Protein AF-A0A6G0N052-F1 (afdb_monomer_lite)

pLDDT: mean 71.96, std 22.45, range [24.02, 95.69]

Structure (mmCIF, N/CA/C/O backbone):
data_AF-A0A6G0N052-F1
#
_entry.id   AF-A0A6G0N052-F1
#
loop_
_atom_site.group_PDB
_atom_site.id
_atom_site.type_symbol
_atom_site.label_atom_id
_atom_site.label_alt_id
_atom_site.label_comp_id
_atom_site.label_asym_id
_atom_site.label_entity_id
_atom_site.label_seq_id
_atom_site.pdbx_PDB_ins_code
_atom_site.Cartn_x
_atom_site.Cartn_y
_atom_site.Cartn_z
_atom_site.occupancy
_atom_site.B_iso_or_equiv
_atom_site.auth_seq_id
_atom_site.auth_comp_id
_atom_site.auth_asym_id
_atom_site.auth_atom_id
_atom_site.pdbx_PDB_model_num
ATOM 1 N N . MET A 1 1 ? 23.431 39.697 47.763 1.00 36.91 1 MET A N 1
ATOM 2 C CA . MET A 1 1 ? 24.230 39.734 46.523 1.00 36.91 1 MET A CA 1
ATOM 3 C C . MET A 1 1 ? 23.247 39.985 45.402 1.00 36.91 1 MET A C 1
ATOM 5 O O . MET A 1 1 ? 22.437 39.118 45.107 1.00 36.91 1 MET A O 1
ATOM 9 N N . GLU A 1 2 ? 23.222 41.237 44.963 1.00 32.09 2 GLU A N 1
ATOM 10 C CA . GLU A 1 2 ? 22.330 41.822 43.960 1.00 32.09 2 GLU A CA 1
ATOM 11 C C . GLU A 1 2 ? 22.788 41.523 42.527 1.00 32.09 2 GLU A C 1
ATOM 13 O O . GLU A 1 2 ? 23.971 41.255 42.310 1.00 32.09 2 GLU A O 1
ATOM 18 N N . THR A 1 3 ? 21.828 41.605 41.592 1.00 31.56 3 THR A N 1
ATOM 19 C CA . THR A 1 3 ? 21.813 42.189 40.215 1.00 31.56 3 THR A CA 1
ATOM 20 C C . THR A 1 3 ? 20.647 41.491 39.464 1.00 31.56 3 THR A C 1
ATOM 22 O O . THR A 1 3 ? 20.660 40.267 39.385 1.00 31.56 3 THR A O 1
ATOM 25 N N . HIS A 1 4 ? 19.473 42.076 39.137 1.00 29.30 4 HIS A N 1
ATOM 26 C CA . HIS A 1 4 ? 19.101 43.237 38.280 1.00 29.30 4 HIS A CA 1
ATOM 27 C C . HIS A 1 4 ? 19.717 43.126 36.866 1.00 29.30 4 HIS A C 1
ATOM 29 O O . HIS A 1 4 ? 20.922 42.929 36.775 1.00 29.30 4 HIS A O 1
ATOM 35 N N . ASP A 1 5 ? 18.969 42.995 35.754 1.00 31.55 5 ASP A N 1
ATOM 36 C CA . ASP A 1 5 ? 18.059 43.947 35.061 1.00 31.55 5 ASP A CA 1
ATOM 37 C C . ASP A 1 5 ? 17.278 43.212 33.925 1.00 31.55 5 ASP A C 1
ATOM 39 O O . ASP A 1 5 ? 17.698 42.130 33.523 1.00 31.55 5 ASP A O 1
ATOM 43 N N . GLU A 1 6 ? 16.191 43.652 33.272 1.00 30.27 6 GLU A N 1
ATOM 44 C CA . GLU A 1 6 ? 15.285 44.813 33.326 1.00 30.27 6 GLU A CA 1
ATOM 45 C C . GLU A 1 6 ? 14.023 44.461 32.495 1.00 30.27 6 GLU A C 1
ATOM 47 O O . GLU A 1 6 ? 14.112 43.885 31.406 1.00 30.27 6 GLU A O 1
ATOM 52 N N . GLU A 1 7 ? 12.842 44.845 32.985 1.00 29.44 7 GLU A N 1
ATOM 53 C CA . GLU A 1 7 ? 11.597 44.949 32.215 1.00 29.44 7 GLU A CA 1
ATOM 54 C C . GLU A 1 7 ? 11.596 46.226 31.362 1.00 29.44 7 GLU A C 1
ATOM 56 O O . GLU A 1 7 ? 11.921 47.297 31.869 1.00 29.44 7 GLU A O 1
ATOM 61 N N . ARG A 1 8 ? 11.060 46.167 30.132 1.00 27.41 8 ARG A N 1
ATOM 62 C CA . ARG A 1 8 ? 10.315 47.298 29.547 1.00 27.41 8 ARG A CA 1
ATOM 63 C C . ARG A 1 8 ? 9.127 46.840 28.696 1.00 27.41 8 ARG A C 1
ATOM 6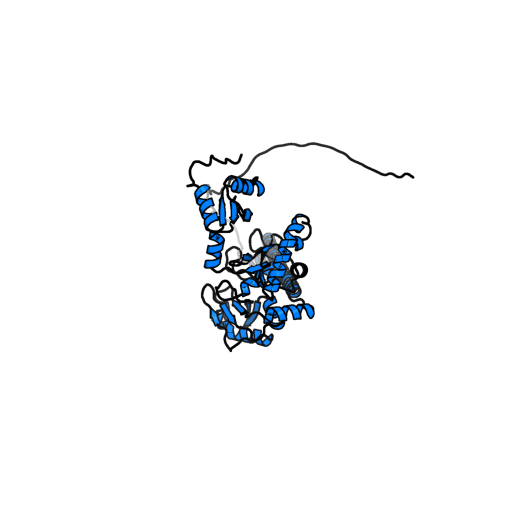5 O O . ARG A 1 8 ? 9.251 46.086 27.739 1.00 27.41 8 ARG A O 1
ATOM 72 N N . SER A 1 9 ? 7.976 47.389 29.051 1.00 34.75 9 SER A N 1
ATOM 73 C CA . SER A 1 9 ? 6.724 47.591 28.298 1.00 34.75 9 SER A CA 1
ATOM 74 C C . SER A 1 9 ? 6.282 49.046 28.606 1.00 34.75 9 SER A C 1
ATOM 76 O O . SER A 1 9 ? 6.887 49.625 29.516 1.00 34.75 9 SER A O 1
ATOM 78 N N . PRO A 1 10 ? 5.205 49.666 28.054 1.00 45.75 10 PRO A N 1
ATOM 79 C CA . PRO A 1 10 ? 4.378 49.490 26.832 1.00 45.75 10 PRO A CA 1
ATOM 80 C C . PRO A 1 10 ? 4.089 50.892 26.148 1.00 45.75 10 PRO A C 1
ATOM 82 O O . PRO A 1 10 ? 5.004 51.709 26.139 1.00 45.75 10 PRO A O 1
ATOM 85 N N . PRO A 1 11 ? 2.856 51.320 25.738 1.00 57.59 11 PRO A N 1
ATOM 86 C CA . PRO A 1 11 ? 1.976 50.958 24.596 1.00 57.59 11 PRO A CA 1
ATOM 87 C C . PRO A 1 11 ? 1.536 52.161 23.698 1.00 57.59 11 PRO A C 1
ATOM 89 O O . PRO A 1 11 ? 1.775 53.322 24.012 1.00 57.59 11 PRO A O 1
ATOM 92 N N . SER A 1 12 ? 0.784 51.895 22.618 1.00 28.41 12 SER A N 1
ATOM 93 C CA . SER A 1 12 ? -0.393 52.663 22.105 1.00 28.41 12 SER A CA 1
ATOM 94 C C . SER A 1 12 ? -0.784 52.079 20.732 1.00 28.41 12 SER A C 1
ATOM 96 O O . SER A 1 12 ? 0.088 51.640 19.999 1.00 28.41 12 SER A O 1
ATOM 98 N N . GLY A 1 13 ? -2.028 51.933 20.275 1.00 24.27 13 GLY A N 1
ATOM 99 C CA . GLY A 1 13 ? -3.330 52.484 20.636 1.00 24.27 13 GLY A CA 1
ATOM 100 C C . GLY A 1 13 ? -4.053 52.824 19.319 1.00 24.27 13 GLY A C 1
ATOM 101 O O . GLY A 1 13 ? -3.480 53.523 18.492 1.00 24.27 13 GLY A O 1
ATOM 102 N N . GLY A 1 14 ? -5.290 52.349 19.119 1.00 25.83 14 GLY A N 1
ATOM 103 C CA . GLY A 1 14 ? -6.199 52.875 18.085 1.00 25.83 14 GLY A CA 1
ATOM 104 C C . GLY A 1 14 ? -6.783 51.840 17.118 1.00 25.83 14 GLY A C 1
ATOM 105 O O . GLY A 1 14 ? -6.075 51.288 16.285 1.00 25.83 14 GLY A O 1
ATOM 106 N N . GLY A 1 15 ? -8.096 51.608 17.217 1.00 25.94 15 GLY A N 1
ATOM 107 C CA . GLY A 1 15 ? -8.878 50.777 16.295 1.00 25.94 15 GLY A CA 1
ATOM 108 C C . GLY A 1 15 ? -9.804 51.566 15.360 1.00 25.94 15 GLY A C 1
ATOM 109 O O . GLY A 1 15 ? -9.859 52.791 15.435 1.00 25.94 15 GLY A O 1
ATOM 110 N N . ARG A 1 16 ? -10.539 50.823 14.514 1.00 27.30 16 ARG A N 1
ATOM 111 C CA . ARG A 1 16 ? -11.888 51.042 13.910 1.00 27.30 16 ARG A CA 1
ATOM 112 C C . ARG A 1 16 ? -12.045 49.995 12.781 1.00 27.30 16 ARG A C 1
ATOM 114 O O . ARG A 1 16 ? -11.116 49.852 12.001 1.00 27.30 16 ARG A O 1
ATOM 121 N N . ALA A 1 17 ? -13.001 49.059 12.779 1.00 29.52 17 ALA A N 1
ATOM 122 C CA . ALA A 1 17 ? -14.474 49.116 12.685 1.00 29.52 17 ALA A CA 1
ATOM 123 C C . ALA A 1 17 ? -15.014 49.380 11.257 1.00 29.52 17 ALA A C 1
ATOM 125 O O . ALA A 1 17 ? -14.721 50.429 10.691 1.00 29.52 17 ALA A O 1
ATOM 126 N N . GLY A 1 18 ? -15.856 48.448 10.769 1.00 26.34 18 GLY A N 1
ATOM 127 C CA . GLY A 1 18 ? -16.669 48.491 9.533 1.00 26.34 18 GLY A CA 1
ATOM 128 C C . GLY A 1 18 ? -15.933 47.978 8.282 1.00 26.34 18 GLY A C 1
ATOM 129 O O . GLY A 1 18 ? -14.755 48.253 8.132 1.00 26.34 18 GLY A O 1
ATOM 130 N N . ASP A 1 19 ? -16.509 47.245 7.332 1.00 27.92 19 ASP A N 1
ATOM 131 C CA . ASP A 1 19 ? -17.910 46.932 7.078 1.00 27.92 19 ASP A CA 1
ATOM 132 C C . ASP A 1 19 ? -18.012 45.858 5.967 1.00 27.92 19 ASP A C 1
ATOM 134 O O . ASP A 1 19 ? -17.108 45.720 5.145 1.00 27.92 19 ASP A O 1
ATOM 138 N N . GLU A 1 20 ? -19.113 45.112 5.998 1.00 27.77 20 GLU A N 1
ATOM 139 C CA . GLU A 1 20 ? -19.861 44.494 4.889 1.00 27.77 20 GLU A CA 1
ATOM 140 C C . GLU A 1 20 ? -19.166 43.861 3.653 1.00 27.77 20 GLU A C 1
ATOM 142 O O . GLU A 1 20 ? -18.667 44.513 2.741 1.00 27.77 20 GLU A O 1
ATOM 147 N N . GLY A 1 21 ? -19.315 42.531 3.568 1.00 28.69 21 GLY A N 1
ATOM 148 C CA . GLY A 1 21 ? -20.078 41.840 2.515 1.00 28.69 21 GLY A CA 1
ATOM 149 C C . GLY A 1 21 ? -19.734 42.077 1.039 1.00 28.69 21 GLY A C 1
ATOM 150 O O . GLY A 1 21 ? -20.009 43.137 0.490 1.00 28.69 21 GLY A O 1
ATOM 151 N N . ARG A 1 22 ? -19.319 41.010 0.339 1.00 28.20 22 ARG A N 1
ATOM 152 C CA . ARG A 1 22 ? -19.641 40.801 -1.088 1.00 28.20 22 ARG A CA 1
ATOM 153 C C . ARG A 1 22 ? -19.463 39.340 -1.497 1.00 28.20 22 ARG A C 1
ATOM 155 O O . ARG A 1 22 ? -18.378 38.903 -1.866 1.00 28.20 22 ARG A O 1
ATOM 162 N N . ASP A 1 23 ? -20.580 38.626 -1.454 1.00 27.64 23 ASP A N 1
ATOM 163 C CA . ASP A 1 23 ? -20.895 37.566 -2.407 1.00 27.64 23 ASP A CA 1
ATOM 164 C C . ASP A 1 23 ? -21.693 38.170 -3.578 1.00 27.64 23 ASP A C 1
ATOM 166 O O . ASP A 1 23 ? -22.421 39.149 -3.403 1.00 27.64 23 ASP A O 1
ATOM 170 N N . GLN A 1 24 ? -21.618 37.476 -4.717 1.00 27.75 24 GLN A N 1
ATOM 171 C CA . GLN A 1 24 ? -22.474 37.508 -5.918 1.00 27.75 24 GLN A CA 1
ATOM 172 C C . GLN A 1 24 ? -21.919 38.161 -7.206 1.00 27.75 24 GLN A C 1
ATOM 174 O O . GLN A 1 24 ? -21.450 39.293 -7.251 1.00 27.75 24 GLN A O 1
ATOM 179 N N . ALA A 1 25 ? -22.006 37.331 -8.255 1.00 26.19 25 ALA A N 1
ATOM 180 C CA . ALA A 1 25 ? -21.620 37.437 -9.670 1.00 26.19 25 ALA A CA 1
ATOM 181 C C . ALA A 1 25 ? -22.555 38.399 -10.472 1.00 26.19 25 ALA A C 1
ATOM 183 O O . ALA A 1 25 ? -23.215 39.203 -9.821 1.00 26.19 25 ALA A O 1
ATOM 184 N N . PRO A 1 26 ? -22.778 38.329 -11.817 1.00 39.94 26 PRO A N 1
ATOM 185 C CA . PRO A 1 26 ? -22.121 37.642 -12.947 1.00 39.94 26 PRO A CA 1
ATOM 186 C C . PRO A 1 26 ? -21.975 38.490 -14.258 1.00 39.94 26 PRO A C 1
ATOM 188 O O . PRO A 1 26 ? -22.377 39.640 -14.366 1.00 39.94 26 PRO A O 1
ATOM 191 N N . MET A 1 27 ? -21.392 37.832 -15.267 1.00 24.50 27 MET A N 1
ATOM 192 C CA . MET A 1 27 ? -21.440 37.949 -16.746 1.00 24.50 27 MET A CA 1
ATOM 193 C C . MET A 1 27 ? -22.455 38.864 -17.508 1.00 24.50 27 MET A C 1
ATOM 195 O O . MET A 1 27 ? -23.631 38.933 -17.162 1.00 24.50 27 MET A O 1
ATOM 199 N N . ARG A 1 28 ? -22.014 39.261 -18.734 1.00 25.70 28 ARG A N 1
ATOM 200 C CA . ARG A 1 28 ? -22.717 39.805 -19.950 1.00 25.70 28 ARG A CA 1
ATOM 201 C C . ARG A 1 28 ? -22.884 41.346 -19.978 1.00 25.70 28 ARG A C 1
ATOM 203 O O . ARG A 1 28 ? -23.078 41.939 -18.938 1.00 25.70 28 ARG A O 1
ATOM 210 N N . ARG A 1 29 ? -22.828 42.087 -21.104 1.00 26.06 29 ARG A N 1
ATOM 211 C CA . ARG A 1 29 ? -23.178 41.822 -22.521 1.00 26.06 29 ARG A CA 1
ATOM 212 C C . ARG A 1 29 ? -22.695 42.978 -23.449 1.00 26.06 29 ARG A C 1
ATOM 214 O O . ARG A 1 29 ? -22.621 44.109 -22.998 1.00 26.06 29 ARG A O 1
ATOM 221 N N . ALA A 1 30 ? -22.585 42.663 -24.746 1.00 26.53 30 ALA A N 1
ATOM 222 C CA . ALA A 1 30 ? -23.008 43.426 -25.943 1.00 26.53 30 ALA A CA 1
ATOM 223 C C . ALA A 1 30 ? -22.260 44.675 -26.477 1.00 26.53 30 ALA A C 1
ATOM 225 O O . ALA A 1 30 ? -21.953 45.638 -25.790 1.00 26.53 30 ALA A O 1
ATOM 226 N N . VAL A 1 31 ? -22.108 44.597 -27.804 1.00 28.31 31 VAL A N 1
ATOM 227 C CA . VAL A 1 31 ? -21.661 45.544 -28.833 1.00 28.31 31 VAL A CA 1
ATOM 228 C C . VAL A 1 31 ? -22.795 46.503 -29.219 1.00 28.31 31 VAL A C 1
ATOM 230 O O . VAL A 1 31 ? -23.945 46.067 -29.296 1.00 28.31 31 VAL A O 1
ATOM 233 N N . GLN A 1 32 ? -22.467 47.744 -29.596 1.00 24.02 32 GLN A N 1
ATOM 234 C CA . GLN A 1 32 ? -23.291 48.538 -30.515 1.00 24.02 32 GLN A CA 1
ATOM 235 C C . GLN A 1 32 ? -22.430 49.485 -31.369 1.00 24.02 32 GLN A C 1
ATOM 237 O O . GLN A 1 32 ? -21.511 50.129 -30.870 1.00 24.02 32 GLN A O 1
ATOM 242 N N . TRP A 1 33 ? -22.733 49.499 -32.667 1.00 24.48 33 TRP A N 1
ATOM 243 C CA . TRP A 1 33 ? -22.161 50.328 -33.731 1.00 24.48 33 TRP A CA 1
ATOM 244 C C . TRP A 1 33 ? -22.950 51.633 -33.891 1.00 24.48 33 TRP A C 1
ATOM 246 O O . TRP A 1 33 ? -24.157 51.620 -33.665 1.00 24.48 33 TRP A O 1
ATOM 256 N N . HIS A 1 34 ? -22.309 52.693 -34.397 1.00 26.73 34 HIS A N 1
ATOM 257 C CA . HIS A 1 34 ? -22.967 53.701 -35.236 1.00 26.73 34 HIS A CA 1
ATOM 258 C C . HIS A 1 34 ? -21.993 54.307 -36.264 1.00 26.73 34 HIS A C 1
ATOM 260 O O . HIS A 1 34 ? -20.870 54.682 -35.931 1.00 26.73 34 HIS A O 1
ATOM 266 N N . ASP A 1 35 ? -22.476 54.358 -37.507 1.00 27.53 35 ASP A N 1
ATOM 267 C CA . ASP A 1 35 ? -21.908 54.962 -38.717 1.00 27.53 35 ASP A CA 1
ATOM 268 C C . ASP A 1 35 ? -21.859 56.500 -38.682 1.00 27.53 35 ASP A C 1
ATOM 270 O O . ASP A 1 35 ? -22.630 57.118 -37.955 1.00 27.53 35 ASP A O 1
ATOM 274 N N . HIS A 1 36 ? -21.024 57.103 -39.545 1.00 27.97 36 HIS A N 1
ATOM 275 C CA . HIS A 1 36 ? -21.435 58.096 -40.562 1.00 27.97 36 HIS A CA 1
ATOM 276 C C . HIS A 1 36 ? -20.237 58.556 -41.434 1.00 27.97 36 HIS A C 1
ATOM 278 O O . HIS A 1 36 ? -19.231 59.042 -40.925 1.00 27.97 36 HIS A O 1
ATOM 284 N N . ALA A 1 37 ? -20.380 58.447 -42.763 1.00 31.17 37 ALA A N 1
ATOM 285 C CA . ALA A 1 37 ? -19.631 59.195 -43.794 1.00 31.17 37 ALA A CA 1
ATOM 286 C C . ALA A 1 37 ? -20.467 60.418 -44.252 1.00 31.17 37 ALA A C 1
ATOM 288 O O . ALA A 1 37 ? -21.667 60.426 -43.947 1.00 31.17 37 ALA A O 1
ATOM 289 N N . PRO A 1 38 ? -19.928 61.430 -44.986 1.00 37.59 38 PRO A N 1
ATOM 290 C CA . PRO A 1 38 ? -19.929 61.354 -46.469 1.00 37.59 38 PRO A CA 1
ATOM 291 C C . PRO A 1 38 ? -18.918 62.247 -47.265 1.00 37.59 38 PRO A C 1
ATOM 293 O O . PRO A 1 38 ? -18.387 63.227 -46.754 1.00 37.59 38 PRO A O 1
ATOM 296 N N . GLY A 1 39 ? -18.796 61.963 -48.580 1.00 26.77 39 GLY A N 1
ATOM 297 C CA . GLY A 1 39 ? -18.465 62.905 -49.686 1.00 26.77 39 GLY A CA 1
ATOM 298 C C . GLY A 1 39 ? -16.970 63.091 -50.026 1.00 26.77 39 GLY A C 1
ATOM 299 O O . GLY A 1 39 ? -16.146 63.136 -49.132 1.00 26.77 39 GLY A O 1
ATOM 300 N N . GLY A 1 40 ? -16.481 63.223 -51.268 1.00 26.38 40 GLY A N 1
ATOM 301 C CA . GLY A 1 40 ? -17.071 63.317 -52.606 1.00 26.38 40 GLY A CA 1
ATOM 302 C C . GLY A 1 40 ? -16.210 64.221 -53.525 1.00 26.38 40 GLY A C 1
ATOM 303 O O . GLY A 1 40 ? -16.059 65.395 -53.224 1.00 26.38 40 GLY A O 1
ATOM 304 N N . GLN A 1 41 ? -15.753 63.673 -54.665 1.00 28.53 41 GLN A N 1
ATOM 305 C CA . GLN A 1 41 ? -15.551 64.313 -55.991 1.00 28.53 41 GLN A CA 1
ATOM 306 C C . GLN A 1 41 ? -14.243 65.046 -56.422 1.00 28.53 41 GLN A C 1
ATOM 308 O O . GLN A 1 41 ? -13.795 66.017 -55.828 1.00 28.53 41 GLN A O 1
ATOM 313 N N . ASN A 1 42 ? -13.803 64.606 -57.619 1.00 28.52 42 ASN A N 1
ATOM 314 C CA . ASN A 1 42 ? -13.303 65.317 -58.816 1.00 28.52 42 ASN A CA 1
ATOM 315 C C . ASN A 1 42 ? -11.845 65.808 -58.940 1.00 28.52 42 ASN A C 1
ATOM 317 O O . ASN A 1 42 ? -11.407 66.743 -58.281 1.00 28.52 42 ASN A O 1
ATOM 321 N N . TRP A 1 43 ? -11.160 65.244 -59.947 1.00 25.44 43 TRP A N 1
ATOM 322 C CA . TRP A 1 43 ? -9.946 65.750 -60.598 1.00 25.44 43 TRP A CA 1
ATOM 323 C C . TRP A 1 43 ? -10.124 65.692 -62.123 1.00 25.44 43 TRP A C 1
ATOM 325 O O . TRP A 1 43 ? -10.385 64.620 -62.664 1.00 25.44 43 TRP A O 1
ATOM 335 N N . ALA A 1 44 ? -9.954 66.831 -62.798 1.00 28.50 44 ALA A N 1
ATOM 336 C CA . ALA A 1 44 ? -9.596 66.970 -64.217 1.00 28.50 44 ALA A CA 1
ATOM 337 C C . ALA A 1 44 ? -9.045 68.411 -64.449 1.00 28.50 44 ALA A C 1
ATOM 339 O O . ALA A 1 44 ? -9.193 69.246 -63.558 1.00 28.50 44 ALA A O 1
ATOM 340 N N . PRO A 1 45 ? -8.424 68.739 -65.599 1.00 57.78 45 PRO A N 1
ATOM 341 C CA . PRO A 1 45 ? -6.971 68.758 -65.824 1.00 57.78 45 PRO A CA 1
ATOM 342 C C . PRO A 1 45 ? -6.452 70.153 -66.259 1.00 57.78 45 PRO A C 1
ATOM 344 O O . PRO A 1 45 ? -7.258 71.056 -66.445 1.00 57.78 45 PRO A O 1
ATOM 347 N N . ASN A 1 46 ? -5.123 70.316 -66.395 1.00 28.89 46 ASN A N 1
ATOM 348 C CA . ASN A 1 46 ? -4.336 71.318 -67.173 1.00 28.89 46 ASN A CA 1
ATOM 349 C C . ASN A 1 46 ? -2.967 71.463 -66.471 1.00 28.89 46 ASN A C 1
ATOM 351 O O . ASN A 1 46 ? -2.940 71.514 -65.248 1.00 28.89 46 ASN A O 1
ATOM 355 N N . GLY A 1 47 ? -1.788 71.532 -67.082 1.00 26.92 47 GLY A N 1
ATOM 356 C CA . GLY A 1 47 ? -1.293 71.630 -68.455 1.00 26.92 47 GLY A CA 1
ATOM 357 C C . GLY A 1 47 ? 0.227 71.897 -68.340 1.00 26.92 47 GLY A C 1
ATOM 358 O O . GLY A 1 47 ? 0.643 72.456 -67.326 1.00 26.92 47 GLY A O 1
ATOM 359 N N . ASP A 1 48 ? 1.000 71.480 -69.352 1.00 30.75 48 ASP A N 1
ATOM 360 C CA . ASP A 1 48 ? 2.423 71.805 -69.630 1.00 30.75 48 ASP A CA 1
ATOM 361 C C . ASP A 1 48 ? 3.476 71.243 -68.638 1.00 30.75 48 ASP A C 1
ATOM 363 O O . ASP A 1 48 ? 3.376 71.429 -67.434 1.00 30.75 48 ASP A O 1
ATOM 367 N N . ASP A 1 49 ? 4.587 70.582 -68.973 1.00 35.41 49 ASP A N 1
ATOM 368 C CA . ASP A 1 49 ? 5.255 70.054 -70.174 1.00 35.41 49 ASP A CA 1
ATOM 369 C C . ASP A 1 49 ? 6.447 69.186 -69.621 1.00 35.41 49 ASP A C 1
ATOM 371 O O . ASP A 1 49 ? 6.472 68.878 -68.425 1.00 35.41 49 ASP A O 1
ATOM 375 N N . PRO A 1 50 ? 7.451 68.749 -70.397 1.00 41.69 50 PRO A N 1
ATOM 376 C CA . PRO A 1 50 ? 7.692 67.379 -70.840 1.00 41.69 50 PRO A CA 1
ATOM 377 C C . PRO A 1 50 ? 8.689 66.574 -69.975 1.00 41.69 50 PRO A C 1
ATOM 379 O O . PRO A 1 50 ? 9.471 67.112 -69.197 1.00 41.69 50 PRO A O 1
ATOM 382 N N . GLY A 1 51 ? 8.742 65.251 -70.193 1.00 32.97 51 GLY A N 1
ATOM 383 C CA . GLY A 1 51 ? 9.917 64.445 -69.817 1.00 32.97 51 GLY A CA 1
ATOM 384 C C . GLY A 1 51 ? 9.672 63.199 -68.966 1.00 32.97 51 GLY A C 1
ATOM 385 O O . GLY A 1 51 ? 10.412 62.934 -68.021 1.00 32.97 51 GLY A O 1
ATOM 386 N N . ARG A 1 52 ? 8.677 62.379 -69.320 1.00 42.06 52 ARG A N 1
ATOM 387 C CA . ARG A 1 52 ? 8.700 60.946 -68.985 1.00 42.06 52 ARG A CA 1
ATOM 388 C C . ARG A 1 52 ? 9.823 60.285 -69.782 1.00 42.06 52 ARG A C 1
ATOM 390 O O . ARG A 1 52 ? 9.758 60.262 -71.005 1.00 42.06 52 ARG A O 1
ATOM 397 N N . GLY A 1 53 ? 10.790 59.693 -69.090 1.00 43.38 53 GLY A N 1
ATOM 398 C CA . GLY A 1 53 ? 11.722 58.748 -69.703 1.00 43.38 53 GLY A CA 1
ATOM 399 C C . GLY A 1 53 ? 13.155 58.894 -69.222 1.00 43.38 53 GLY A C 1
ATOM 400 O O . GLY A 1 53 ? 14.022 59.300 -69.983 1.00 43.38 53 GLY A O 1
ATOM 401 N N . SER A 1 54 ? 13.436 58.511 -67.981 1.00 39.78 54 SER A N 1
ATOM 402 C CA . SER A 1 54 ? 14.780 58.047 -67.647 1.00 39.78 54 SER A CA 1
ATOM 403 C C . SER A 1 54 ? 14.704 56.994 -66.545 1.00 39.78 54 SER A C 1
ATOM 405 O O . SER A 1 54 ? 13.998 57.163 -65.548 1.00 39.78 54 SER A O 1
ATOM 407 N N . MET A 1 55 ? 15.440 55.893 -66.729 1.00 43.34 55 MET A N 1
ATOM 408 C CA . MET A 1 55 ? 15.648 54.852 -65.710 1.00 43.34 55 MET A CA 1
ATOM 409 C C . MET A 1 55 ? 16.167 55.419 -64.378 1.00 43.34 55 MET A C 1
ATOM 411 O O . MET A 1 55 ? 15.991 54.797 -63.339 1.00 43.34 55 MET A O 1
ATOM 415 N N . ALA A 1 56 ? 16.675 56.652 -64.380 1.00 48.88 56 ALA A N 1
ATOM 416 C CA . ALA A 1 56 ? 17.166 57.356 -63.206 1.00 48.88 56 ALA A CA 1
ATOM 417 C C . ALA A 1 56 ? 16.094 57.694 -62.149 1.00 48.88 56 ALA A C 1
ATOM 419 O O . ALA A 1 56 ? 16.461 57.999 -61.018 1.00 48.88 56 ALA A O 1
ATOM 420 N N . TRP A 1 57 ? 14.787 57.676 -62.458 1.00 42.59 57 TRP A N 1
ATOM 421 C CA . TRP A 1 57 ? 13.746 57.872 -61.427 1.00 42.59 57 TRP A CA 1
ATOM 422 C C . TRP A 1 57 ? 13.326 56.559 -60.749 1.00 42.59 57 TRP A C 1
ATOM 424 O O . TRP A 1 57 ? 13.051 56.558 -59.551 1.00 42.59 57 TRP A O 1
ATOM 434 N N . LEU A 1 58 ? 13.337 55.442 -61.490 1.00 44.94 58 LEU A N 1
ATOM 435 C CA . LEU A 1 58 ? 13.076 54.101 -60.950 1.00 44.94 58 LEU A CA 1
ATOM 436 C C . LEU A 1 58 ? 14.281 53.577 -60.151 1.00 44.94 58 LEU A C 1
ATOM 438 O O . LEU A 1 58 ? 14.087 53.164 -59.011 1.00 44.94 58 LEU A O 1
ATOM 442 N N . GLU A 1 59 ? 15.515 53.734 -60.648 1.00 47.44 59 GLU A N 1
ATOM 443 C CA . GLU A 1 59 ? 16.737 53.405 -59.884 1.00 47.44 59 GLU A CA 1
ATOM 444 C C . GLU A 1 59 ? 16.858 54.252 -58.608 1.00 47.44 59 GLU A C 1
ATOM 446 O O . GLU A 1 59 ? 17.233 53.751 -57.554 1.00 47.44 59 GLU A O 1
ATOM 451 N N . ARG A 1 60 ? 16.439 55.525 -58.641 1.00 47.81 60 ARG A N 1
ATOM 452 C CA . ARG A 1 60 ? 16.461 56.409 -57.461 1.00 47.81 60 ARG A CA 1
ATOM 453 C C . ARG A 1 60 ? 15.350 56.099 -56.444 1.00 47.81 60 ARG A C 1
ATOM 455 O O . ARG A 1 60 ? 15.462 56.523 -55.289 1.00 47.81 60 ARG A O 1
ATOM 462 N N . MET A 1 61 ? 14.292 55.385 -56.845 1.00 41.47 61 MET A N 1
ATOM 463 C CA . MET A 1 61 ? 13.276 54.829 -55.939 1.00 41.47 61 MET A CA 1
ATOM 464 C C . MET A 1 61 ? 13.706 53.469 -55.371 1.00 41.47 61 MET A C 1
ATOM 466 O O . MET A 1 61 ? 13.444 53.223 -54.198 1.00 41.47 61 MET A O 1
ATOM 470 N N . GLU A 1 62 ? 14.420 52.627 -56.127 1.00 46.62 62 GLU A N 1
ATOM 471 C CA . GLU A 1 62 ? 15.010 51.378 -55.610 1.00 46.62 62 GLU A CA 1
ATOM 472 C C . GLU A 1 62 ? 16.200 51.639 -54.669 1.00 46.62 62 GLU A C 1
ATOM 474 O O . GLU A 1 62 ? 16.266 51.038 -53.597 1.00 46.62 62 GLU A O 1
ATOM 479 N N . GLU A 1 63 ? 17.063 52.622 -54.955 1.00 46.50 63 GLU A N 1
ATOM 480 C CA . GLU A 1 63 ? 18.133 53.047 -54.035 1.00 46.50 63 GLU A CA 1
ATOM 481 C C . GLU A 1 63 ? 17.590 53.702 -52.751 1.00 46.50 63 GLU A C 1
ATOM 483 O O . GLU A 1 63 ? 18.199 53.578 -51.687 1.00 46.50 63 GLU A O 1
ATOM 488 N N . ARG A 1 64 ? 16.413 54.351 -52.795 1.00 43.16 64 ARG A N 1
ATOM 489 C CA . ARG A 1 64 ? 15.727 54.844 -51.579 1.00 43.16 64 ARG A CA 1
ATOM 490 C C . ARG A 1 64 ? 14.871 53.786 -50.881 1.00 43.16 64 ARG A C 1
ATOM 492 O O . ARG A 1 64 ? 14.688 53.869 -49.667 1.00 43.16 64 ARG A O 1
ATOM 499 N N . GLY A 1 65 ? 14.371 52.791 -51.607 1.00 41.22 65 GLY A N 1
ATOM 500 C CA . GLY A 1 65 ? 13.646 51.645 -51.055 1.00 41.22 65 GLY A CA 1
ATOM 501 C C . GLY A 1 65 ? 14.563 50.635 -50.360 1.00 41.22 65 GLY A C 1
ATOM 502 O O . GLY A 1 65 ? 14.133 49.964 -49.427 1.00 41.22 65 GLY A O 1
ATOM 503 N N . GLY A 1 66 ? 15.841 50.577 -50.750 1.00 43.75 66 GLY A N 1
ATOM 504 C CA . GLY A 1 66 ? 16.836 49.651 -50.200 1.00 43.75 66 GLY A CA 1
ATOM 505 C C . GLY A 1 66 ? 17.480 50.060 -48.869 1.00 43.75 66 GLY A C 1
ATOM 506 O O . GLY A 1 66 ? 18.161 49.241 -48.255 1.00 43.75 66 GLY A O 1
ATOM 507 N N . GLN A 1 67 ? 17.281 51.294 -48.385 1.00 48.47 67 GLN A N 1
ATOM 508 C CA . GLN A 1 67 ? 17.988 51.794 -47.190 1.00 48.47 67 GLN A CA 1
ATOM 509 C C . GLN A 1 67 ? 17.126 52.481 -46.127 1.00 48.47 67 GLN A C 1
ATOM 511 O O . GLN A 1 67 ? 17.654 53.031 -45.159 1.00 48.47 67 GLN A O 1
ATOM 516 N N . THR A 1 68 ? 15.804 52.364 -46.210 1.00 45.44 68 THR A N 1
ATOM 517 C CA . THR A 1 68 ? 14.917 52.810 -45.127 1.00 45.44 68 THR A CA 1
ATOM 518 C C . THR A 1 68 ? 13.951 51.707 -44.743 1.00 45.44 68 THR A C 1
ATOM 520 O O . THR A 1 68 ? 12.762 51.760 -45.027 1.00 45.44 68 THR A O 1
ATOM 523 N N . GLN A 1 69 ? 14.480 50.701 -44.043 1.00 45.47 69 GLN A N 1
ATOM 524 C CA . GLN A 1 69 ? 13.666 49.840 -43.190 1.00 45.47 69 GLN A CA 1
ATOM 525 C C . GLN A 1 69 ? 12.877 50.765 -42.259 1.00 45.47 69 GLN A C 1
ATOM 527 O O . GLN A 1 69 ? 13.489 51.506 -41.475 1.00 45.47 69 GLN A O 1
ATOM 532 N N . SER A 1 70 ? 11.552 50.820 -42.420 1.00 53.44 70 SER A N 1
ATOM 533 C CA . SER A 1 70 ? 10.760 51.820 -41.719 1.00 53.44 70 SER A CA 1
ATOM 534 C C . SER A 1 70 ? 10.942 51.624 -40.214 1.00 53.44 70 SER A C 1
ATOM 536 O O . SER A 1 70 ? 11.171 50.516 -39.716 1.00 53.44 70 SER A O 1
ATOM 538 N N . ARG A 1 71 ? 10.886 52.722 -39.457 1.00 46.31 71 ARG A N 1
ATOM 539 C CA . ARG A 1 71 ? 10.975 52.675 -37.991 1.00 46.31 71 ARG A CA 1
ATOM 540 C C . ARG A 1 71 ? 9.953 51.688 -37.398 1.00 46.31 71 ARG A C 1
ATOM 542 O O . ARG A 1 71 ? 10.245 51.088 -36.369 1.00 46.31 71 ARG A O 1
ATOM 549 N N . TRP A 1 72 ? 8.824 51.494 -38.082 1.00 36.69 72 TRP A N 1
ATOM 550 C CA . TRP A 1 72 ? 7.776 50.531 -37.751 1.00 36.69 72 TRP A CA 1
ATOM 551 C C . TRP A 1 72 ? 8.200 49.080 -38.021 1.00 36.69 72 TRP A C 1
ATOM 553 O O . TRP A 1 72 ? 8.070 48.259 -37.122 1.00 36.69 72 TRP A O 1
ATOM 563 N N . ASP A 1 73 ? 8.853 48.777 -39.147 1.00 43.41 73 ASP A N 1
ATOM 564 C CA . ASP A 1 73 ? 9.349 47.420 -39.452 1.00 43.41 73 ASP A CA 1
ATOM 565 C C . ASP A 1 73 ? 10.458 46.968 -38.492 1.00 43.41 73 ASP A C 1
ATOM 567 O O . ASP A 1 73 ? 10.511 45.809 -38.078 1.00 43.41 73 ASP A O 1
ATOM 571 N N . ARG A 1 74 ? 11.345 47.888 -38.082 1.00 52.31 74 ARG A N 1
ATOM 572 C CA . ARG A 1 74 ? 12.352 47.600 -37.042 1.00 52.31 74 ARG A CA 1
ATOM 573 C C . ARG A 1 74 ? 11.715 47.413 -35.670 1.00 52.31 74 ARG A C 1
ATOM 575 O O . ARG A 1 74 ? 12.207 46.611 -34.878 1.00 52.31 74 ARG A O 1
ATOM 582 N N . GLN A 1 75 ? 10.646 48.150 -35.376 1.00 44.41 75 GLN A N 1
ATOM 583 C CA . GLN A 1 75 ? 9.912 48.027 -34.122 1.00 44.41 75 GLN A CA 1
ATOM 584 C C . GLN A 1 75 ? 9.133 46.706 -34.068 1.00 44.41 75 GLN A C 1
ATOM 586 O O . GLN A 1 75 ? 9.213 46.025 -33.049 1.00 44.41 75 GLN A O 1
ATOM 591 N N . ASP A 1 76 ? 8.517 46.274 -35.165 1.00 43.62 76 ASP A N 1
ATOM 592 C CA . ASP A 1 76 ? 7.809 44.994 -35.261 1.00 43.62 76 ASP A CA 1
ATOM 593 C C . ASP A 1 76 ? 8.764 43.793 -35.277 1.00 43.62 76 ASP A C 1
ATOM 595 O O . ASP A 1 76 ? 8.526 42.818 -34.563 1.00 43.62 76 ASP A O 1
ATOM 599 N N . GLN A 1 77 ? 9.912 43.874 -35.963 1.00 50.62 77 GLN A N 1
ATOM 600 C CA . GLN A 1 77 ? 10.963 42.850 -35.861 1.00 50.62 77 GLN A CA 1
ATOM 601 C C . GLN A 1 77 ? 11.579 42.785 -34.456 1.00 50.62 77 GLN A C 1
ATOM 603 O O . GLN A 1 77 ? 11.881 41.695 -33.962 1.00 50.62 77 GLN A O 1
ATOM 608 N N . ALA A 1 78 ? 11.741 43.923 -33.772 1.00 52.00 78 ALA A N 1
ATOM 609 C CA . ALA A 1 78 ? 12.234 43.963 -32.396 1.00 52.00 78 ALA A CA 1
ATOM 610 C C . ALA A 1 78 ? 11.196 43.447 -31.388 1.00 52.00 78 ALA A C 1
ATOM 612 O O . ALA A 1 78 ? 11.573 42.763 -30.437 1.00 52.00 78 ALA A O 1
ATOM 613 N N . ILE A 1 79 ? 9.904 43.729 -31.585 1.00 49.66 79 ILE A N 1
ATOM 614 C CA . ILE A 1 79 ? 8.804 43.194 -30.769 1.00 49.66 79 ILE A CA 1
ATOM 615 C C . ILE A 1 79 ? 8.657 41.689 -31.012 1.00 49.66 79 ILE A C 1
ATOM 617 O O . ILE A 1 79 ? 8.589 40.933 -30.046 1.00 49.66 79 ILE A O 1
ATOM 621 N N . GLY A 1 80 ? 8.708 41.235 -32.267 1.00 42.50 80 GLY A N 1
ATOM 622 C CA . GLY A 1 80 ? 8.716 39.818 -32.636 1.00 42.50 80 GLY A CA 1
ATOM 623 C C . GLY A 1 80 ? 9.915 39.074 -32.049 1.00 42.50 80 GLY A C 1
ATOM 624 O O . GLY A 1 80 ? 9.746 38.035 -31.422 1.00 42.50 80 GLY A O 1
ATOM 625 N N . SER A 1 81 ? 11.116 39.655 -32.123 1.00 52.03 81 SER A N 1
ATOM 626 C CA . SER A 1 81 ? 12.334 39.083 -31.529 1.00 52.03 81 SER A CA 1
ATOM 627 C C . SER A 1 81 ? 12.314 39.076 -29.999 1.00 52.03 81 SER A C 1
ATOM 629 O O . SER A 1 81 ? 12.854 38.158 -29.384 1.00 52.03 81 SER A O 1
ATOM 631 N N . LYS A 1 82 ? 11.707 40.086 -29.360 1.00 51.84 82 LYS A N 1
ATOM 632 C CA . LYS A 1 82 ? 11.493 40.116 -27.903 1.00 51.84 82 LYS A CA 1
ATOM 633 C C . LYS A 1 82 ? 10.448 39.092 -27.474 1.00 51.84 82 LYS A C 1
ATOM 635 O O . LYS A 1 82 ? 10.642 38.446 -26.454 1.00 51.84 82 LYS A O 1
ATOM 640 N N . ARG A 1 83 ? 9.381 38.910 -28.255 1.00 46.78 83 ARG A N 1
ATOM 641 C CA . ARG A 1 83 ? 8.333 37.914 -28.007 1.00 46.78 83 ARG A CA 1
ATOM 642 C C . ARG A 1 83 ? 8.857 36.495 -28.211 1.00 46.78 83 ARG A C 1
ATOM 644 O O . ARG A 1 83 ? 8.606 35.657 -27.361 1.00 46.78 83 ARG A O 1
ATOM 651 N N . MET A 1 84 ? 9.658 36.254 -29.248 1.00 45.44 84 MET A N 1
ATOM 652 C CA . MET A 1 84 ? 10.358 34.983 -29.458 1.00 45.44 84 MET A CA 1
ATOM 653 C C . MET A 1 84 ? 11.366 34.701 -28.344 1.00 45.44 84 MET A C 1
ATOM 655 O O . MET A 1 84 ? 11.388 33.589 -27.841 1.00 45.44 84 MET A O 1
ATOM 659 N N . ARG A 1 85 ? 12.129 35.705 -27.880 1.00 55.19 85 ARG A N 1
ATOM 660 C CA . ARG A 1 85 ? 13.001 35.553 -26.700 1.00 55.19 85 ARG A CA 1
ATOM 661 C C . ARG A 1 85 ? 12.229 35.307 -25.407 1.00 55.19 85 ARG A C 1
ATOM 663 O O . ARG A 1 85 ? 12.698 34.558 -24.565 1.00 55.19 85 ARG A O 1
ATOM 670 N N . ALA A 1 86 ? 11.068 35.933 -25.231 1.00 49.25 86 ALA A N 1
ATOM 671 C CA . ALA A 1 86 ? 10.215 35.704 -24.069 1.00 49.25 86 ALA A CA 1
ATOM 672 C C . ALA A 1 86 ? 9.588 34.302 -24.101 1.00 49.25 86 ALA A C 1
ATOM 674 O O . ALA A 1 86 ? 9.533 33.653 -23.065 1.00 49.25 86 ALA A O 1
ATOM 675 N N . LEU A 1 87 ? 9.180 33.819 -25.278 1.00 46.94 87 LEU A N 1
ATOM 676 C CA . LEU A 1 87 ? 8.672 32.460 -25.473 1.00 46.94 87 LEU A CA 1
ATOM 677 C C . LEU A 1 87 ? 9.781 31.419 -25.291 1.00 46.94 87 LEU A C 1
ATOM 679 O O . LEU A 1 87 ? 9.587 30.490 -24.522 1.00 46.94 87 LEU A O 1
ATOM 683 N N . SER A 1 88 ? 10.967 31.623 -25.873 1.00 53.22 88 SER A N 1
ATOM 684 C CA . SER A 1 88 ? 12.116 30.729 -25.678 1.00 53.22 88 SER A CA 1
ATOM 685 C C . SER A 1 88 ? 12.648 30.766 -24.243 1.00 53.22 88 SER A C 1
ATOM 687 O O . SER A 1 88 ? 13.153 29.768 -23.749 1.00 53.22 88 SER A O 1
ATOM 689 N N . SER A 1 89 ? 12.545 31.908 -23.552 1.00 60.31 89 SER A N 1
ATOM 690 C CA . SER A 1 89 ? 12.861 32.010 -22.122 1.00 60.31 89 SER A CA 1
ATOM 691 C C . SER A 1 89 ? 11.822 31.276 -21.283 1.00 60.31 89 SER A C 1
ATOM 693 O O . SER A 1 89 ? 12.206 30.557 -20.377 1.00 60.31 89 SER A O 1
ATOM 695 N N . GLN A 1 90 ? 10.527 31.398 -21.593 1.00 57.66 90 GLN A N 1
ATOM 696 C CA . GLN A 1 90 ? 9.470 30.646 -20.908 1.00 57.66 90 GLN A CA 1
ATOM 697 C C . GLN A 1 90 ? 9.574 29.139 -21.154 1.00 57.66 90 GLN A C 1
ATOM 699 O O . GLN A 1 90 ? 9.273 28.356 -20.258 1.00 57.66 90 GLN A O 1
ATOM 704 N N . GLU A 1 91 ? 9.982 28.735 -22.351 1.00 58.19 91 GLU A N 1
ATOM 705 C CA . GLU A 1 91 ? 10.220 27.342 -22.719 1.00 58.19 91 GLU A CA 1
ATOM 706 C C . GLU A 1 91 ? 11.473 26.806 -22.021 1.00 58.19 91 GLU A C 1
ATOM 708 O O . GLU A 1 91 ? 11.387 25.799 -21.329 1.00 58.19 91 GLU A O 1
ATOM 713 N N . GLY A 1 92 ? 12.578 27.558 -22.029 1.00 60.88 92 GLY A N 1
ATOM 714 C CA . GLY A 1 92 ? 13.783 27.219 -21.268 1.00 60.88 92 GLY A CA 1
ATOM 715 C C . GLY A 1 92 ? 13.571 27.209 -19.747 1.00 60.88 92 GLY A C 1
ATOM 716 O O . GLY A 1 92 ? 14.148 26.377 -19.050 1.00 60.88 92 GLY A O 1
ATOM 717 N N . ASP A 1 93 ? 12.719 28.084 -19.210 1.00 61.34 93 ASP A N 1
ATOM 718 C CA . ASP A 1 93 ? 12.337 28.079 -17.795 1.00 61.34 93 ASP A CA 1
ATOM 719 C C . ASP A 1 93 ? 11.440 26.877 -17.469 1.00 61.34 93 ASP A C 1
ATOM 721 O O . ASP A 1 93 ? 11.608 26.251 -16.423 1.00 61.34 93 ASP A O 1
ATOM 725 N N . ARG A 1 94 ? 10.527 26.493 -18.371 1.00 59.41 94 ARG A N 1
ATOM 726 C CA . ARG A 1 94 ? 9.712 25.275 -18.239 1.00 59.41 94 ARG A CA 1
ATOM 727 C C . ARG A 1 94 ? 10.554 24.009 -18.296 1.00 59.41 94 ARG A C 1
ATOM 729 O O . ARG A 1 94 ? 10.385 23.152 -17.435 1.00 59.41 94 ARG A O 1
ATOM 736 N N . GLU A 1 95 ? 11.473 23.911 -19.248 1.00 64.62 95 GLU A N 1
ATOM 737 C CA . GLU A 1 95 ? 12.413 22.795 -19.369 1.00 64.62 95 GLU A CA 1
ATOM 738 C C . GLU A 1 95 ? 13.300 22.689 -18.128 1.00 64.62 95 GLU A C 1
ATOM 740 O O . GLU A 1 95 ? 13.444 21.609 -17.563 1.00 64.62 95 GLU A O 1
ATOM 745 N N . ARG A 1 96 ? 13.826 23.814 -17.622 1.00 63.53 96 ARG A N 1
ATOM 746 C CA . ARG A 1 96 ? 14.599 23.841 -16.369 1.00 63.53 96 ARG A CA 1
ATOM 747 C C . ARG A 1 96 ? 13.775 23.412 -15.162 1.00 63.53 96 ARG A C 1
ATOM 749 O O . ARG A 1 96 ? 14.288 22.690 -14.311 1.00 63.53 96 ARG A O 1
ATOM 756 N N . MET A 1 97 ? 12.521 23.847 -15.070 1.00 58.44 97 MET A N 1
ATOM 757 C CA . MET A 1 97 ? 11.619 23.439 -13.992 1.00 58.44 97 MET A CA 1
ATOM 758 C C . MET A 1 97 ? 11.247 21.955 -14.092 1.00 58.44 97 MET A C 1
ATOM 760 O O . MET A 1 97 ? 11.197 21.289 -13.061 1.00 58.44 97 MET A O 1
ATOM 764 N N . SER A 1 98 ? 11.058 21.426 -15.305 1.00 67.25 98 SER A N 1
ATOM 765 C CA . SER A 1 98 ? 10.823 19.997 -15.554 1.00 67.25 98 SER A CA 1
ATOM 766 C C . SER A 1 98 ? 12.040 19.160 -15.168 1.00 67.25 98 SER A C 1
ATOM 768 O O . SER A 1 98 ? 11.925 18.248 -14.358 1.00 67.25 98 SER A O 1
ATOM 770 N N . ALA A 1 99 ? 13.231 19.539 -15.639 1.00 70.69 99 ALA A N 1
ATOM 771 C CA . ALA A 1 99 ? 14.482 18.862 -15.304 1.00 70.69 99 ALA A CA 1
ATOM 772 C C . ALA A 1 99 ? 14.782 18.911 -13.797 1.00 70.69 99 ALA A C 1
ATOM 774 O O . ALA A 1 99 ? 15.308 17.960 -13.220 1.00 70.69 99 ALA A O 1
ATOM 775 N N . LYS A 1 100 ? 14.427 20.017 -13.130 1.00 73.50 100 LYS A N 1
ATOM 776 C CA . LYS A 1 100 ? 14.526 20.130 -11.673 1.00 73.50 100 LYS A CA 1
ATOM 777 C C . LYS A 1 100 ? 13.556 19.176 -10.970 1.00 73.50 100 LYS A C 1
ATOM 779 O O . LYS A 1 100 ? 13.971 18.496 -10.038 1.00 73.50 100 LYS A O 1
ATOM 784 N N . ALA A 1 101 ? 12.301 19.111 -11.412 1.00 71.25 101 ALA A N 1
ATOM 785 C CA . ALA A 1 101 ? 11.301 18.214 -10.837 1.00 71.25 101 ALA A CA 1
ATOM 786 C C . ALA A 1 101 ? 11.692 16.736 -11.010 1.00 71.25 101 ALA A C 1
ATOM 788 O O . ALA A 1 101 ? 11.646 15.985 -10.039 1.00 71.25 101 ALA A O 1
ATOM 789 N N . GLU A 1 102 ? 12.160 16.350 -12.199 1.00 75.56 102 GLU A N 1
ATOM 790 C CA . GLU A 1 102 ? 12.672 15.002 -12.483 1.00 75.56 102 GLU A CA 1
ATOM 791 C C . GLU A 1 102 ? 13.874 14.649 -11.610 1.00 75.56 102 GLU A C 1
ATOM 793 O O . GLU A 1 102 ? 13.949 13.553 -11.058 1.00 75.56 102 GLU A O 1
ATOM 798 N N . ARG A 1 103 ? 14.813 15.585 -11.439 1.00 78.81 103 ARG A N 1
ATOM 799 C CA . ARG A 1 103 ? 15.959 15.382 -10.552 1.00 78.81 103 ARG A CA 1
ATOM 800 C C . ARG A 1 103 ? 15.522 15.160 -9.105 1.00 78.81 103 ARG A C 1
ATOM 802 O O . ARG A 1 103 ? 16.039 14.256 -8.458 1.00 78.81 103 ARG A O 1
ATOM 809 N N . GLU A 1 104 ? 14.591 15.965 -8.604 1.00 80.44 104 GLU A N 1
ATOM 810 C CA . GLU A 1 104 ? 14.072 15.825 -7.241 1.00 80.44 104 GLU A CA 1
ATOM 811 C C . GLU A 1 104 ? 13.318 14.498 -7.045 1.00 80.44 104 GLU A C 1
ATOM 813 O O . GLU A 1 104 ? 13.456 13.871 -5.996 1.00 80.44 104 GLU A O 1
ATOM 818 N N . ASP A 1 105 ? 12.560 14.041 -8.048 1.00 78.75 105 ASP A N 1
ATOM 819 C CA . ASP A 1 105 ? 11.895 12.731 -8.011 1.00 78.75 105 ASP A CA 1
ATOM 820 C C . ASP A 1 105 ? 12.917 11.587 -7.999 1.00 78.75 105 ASP A C 1
ATOM 822 O O . ASP A 1 105 ? 12.778 10.658 -7.205 1.00 78.75 105 ASP A O 1
ATOM 826 N N . ASN A 1 106 ? 13.978 11.686 -8.805 1.00 84.00 106 ASN A N 1
ATOM 827 C CA . ASN A 1 106 ? 15.067 10.709 -8.811 1.00 84.00 106 ASN A CA 1
ATOM 828 C C . ASN A 1 106 ? 15.794 10.665 -7.457 1.00 84.00 106 ASN A C 1
ATOM 830 O O . ASN A 1 106 ? 16.077 9.584 -6.949 1.00 84.00 106 ASN A O 1
ATOM 834 N N . GLU A 1 107 ? 16.085 11.818 -6.848 1.00 86.62 107 GLU A N 1
ATOM 835 C CA . GLU A 1 107 ? 16.717 11.896 -5.523 1.00 86.62 107 GLU A CA 1
ATOM 836 C C . GLU A 1 107 ? 15.825 11.262 -4.436 1.00 86.62 107 GLU A C 1
ATOM 838 O O . GLU A 1 107 ? 16.309 10.469 -3.624 1.00 86.62 107 GLU A O 1
ATOM 843 N N . ALA A 1 108 ? 14.516 11.530 -4.458 1.00 85.12 108 ALA A N 1
ATOM 844 C CA . ALA A 1 108 ? 13.556 10.917 -3.537 1.00 85.12 108 ALA A CA 1
ATOM 845 C C . ALA A 1 108 ? 13.370 9.406 -3.783 1.00 85.12 108 ALA A C 1
ATOM 847 O O . ALA A 1 108 ? 13.176 8.639 -2.837 1.00 85.12 108 ALA A O 1
ATOM 848 N N . GLU A 1 109 ? 13.449 8.953 -5.036 1.00 88.56 109 GLU A N 1
ATOM 849 C CA . GLU A 1 109 ? 13.429 7.531 -5.384 1.00 88.56 109 GLU A CA 1
ATOM 850 C C . GLU A 1 109 ? 14.674 6.821 -4.835 1.00 88.56 109 GLU A C 1
ATOM 852 O O . GLU A 1 109 ? 14.553 5.759 -4.229 1.00 88.56 109 GLU A O 1
ATOM 857 N N . GLN A 1 110 ? 15.858 7.433 -4.929 1.00 88.81 110 GLN A N 1
ATOM 858 C CA . GLN A 1 110 ? 17.064 6.886 -4.298 1.00 88.81 110 GLN A CA 1
ATOM 859 C C . GLN A 1 110 ? 16.949 6.839 -2.767 1.00 88.81 110 GLN A C 1
ATOM 861 O O . GLN A 1 110 ? 17.360 5.858 -2.154 1.00 88.81 110 GLN A O 1
ATOM 866 N N . GLU A 1 111 ? 16.343 7.849 -2.133 1.00 88.75 111 GLU A N 1
ATOM 867 C CA . GLU A 1 111 ? 16.091 7.862 -0.681 1.00 88.75 111 GLU A CA 1
ATOM 868 C C . GLU A 1 111 ? 15.154 6.718 -0.236 1.00 88.75 111 GLU A C 1
ATOM 870 O O . GLU A 1 111 ? 15.328 6.130 0.844 1.00 88.75 111 GLU A O 1
ATOM 875 N N . LEU A 1 112 ? 14.171 6.392 -1.080 1.00 88.06 112 LEU A N 1
ATOM 876 C CA . LEU A 1 112 ? 13.242 5.279 -0.895 1.00 88.06 112 LEU A CA 1
ATOM 877 C C . LEU A 1 112 ? 13.931 3.914 -1.049 1.00 88.06 112 LEU A C 1
ATOM 879 O O . LEU A 1 112 ? 13.573 2.979 -0.330 1.00 88.06 112 LEU A O 1
ATOM 883 N N . LEU A 1 113 ? 14.906 3.816 -1.956 1.00 88.38 113 LEU A N 1
ATOM 884 C CA . LEU A 1 113 ? 15.649 2.597 -2.298 1.00 88.38 113 LEU A CA 1
ATOM 885 C C . LEU A 1 113 ? 16.946 2.408 -1.487 1.00 88.38 113 LEU A C 1
ATOM 887 O O . LEU A 1 113 ? 17.740 1.522 -1.800 1.00 88.38 113 LEU A O 1
ATOM 891 N N . VAL A 1 114 ? 17.168 3.220 -0.448 1.00 86.00 114 VAL A N 1
ATOM 892 C CA . VAL A 1 114 ? 18.315 3.075 0.463 1.00 86.00 114 VAL A CA 1
ATOM 893 C C . VAL A 1 114 ? 18.383 1.656 1.024 1.00 86.00 114 VAL A C 1
ATOM 895 O O . VAL A 1 114 ? 17.386 1.128 1.521 1.00 86.00 114 VAL A O 1
ATOM 898 N N . ASP A 1 115 ? 19.583 1.076 0.989 1.00 86.38 115 ASP A N 1
ATOM 899 C CA . ASP A 1 115 ? 19.828 -0.260 1.521 1.00 86.38 115 ASP A CA 1
ATOM 900 C C . ASP A 1 115 ? 19.631 -0.307 3.043 1.00 86.38 115 ASP A C 1
ATOM 902 O O . ASP A 1 115 ? 19.989 0.618 3.781 1.00 86.38 115 ASP A O 1
ATOM 906 N N . LEU A 1 116 ? 19.032 -1.398 3.511 1.00 89.12 116 LEU A N 1
ATOM 907 C CA . LEU A 1 116 ? 18.722 -1.613 4.918 1.00 89.12 116 LEU A CA 1
ATOM 908 C C . LEU A 1 116 ? 19.844 -2.400 5.599 1.00 89.12 116 LEU A C 1
ATOM 910 O O . LEU A 1 116 ? 20.664 -3.059 4.960 1.00 89.12 116 LEU A O 1
ATOM 914 N N . SER A 1 117 ? 19.884 -2.356 6.931 1.00 91.12 117 SER A N 1
ATOM 915 C CA . SER A 1 117 ? 20.827 -3.189 7.677 1.00 91.12 117 SER A CA 1
ATOM 916 C C . SER A 1 117 ? 20.542 -4.677 7.438 1.00 91.12 117 SER A C 1
ATOM 918 O O . SER A 1 117 ? 19.402 -5.077 7.201 1.00 91.12 117 SER A O 1
ATOM 920 N N . ASN A 1 118 ? 21.566 -5.527 7.558 1.00 91.50 118 ASN A N 1
ATOM 921 C CA . ASN A 1 118 ? 21.387 -6.979 7.426 1.00 91.50 118 ASN A CA 1
ATOM 922 C C . ASN A 1 118 ? 20.360 -7.545 8.418 1.00 91.50 118 ASN A C 1
ATOM 924 O O . ASN A 1 118 ? 19.658 -8.495 8.091 1.00 91.50 118 ASN A O 1
ATOM 928 N N . GLU A 1 119 ? 20.253 -6.953 9.609 1.00 90.62 119 GLU A N 1
ATOM 929 C CA . GLU A 1 119 ? 19.242 -7.328 10.598 1.00 90.62 119 GLU A CA 1
ATOM 930 C C . GLU A 1 119 ? 17.826 -6.963 10.132 1.00 90.62 119 GLU A C 1
ATOM 932 O O . GLU A 1 119 ? 16.929 -7.799 10.209 1.00 90.62 119 GLU A O 1
ATOM 937 N N . ALA A 1 120 ? 17.629 -5.750 9.603 1.00 90.69 120 ALA A N 1
ATOM 938 C CA . ALA A 1 120 ? 16.339 -5.335 9.057 1.00 90.69 120 ALA A CA 1
ATOM 939 C C . ALA A 1 120 ? 15.937 -6.223 7.874 1.00 90.69 120 ALA A C 1
ATOM 941 O O . ALA A 1 120 ? 14.802 -6.686 7.810 1.00 90.69 120 ALA A O 1
ATOM 942 N N . TRP A 1 121 ? 16.880 -6.545 6.987 1.00 94.50 121 TRP A N 1
ATOM 943 C CA . TRP A 1 121 ? 16.619 -7.467 5.889 1.00 94.50 121 TRP A CA 1
ATOM 944 C C . TRP A 1 121 ? 16.265 -8.876 6.355 1.00 94.50 121 TRP A C 1
ATOM 946 O O . TRP A 1 121 ? 15.315 -9.448 5.833 1.00 94.50 121 TRP A O 1
ATOM 956 N N . ALA A 1 122 ? 16.960 -9.415 7.358 1.00 92.69 122 ALA A N 1
ATOM 957 C CA . ALA A 1 122 ? 16.622 -10.723 7.912 1.00 92.69 122 ALA A CA 1
ATOM 958 C C . ALA A 1 122 ? 15.197 -10.745 8.495 1.00 92.69 122 ALA A C 1
ATOM 960 O O . ALA A 1 122 ? 14.475 -11.724 8.312 1.00 92.69 122 ALA A O 1
ATOM 961 N N . GLN A 1 123 ? 14.765 -9.660 9.151 1.00 91.25 123 GLN A N 1
ATOM 962 C CA . GLN A 1 123 ? 13.394 -9.521 9.655 1.00 91.25 123 GLN A CA 1
ATOM 963 C C . GLN A 1 123 ? 12.368 -9.448 8.517 1.00 91.25 123 GLN A C 1
ATOM 965 O O . GLN A 1 123 ? 11.349 -10.142 8.575 1.00 91.25 123 GLN A O 1
ATOM 970 N N . ILE A 1 124 ? 12.655 -8.661 7.475 1.00 92.69 124 ILE A N 1
ATOM 971 C CA . ILE A 1 124 ? 11.803 -8.547 6.286 1.00 92.69 124 ILE A CA 1
ATOM 972 C C . ILE A 1 124 ? 11.664 -9.911 5.617 1.00 92.69 124 ILE A C 1
ATOM 974 O O . ILE A 1 124 ? 10.546 -10.376 5.459 1.00 92.69 124 ILE A O 1
ATOM 978 N N . GLU A 1 125 ? 12.762 -10.590 5.284 1.00 93.56 125 GLU A N 1
ATOM 979 C CA . GLU A 1 125 ? 12.741 -11.896 4.608 1.00 93.56 125 GLU A CA 1
ATOM 980 C C . GLU A 1 125 ? 12.048 -12.971 5.458 1.00 93.56 125 GLU A C 1
ATOM 982 O O . GLU A 1 125 ? 11.264 -13.774 4.945 1.00 93.56 125 GLU A O 1
ATOM 987 N N . GLN A 1 126 ? 12.259 -12.962 6.778 1.00 92.31 126 GLN A N 1
ATOM 988 C CA . GLN A 1 126 ? 11.566 -13.872 7.688 1.00 92.31 126 GLN A CA 1
ATOM 989 C C . GLN A 1 126 ? 10.052 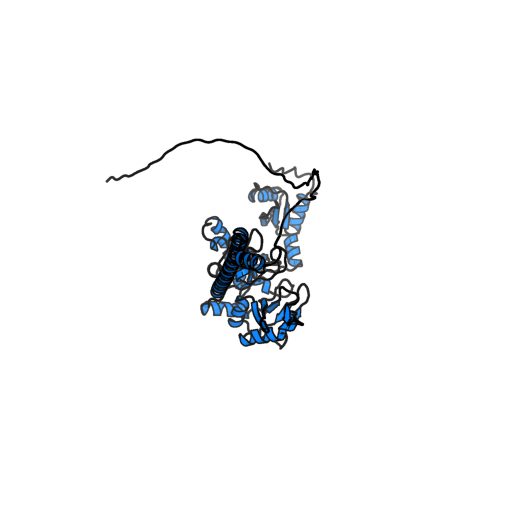-13.636 7.695 1.00 92.31 126 GLN A C 1
ATOM 991 O O . GLN A 1 126 ? 9.289 -14.600 7.671 1.00 92.31 126 GLN A O 1
ATOM 996 N N . GLY A 1 127 ? 9.601 -12.382 7.767 1.00 89.00 127 GLY A N 1
ATOM 997 C CA . GLY A 1 127 ? 8.175 -12.059 7.733 1.00 89.00 127 GLY A CA 1
ATOM 998 C C . GLY A 1 127 ? 7.565 -12.336 6.363 1.00 89.00 127 GLY A C 1
ATOM 999 O O . GLY A 1 127 ? 6.492 -12.926 6.261 1.00 89.00 127 GLY A O 1
ATOM 1000 N N . PHE A 1 128 ? 8.293 -11.958 5.320 1.00 88.38 128 PHE A N 1
ATOM 1001 C CA . PHE A 1 128 ? 7.864 -12.025 3.938 1.00 88.38 128 PHE A CA 1
ATOM 1002 C C . PHE A 1 128 ? 7.703 -13.472 3.465 1.00 88.38 128 PHE A C 1
ATOM 1004 O O . PHE A 1 128 ? 6.653 -13.818 2.935 1.00 88.38 128 PHE A O 1
ATOM 1011 N N . SER A 1 129 ? 8.654 -14.354 3.788 1.00 85.12 129 SER A N 1
ATOM 1012 C CA . SER A 1 129 ? 8.587 -15.793 3.477 1.00 85.12 129 SER A CA 1
ATOM 1013 C C . SER A 1 129 ? 7.397 -16.535 4.103 1.00 85.12 129 SER A C 1
ATOM 1015 O O . SER A 1 129 ? 7.061 -17.634 3.666 1.00 85.12 129 SER A O 1
ATOM 1017 N N . GLN A 1 130 ? 6.733 -15.954 5.108 1.00 82.81 130 GLN A N 1
ATOM 1018 C CA . GLN A 1 130 ? 5.520 -16.518 5.713 1.00 82.81 130 GLN A CA 1
ATOM 1019 C C . GLN A 1 130 ? 4.248 -16.156 4.940 1.00 82.81 130 GLN A C 1
ATOM 1021 O O . GLN A 1 130 ? 3.157 -16.610 5.295 1.00 82.81 130 GLN A O 1
ATOM 1026 N N . THR A 1 131 ? 4.358 -15.316 3.912 1.00 79.25 131 THR A N 1
ATOM 1027 C CA . THR A 1 131 ? 3.223 -14.897 3.098 1.00 79.25 131 THR A CA 1
ATOM 1028 C C . THR A 1 131 ? 3.129 -15.736 1.826 1.00 79.25 131 THR A C 1
ATOM 1030 O O . THR A 1 131 ? 4.100 -16.314 1.352 1.00 79.25 131 THR A O 1
ATOM 1033 N N . ASN A 1 132 ? 1.932 -15.837 1.256 1.00 78.62 132 ASN A N 1
ATOM 1034 C CA . ASN A 1 132 ? 1.710 -16.398 -0.078 1.00 78.62 132 ASN A CA 1
ATOM 1035 C C . ASN A 1 132 ? 1.524 -15.261 -1.091 1.00 78.62 132 ASN A C 1
ATOM 1037 O O . ASN A 1 132 ? 0.550 -15.240 -1.847 1.00 78.62 132 ASN A O 1
ATOM 1041 N N . MET A 1 133 ? 2.392 -14.247 -1.017 1.00 84.69 133 MET A N 1
ATOM 1042 C CA . MET A 1 133 ? 2.196 -13.009 -1.754 1.00 84.69 133 MET A CA 1
ATOM 1043 C C . MET A 1 133 ? 2.250 -13.248 -3.260 1.00 84.69 133 MET A C 1
ATOM 1045 O O . MET A 1 133 ? 3.221 -13.782 -3.782 1.00 84.69 133 MET A O 1
ATOM 1049 N N . GLN A 1 134 ? 1.221 -12.775 -3.956 1.00 88.00 134 GLN A N 1
ATOM 1050 C CA . GLN A 1 134 ? 1.235 -12.641 -5.408 1.00 88.00 134 GLN A CA 1
ATOM 1051 C C . GLN A 1 134 ? 1.622 -11.212 -5.776 1.00 88.00 134 GLN A C 1
ATOM 1053 O O . GLN A 1 134 ? 1.367 -10.275 -5.014 1.00 88.00 134 GLN A O 1
ATOM 1058 N N . VAL A 1 135 ? 2.179 -11.032 -6.964 1.00 90.69 135 VAL A N 1
ATOM 1059 C CA . VAL A 1 135 ? 2.511 -9.725 -7.528 1.00 90.69 135 VAL A CA 1
ATOM 1060 C C . VAL A 1 135 ? 1.512 -9.391 -8.628 1.00 90.69 135 VAL A C 1
ATOM 1062 O O . VAL A 1 135 ? 1.167 -10.245 -9.440 1.00 90.69 135 VAL A O 1
ATOM 1065 N N . CYS A 1 136 ? 1.036 -8.150 -8.641 1.00 90.50 136 CYS A N 1
ATOM 1066 C CA . CYS A 1 136 ? 0.170 -7.602 -9.675 1.00 90.50 136 CYS A CA 1
ATOM 1067 C C . CYS A 1 136 ? 0.920 -6.573 -10.515 1.00 90.50 136 CYS A C 1
ATOM 1069 O O . CYS A 1 136 ? 1.512 -5.638 -9.970 1.00 90.50 136 CYS A O 1
ATOM 1071 N N . PHE A 1 137 ? 0.766 -6.695 -11.830 1.00 92.75 137 PHE A N 1
ATOM 1072 C CA . PHE A 1 137 ? 1.180 -5.704 -12.809 1.00 92.75 137 PHE A CA 1
ATOM 1073 C C . PHE A 1 137 ? -0.029 -4.981 -13.390 1.00 92.75 137 PHE A C 1
ATOM 1075 O O . PHE A 1 137 ? -1.087 -5.587 -13.571 1.00 92.75 137 PHE A O 1
ATOM 1082 N N . SER A 1 138 ? 0.112 -3.687 -13.669 1.00 90.75 138 SER A N 1
ATOM 1083 C CA . SER A 1 138 ? -0.952 -2.886 -14.287 1.00 90.75 138 SER A CA 1
ATOM 1084 C C . SER A 1 138 ? -0.416 -1.694 -15.071 1.00 90.75 138 SER A C 1
ATOM 1086 O O . SER A 1 138 ? 0.743 -1.313 -14.930 1.00 90.75 138 SER A O 1
ATOM 1088 N N . MET A 1 139 ? -1.293 -1.079 -15.862 1.00 89.56 139 MET A N 1
ATOM 1089 C CA . MET A 1 139 ? -1.060 0.168 -16.592 1.00 89.56 139 MET A CA 1
ATOM 1090 C C . MET A 1 139 ? -2.186 1.161 -16.293 1.00 89.56 139 MET A C 1
ATOM 1092 O O . MET A 1 139 ? -3.282 0.761 -15.895 1.00 89.56 139 MET A O 1
ATOM 1096 N N . ASN A 1 140 ? -1.903 2.456 -16.453 1.00 85.19 140 ASN A N 1
ATOM 1097 C CA . ASN A 1 140 ? -2.937 3.489 -16.348 1.00 85.19 140 ASN A CA 1
ATOM 1098 C C . ASN A 1 140 ? -3.749 3.569 -17.642 1.00 85.19 140 ASN A C 1
ATOM 1100 O O . ASN A 1 140 ? -4.975 3.657 -17.601 1.00 85.19 140 ASN A O 1
ATOM 1104 N N . GLU A 1 141 ? -3.062 3.524 -18.781 1.00 83.75 141 GLU A N 1
ATOM 1105 C CA . GLU A 1 141 ? -3.673 3.490 -20.100 1.00 83.75 141 GLU A CA 1
ATOM 1106 C C . GLU A 1 141 ? -4.182 2.083 -20.438 1.00 83.75 141 GLU A C 1
ATOM 1108 O O . GLU A 1 141 ? -3.608 1.072 -20.033 1.00 83.75 141 GLU A O 1
ATOM 1113 N N . THR A 1 142 ? -5.245 2.008 -21.240 1.00 84.94 142 THR A N 1
ATOM 1114 C CA . THR A 1 142 ? -5.738 0.734 -21.789 1.00 84.94 142 THR A CA 1
ATOM 1115 C C . THR A 1 142 ? -4.812 0.164 -22.860 1.00 84.94 142 THR A C 1
ATOM 1117 O O . THR A 1 142 ? -4.809 -1.041 -23.094 1.00 84.94 142 THR A O 1
ATOM 1120 N N . SER A 1 143 ? -4.051 1.028 -23.532 1.00 88.44 143 SER A N 1
ATOM 1121 C CA . SER A 1 143 ? -3.050 0.658 -24.527 1.00 88.44 143 SER A CA 1
ATOM 1122 C C . SER A 1 143 ? -2.028 1.777 -24.694 1.00 88.44 143 SER A C 1
ATOM 1124 O O . SER A 1 143 ? -2.403 2.949 -24.622 1.00 88.44 143 SER A O 1
ATOM 1126 N N . VAL A 1 144 ? -0.783 1.427 -25.002 1.00 88.56 144 VAL A N 1
ATOM 1127 C CA . VAL A 1 144 ? 0.304 2.376 -25.271 1.00 88.56 144 VAL A CA 1
ATOM 1128 C C . VAL A 1 144 ? 0.801 2.189 -26.706 1.00 88.56 144 VAL A C 1
ATOM 1130 O O . VAL A 1 144 ? 1.049 1.050 -27.103 1.00 88.56 144 VAL A O 1
ATOM 1133 N N . PRO A 1 145 ? 0.934 3.264 -27.506 1.00 88.50 145 PRO A N 1
ATOM 1134 C CA . PRO A 1 145 ? 1.532 3.172 -28.832 1.00 88.50 145 PRO A CA 1
ATOM 1135 C C . PRO A 1 145 ? 3.015 2.819 -28.698 1.00 88.50 145 PRO A C 1
ATOM 1137 O O . PRO A 1 145 ? 3.770 3.549 -28.061 1.00 88.50 145 PRO A O 1
ATOM 1140 N N . VAL A 1 146 ? 3.421 1.703 -29.299 1.00 85.62 146 VAL A N 1
ATOM 1141 C CA . VAL A 1 146 ? 4.822 1.245 -29.314 1.00 85.62 146 VAL A CA 1
ATOM 1142 C C . VAL A 1 146 ? 5.481 1.463 -30.672 1.00 85.62 146 VAL A C 1
ATOM 1144 O O . VAL A 1 146 ? 6.696 1.489 -30.778 1.00 85.62 146 VAL A O 1
ATOM 1147 N N . SER A 1 147 ? 4.685 1.663 -31.723 1.00 83.56 147 SER A N 1
ATOM 1148 C CA . SER A 1 147 ? 5.156 2.113 -33.031 1.00 83.56 147 SER A CA 1
ATOM 1149 C C . SER A 1 147 ? 4.067 2.923 -33.736 1.00 83.56 147 SER A C 1
ATOM 1151 O O . SER A 1 147 ? 2.942 3.045 -33.251 1.00 83.56 147 SER A O 1
ATOM 1153 N N . SER A 1 148 ? 4.370 3.449 -34.924 1.00 80.69 148 SER A N 1
ATOM 1154 C CA . SER A 1 148 ? 3.423 4.228 -35.736 1.00 80.69 148 SER A CA 1
ATOM 1155 C C . SER A 1 148 ? 2.154 3.468 -36.149 1.00 80.69 148 SER A C 1
ATOM 1157 O O . SER A 1 148 ? 1.188 4.095 -36.581 1.00 80.69 148 SER A O 1
ATOM 1159 N N . SER A 1 149 ? 2.140 2.137 -36.032 1.00 82.94 149 SER A N 1
ATOM 1160 C CA . SER A 1 149 ? 1.021 1.285 -36.460 1.00 82.94 149 SER A CA 1
ATOM 1161 C C . SER A 1 149 ? 0.575 0.259 -35.417 1.00 82.94 149 SER A C 1
ATOM 1163 O O . SER A 1 149 ? -0.364 -0.492 -35.676 1.00 82.94 149 SER A O 1
ATOM 1165 N N . CYS A 1 150 ? 1.215 0.221 -34.246 1.00 87.25 150 CYS A N 1
ATOM 1166 C CA . CYS A 1 150 ? 0.957 -0.793 -33.232 1.00 87.25 150 CYS A CA 1
ATOM 1167 C C . CYS A 1 150 ? 0.854 -0.167 -31.841 1.00 87.25 150 CYS A C 1
ATOM 1169 O O . CYS A 1 150 ? 1.713 0.618 -31.432 1.00 87.25 150 CYS A O 1
ATOM 1171 N N . SER A 1 151 ? -0.187 -0.565 -31.116 1.00 90.50 151 SER A N 1
ATOM 1172 C CA . SER A 1 151 ? -0.385 -0.235 -29.710 1.00 90.50 151 SER A CA 1
ATOM 1173 C C . SER A 1 151 ? -0.497 -1.521 -28.918 1.00 90.50 151 SER A C 1
ATOM 1175 O O . SER A 1 151 ? -1.232 -2.423 -29.313 1.00 90.50 151 SER A O 1
ATOM 1177 N N . TRP A 1 152 ? 0.209 -1.583 -27.799 1.00 92.50 152 TRP A N 1
ATOM 1178 C CA . TRP A 1 152 ? 0.220 -2.735 -26.910 1.00 92.50 152 TRP A CA 1
ATOM 1179 C C . TRP A 1 152 ? -0.698 -2.504 -25.717 1.00 92.50 152 TRP A C 1
ATOM 1181 O O . TRP A 1 152 ? -0.735 -1.413 -25.144 1.00 92.50 152 TRP A O 1
ATOM 1191 N N . GLN A 1 153 ? -1.445 -3.535 -25.348 1.00 92.12 153 GLN A N 1
ATOM 1192 C CA . GLN A 1 153 ? -2.147 -3.653 -24.076 1.00 92.12 153 GLN A CA 1
ATOM 1193 C C . GLN A 1 153 ? -1.238 -4.320 -23.043 1.00 92.12 153 GLN A C 1
ATOM 1195 O O . GLN A 1 153 ? -0.211 -4.896 -23.384 1.00 92.12 153 GLN A O 1
ATOM 1200 N N . LEU A 1 154 ? -1.644 -4.309 -21.771 1.00 92.31 154 LEU A N 1
ATOM 1201 C CA . LEU A 1 154 ? -0.863 -4.902 -20.679 1.00 92.31 154 LEU A CA 1
ATOM 1202 C C . LEU A 1 154 ? -0.429 -6.352 -20.959 1.00 92.31 154 LEU A C 1
ATOM 1204 O O . LEU A 1 154 ? 0.700 -6.713 -20.649 1.00 92.31 154 LEU A O 1
ATOM 1208 N N . VAL A 1 155 ? -1.314 -7.172 -21.536 1.00 92.00 155 VAL A N 1
ATOM 1209 C CA . VAL A 1 155 ? -1.019 -8.581 -21.844 1.00 92.00 155 VAL A CA 1
ATOM 1210 C C . VAL A 1 155 ? 0.106 -8.733 -22.869 1.00 92.00 155 VAL A C 1
ATOM 1212 O O . VAL A 1 155 ? 0.885 -9.680 -22.769 1.00 92.00 155 VAL A O 1
ATOM 1215 N N . ASP A 1 156 ? 0.242 -7.782 -23.793 1.00 92.38 156 ASP A N 1
ATOM 1216 C CA . ASP A 1 156 ? 1.271 -7.813 -24.832 1.00 92.38 156 ASP A CA 1
ATOM 1217 C C . ASP A 1 156 ? 2.672 -7.580 -24.244 1.00 92.38 156 ASP A C 1
ATOM 1219 O O . ASP A 1 156 ? 3.639 -8.092 -24.787 1.00 92.38 156 ASP A O 1
ATOM 1223 N N . PHE A 1 157 ? 2.774 -6.908 -23.087 1.00 93.06 157 PHE A N 1
ATOM 1224 C CA . PHE A 1 157 ? 4.033 -6.698 -22.355 1.00 93.06 157 PHE A CA 1
ATOM 1225 C C . PHE A 1 157 ? 4.478 -7.904 -21.505 1.00 93.06 157 PHE A C 1
ATOM 1227 O O . PHE A 1 157 ? 5.479 -7.816 -20.794 1.00 93.06 157 PHE A O 1
ATOM 1234 N N . THR A 1 158 ? 3.730 -9.015 -21.486 1.00 93.69 158 THR A N 1
ATOM 1235 C CA . THR A 1 158 ? 4.037 -10.170 -20.615 1.00 93.69 158 THR A CA 1
ATOM 1236 C C . THR A 1 158 ? 5.479 -10.683 -20.781 1.00 93.69 158 THR A C 1
ATOM 1238 O O . THR A 1 158 ? 6.151 -10.849 -19.757 1.00 93.69 158 THR A O 1
ATOM 1241 N N . PRO A 1 159 ? 6.004 -10.891 -22.009 1.00 92.94 159 PRO A N 1
ATOM 1242 C CA . PRO A 1 159 ? 7.381 -11.350 -22.199 1.00 92.94 159 PRO A CA 1
ATOM 1243 C C . PRO A 1 159 ? 8.424 -10.371 -21.642 1.00 92.94 159 PRO A C 1
ATOM 1245 O O . PRO A 1 159 ? 9.394 -10.784 -21.001 1.00 9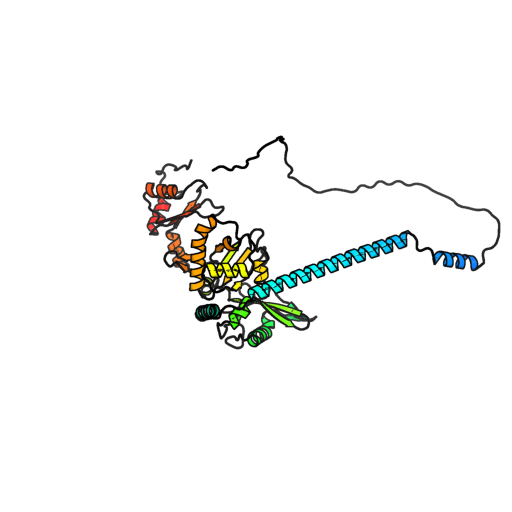2.94 159 PRO A O 1
ATOM 1248 N N . GLU A 1 160 ? 8.220 -9.070 -21.842 1.00 94.31 160 GLU A N 1
ATOM 1249 C CA . GLU A 1 160 ? 9.119 -8.008 -21.395 1.00 94.31 160 GLU A CA 1
ATOM 1250 C C . GLU A 1 160 ? 9.088 -7.859 -19.874 1.00 94.31 160 GLU A C 1
ATOM 1252 O O . GLU A 1 160 ? 10.136 -7.653 -19.261 1.00 94.31 160 GLU A O 1
ATOM 1257 N N . ILE A 1 161 ? 7.915 -8.015 -19.251 1.00 95.31 161 ILE A N 1
ATOM 1258 C CA . ILE A 1 161 ? 7.759 -8.034 -17.792 1.00 95.31 161 ILE A CA 1
ATOM 1259 C C . ILE A 1 161 ? 8.557 -9.200 -17.199 1.00 95.31 161 ILE A C 1
ATOM 1261 O O . ILE A 1 161 ? 9.371 -8.984 -16.300 1.00 95.31 161 ILE A O 1
ATOM 1265 N N . ILE A 1 162 ? 8.362 -10.421 -17.713 1.00 94.69 162 ILE A N 1
ATOM 1266 C CA . ILE A 1 162 ? 9.067 -11.619 -17.229 1.00 94.69 162 ILE A CA 1
ATOM 1267 C C . ILE A 1 162 ? 10.578 -11.453 -17.410 1.00 94.69 162 ILE A C 1
ATOM 1269 O O . ILE A 1 162 ? 11.341 -11.659 -16.466 1.00 94.69 162 ILE A O 1
ATOM 1273 N N . THR A 1 163 ? 11.007 -11.007 -18.593 1.00 94.56 163 THR A N 1
ATOM 1274 C CA . THR A 1 163 ? 12.423 -10.770 -18.906 1.00 94.56 163 THR A CA 1
ATOM 1275 C C . THR A 1 163 ? 13.031 -9.719 -17.979 1.00 94.56 163 THR A C 1
ATOM 1277 O O . THR A 1 163 ? 14.116 -9.924 -17.436 1.00 94.56 163 THR A O 1
ATOM 1280 N N . HIS A 1 164 ? 12.338 -8.599 -17.754 1.00 95.38 164 HIS A N 1
ATOM 1281 C CA . HIS A 1 164 ? 12.803 -7.549 -16.851 1.00 95.38 164 HIS A CA 1
ATOM 1282 C C . HIS A 1 164 ? 12.940 -8.067 -15.417 1.00 95.38 164 HIS A C 1
ATOM 1284 O O . HIS A 1 164 ? 13.968 -7.834 -14.782 1.00 95.38 164 HIS A O 1
ATOM 1290 N N . CYS A 1 165 ? 11.930 -8.768 -14.902 1.00 95.25 165 CYS A N 1
ATOM 1291 C CA . CYS A 1 165 ? 11.963 -9.323 -13.553 1.00 95.25 165 CYS A CA 1
ATOM 1292 C C . CYS A 1 165 ? 13.098 -10.343 -13.391 1.00 95.25 165 CYS A C 1
ATOM 1294 O O . CYS A 1 165 ? 13.884 -10.204 -12.454 1.00 95.25 165 CYS A O 1
ATOM 1296 N N . SER A 1 166 ? 13.264 -11.276 -14.333 1.00 94.94 166 SER A N 1
ATOM 1297 C CA . SER A 1 166 ? 14.319 -12.296 -14.264 1.00 94.94 166 SER A CA 1
ATOM 1298 C C . SER A 1 166 ? 15.722 -11.679 -14.344 1.00 94.94 166 SER A C 1
ATOM 1300 O O . SER A 1 166 ? 16.592 -11.998 -13.533 1.00 94.94 166 SER A O 1
ATOM 1302 N N . ASN A 1 167 ? 15.927 -10.675 -15.209 1.00 95.69 167 ASN A N 1
ATOM 1303 C CA . ASN A 1 167 ? 17.179 -9.904 -15.262 1.00 95.69 167 ASN A CA 1
ATOM 1304 C C . ASN A 1 167 ? 17.495 -9.164 -13.950 1.00 95.69 167 ASN A C 1
ATOM 1306 O O . ASN A 1 167 ? 18.655 -8.854 -13.682 1.00 95.69 167 ASN A O 1
ATOM 1310 N N . ASN A 1 168 ? 16.477 -8.884 -13.133 1.00 94.69 168 ASN A N 1
ATOM 1311 C CA . ASN A 1 168 ? 16.616 -8.292 -11.804 1.00 94.69 168 ASN A CA 1
ATOM 1312 C C . ASN A 1 168 ? 16.529 -9.338 -10.678 1.00 94.69 168 ASN A C 1
ATOM 1314 O O . ASN A 1 168 ? 16.377 -8.960 -9.523 1.00 94.69 168 ASN A O 1
ATOM 1318 N N . GLY A 1 169 ? 16.639 -10.636 -10.985 1.00 95.12 169 GLY A N 1
ATOM 1319 C CA . GLY A 1 169 ? 16.680 -11.722 -10.000 1.00 95.12 169 GLY A CA 1
ATOM 1320 C C . GLY A 1 169 ? 15.323 -12.134 -9.423 1.00 95.12 169 GLY A C 1
ATOM 1321 O O . GLY A 1 169 ? 15.286 -12.805 -8.393 1.00 95.12 169 GLY A O 1
ATOM 1322 N N . VAL A 1 170 ? 14.218 -11.731 -10.054 1.00 95.00 170 VAL A N 1
ATOM 1323 C CA . VAL A 1 170 ? 12.853 -12.100 -9.665 1.00 95.00 170 VAL A CA 1
ATOM 1324 C C . VAL A 1 170 ? 12.249 -13.024 -10.715 1.00 95.00 170 VAL A C 1
ATOM 1326 O O . VAL A 1 170 ? 11.883 -12.584 -11.802 1.00 95.00 170 VAL A O 1
ATOM 1329 N N . ASP A 1 171 ? 12.074 -14.289 -10.351 1.00 94.50 171 ASP A N 1
ATOM 1330 C CA . ASP A 1 171 ? 11.410 -15.288 -11.187 1.00 94.50 171 ASP A CA 1
ATOM 1331 C C . ASP A 1 171 ? 10.000 -15.599 -10.661 1.00 94.50 171 ASP A C 1
ATOM 1333 O O . ASP A 1 171 ? 9.724 -15.478 -9.460 1.00 94.50 171 ASP A O 1
ATOM 1337 N N . PHE A 1 172 ? 9.113 -16.038 -11.554 1.00 93.38 172 PHE A N 1
ATOM 1338 C CA . PHE A 1 172 ? 7.740 -16.435 -11.233 1.00 93.38 172 PHE A CA 1
ATOM 1339 C C . PHE A 1 172 ? 7.537 -17.947 -11.410 1.00 93.38 172 PHE A C 1
ATOM 1341 O O . PHE A 1 172 ? 8.243 -18.600 -12.174 1.00 93.38 172 PHE A O 1
ATOM 1348 N N . GLU A 1 173 ? 6.602 -18.521 -10.655 1.00 90.44 173 GLU A N 1
ATOM 1349 C CA . GLU A 1 173 ? 6.176 -19.908 -10.808 1.00 90.44 173 GLU A CA 1
ATOM 1350 C C . GLU A 1 173 ? 5.443 -20.075 -12.144 1.00 90.44 173 GLU A C 1
ATOM 1352 O O . GLU A 1 173 ? 4.425 -19.425 -12.387 1.00 90.44 173 GLU A O 1
ATOM 1357 N N . GLY A 1 174 ? 5.935 -20.991 -12.979 1.00 80.12 174 GLY A N 1
ATOM 1358 C CA . GLY A 1 174 ? 5.444 -21.159 -14.346 1.00 80.12 174 GLY A CA 1
ATOM 1359 C C . GLY A 1 174 ? 6.015 -20.115 -15.311 1.00 80.12 174 GLY A C 1
ATOM 1360 O O . GLY A 1 174 ? 6.674 -19.162 -14.911 1.00 80.12 174 GLY A O 1
ATOM 1361 N N . GLU A 1 175 ? 5.778 -20.314 -16.606 1.00 70.19 175 GLU A N 1
ATOM 1362 C CA . GLU A 1 175 ? 6.280 -19.422 -17.666 1.00 70.19 175 GLU A CA 1
ATOM 1363 C C . GLU A 1 175 ? 5.277 -18.315 -18.045 1.00 70.19 175 GLU A C 1
ATOM 1365 O O . GLU A 1 175 ? 5.488 -17.594 -19.017 1.00 70.19 175 GLU A O 1
ATOM 1370 N N . GLU A 1 176 ? 4.179 -18.157 -17.296 1.00 79.44 176 GLU A N 1
ATOM 1371 C CA . GLU A 1 176 ? 3.084 -17.251 -17.659 1.00 79.44 176 GLU A CA 1
ATOM 1372 C C . GLU A 1 176 ? 2.596 -16.403 -16.479 1.00 79.44 176 GLU A C 1
ATOM 1374 O O . GLU A 1 176 ? 2.516 -16.854 -15.335 1.00 79.44 176 GLU A O 1
ATOM 1379 N N . LEU A 1 177 ? 2.201 -15.164 -16.785 1.00 89.62 177 LEU A N 1
ATOM 1380 C CA . LEU A 1 177 ? 1.452 -14.308 -15.871 1.00 89.62 177 LEU A CA 1
ATOM 1381 C C . LEU A 1 177 ? -0.047 -14.459 -16.140 1.00 89.62 177 LEU A C 1
ATOM 1383 O O . LEU A 1 177 ? -0.507 -14.383 -17.278 1.00 89.62 177 LEU A O 1
ATOM 1387 N N . LEU A 1 178 ? -0.833 -14.623 -15.081 1.00 87.12 178 LEU A N 1
ATOM 1388 C CA . LEU A 1 178 ? -2.272 -14.834 -15.186 1.00 87.12 178 LEU A CA 1
ATOM 1389 C C . LEU A 1 178 ? -3.002 -13.504 -15.378 1.00 87.12 178 LEU A C 1
ATOM 1391 O O . LEU A 1 178 ? -2.959 -12.632 -14.508 1.00 87.12 178 LEU A O 1
ATOM 1395 N N . LEU A 1 179 ? -3.716 -13.366 -16.492 1.00 85.56 179 LEU A N 1
ATOM 1396 C CA . LEU A 1 179 ? -4.559 -12.205 -16.760 1.00 85.56 179 LEU A CA 1
ATOM 1397 C C . LEU A 1 179 ? -5.858 -12.268 -15.940 1.00 85.56 179 LEU A C 1
ATOM 1399 O O . LEU A 1 179 ? -6.645 -13.205 -16.063 1.00 85.56 179 LEU A O 1
ATOM 1403 N N . GLU A 1 180 ? -6.124 -11.228 -15.151 1.00 81.44 180 GLU A N 1
ATOM 1404 C CA . GLU A 1 180 ? -7.393 -11.026 -14.453 1.00 81.44 180 GLU A CA 1
ATOM 1405 C C . GLU A 1 180 ? -8.097 -9.759 -14.958 1.00 81.44 180 GLU A C 1
ATOM 1407 O O . GLU A 1 180 ? -7.519 -8.673 -14.983 1.00 81.44 180 GLU A O 1
ATOM 1412 N N . THR A 1 181 ? -9.367 -9.907 -15.351 1.00 70.31 181 THR A N 1
ATOM 1413 C CA . THR A 1 181 ? -10.173 -8.894 -16.063 1.00 70.31 181 THR A CA 1
ATOM 1414 C C . THR A 1 181 ? -11.497 -8.574 -15.359 1.00 70.31 181 THR A C 1
ATOM 1416 O O . THR A 1 181 ? -12.518 -8.371 -16.011 1.00 70.31 181 THR A O 1
ATOM 1419 N N . LYS A 1 182 ? -11.528 -8.539 -14.019 1.00 62.56 182 LYS A N 1
ATOM 1420 C CA . LYS A 1 182 ? -12.765 -8.208 -13.280 1.00 62.56 182 LYS A CA 1
ATOM 1421 C C . LYS A 1 182 ? -13.141 -6.726 -13.375 1.00 62.56 182 LYS A C 1
ATOM 1423 O O . LYS A 1 182 ? -14.135 -6.390 -14.003 1.00 62.56 182 LYS A O 1
ATOM 1428 N N . ASP A 1 183 ? -12.343 -5.854 -12.756 1.00 58.81 183 ASP A N 1
ATOM 1429 C CA . ASP A 1 183 ? -12.634 -4.410 -12.659 1.00 58.81 183 ASP A CA 1
ATOM 1430 C C . ASP A 1 183 ? -11.602 -3.531 -13.386 1.00 58.81 183 ASP A C 1
ATOM 1432 O O . ASP A 1 183 ? -11.879 -2.373 -13.710 1.00 58.81 183 ASP A O 1
ATOM 1436 N N . GLN A 1 184 ? -10.398 -4.070 -13.598 1.00 65.62 184 GLN A N 1
ATOM 1437 C CA . GLN A 1 184 ? -9.283 -3.525 -14.380 1.00 65.62 184 GLN A CA 1
ATOM 1438 C C . GLN A 1 184 ? -8.458 -4.712 -14.903 1.00 65.62 184 GLN A C 1
ATOM 1440 O O . GLN A 1 184 ? -8.566 -5.813 -14.358 1.00 65.62 184 GLN A O 1
ATOM 1445 N N . GLN A 1 185 ? -7.651 -4.495 -15.944 1.00 76.00 185 GLN A N 1
ATOM 1446 C CA . GLN A 1 185 ? -6.700 -5.499 -16.422 1.00 76.00 185 GLN A CA 1
ATOM 1447 C C . GLN A 1 185 ? -5.489 -5.552 -15.486 1.00 76.00 185 GLN A C 1
ATOM 1449 O O . GLN A 1 185 ? -4.811 -4.543 -15.284 1.00 76.00 185 GLN A O 1
ATOM 1454 N N . TYR A 1 186 ? -5.231 -6.733 -14.929 1.00 86.75 186 TYR A N 1
ATOM 1455 C CA . TYR A 1 186 ? -4.036 -7.031 -14.148 1.00 86.75 186 TYR A CA 1
ATOM 1456 C C . TYR A 1 186 ? -3.380 -8.305 -14.660 1.00 86.75 186 TYR A C 1
ATOM 1458 O O . TYR A 1 186 ? -4.078 -9.276 -14.940 1.00 86.75 186 TYR A O 1
ATOM 1466 N N . LEU A 1 187 ? -2.052 -8.331 -14.694 1.00 91.19 187 LEU A N 1
ATOM 1467 C CA . LEU A 1 187 ? -1.298 -9.579 -14.793 1.00 91.19 187 LEU A CA 1
ATOM 1468 C C . LEU A 1 187 ? -0.842 -9.985 -13.394 1.00 91.19 187 LEU A C 1
ATOM 1470 O O . LEU A 1 187 ? -0.374 -9.142 -12.626 1.00 91.19 187 LEU A O 1
ATOM 1474 N N . LYS A 1 188 ? -1.004 -11.259 -13.047 1.00 90.44 188 LYS A N 1
ATOM 1475 C CA . LYS A 1 188 ? -0.632 -11.813 -11.745 1.00 90.44 188 LYS A CA 1
ATOM 1476 C C . LYS A 1 188 ? 0.477 -12.839 -11.883 1.00 90.44 188 LYS A C 1
ATOM 1478 O O . LYS A 1 188 ? 0.354 -13.769 -12.671 1.00 90.44 188 LYS A O 1
ATOM 1483 N N . GLY A 1 189 ? 1.510 -12.696 -11.063 1.00 90.88 189 GLY A N 1
ATOM 1484 C CA . GLY A 1 189 ? 2.590 -13.670 -10.938 1.00 90.88 189 GLY A CA 1
ATOM 1485 C C . GLY A 1 189 ? 2.741 -14.150 -9.498 1.00 90.88 189 GLY A C 1
ATOM 1486 O O . GLY A 1 189 ? 2.608 -13.359 -8.560 1.00 90.88 189 GLY A O 1
ATOM 1487 N N . ASN A 1 190 ? 3.040 -15.436 -9.324 1.00 91.19 190 ASN A N 1
ATOM 1488 C CA . ASN A 1 190 ? 3.493 -15.986 -8.047 1.00 91.19 190 ASN A CA 1
ATOM 1489 C C . ASN A 1 190 ? 5.024 -15.982 -8.052 1.00 91.19 190 ASN A C 1
ATOM 1491 O O . ASN A 1 190 ? 5.601 -16.706 -8.852 1.00 91.19 190 ASN A O 1
ATOM 1495 N N . PRO A 1 191 ? 5.706 -15.159 -7.251 1.00 92.31 191 PRO A N 1
ATOM 1496 C CA . PRO A 1 191 ? 7.162 -15.160 -7.225 1.00 92.31 191 PRO A CA 1
ATOM 1497 C C . PRO A 1 191 ? 7.700 -16.470 -6.630 1.00 92.31 191 PRO A C 1
ATOM 1499 O O . PRO A 1 191 ? 7.198 -16.934 -5.607 1.00 92.31 191 PRO A O 1
ATOM 1502 N N . VAL A 1 192 ? 8.759 -17.030 -7.226 1.00 92.38 192 VAL A N 1
ATOM 1503 C CA . VAL A 1 192 ? 9.412 -18.267 -6.741 1.00 92.38 192 VAL A CA 1
ATOM 1504 C C . VAL A 1 192 ? 10.044 -18.058 -5.363 1.00 92.38 192 VAL A C 1
ATOM 1506 O O . VAL A 1 192 ? 10.068 -18.964 -4.529 1.00 92.38 192 VAL A O 1
ATOM 1509 N N . LYS A 1 193 ? 10.576 -16.856 -5.118 1.00 91.62 193 LYS A N 1
ATOM 1510 C CA . LYS A 1 193 ? 11.200 -16.462 -3.852 1.00 91.62 193 LYS A CA 1
ATOM 1511 C C . LYS A 1 193 ? 10.598 -15.164 -3.344 1.00 91.62 193 LYS A C 1
ATOM 1513 O O . LYS A 1 193 ? 10.356 -14.232 -4.104 1.00 91.62 193 LYS A O 1
ATOM 1518 N N . GLN A 1 194 ? 10.394 -15.109 -2.035 1.00 90.94 194 GLN A N 1
ATOM 1519 C CA . GLN A 1 194 ? 9.958 -13.917 -1.318 1.00 90.94 194 GLN A CA 1
ATOM 1520 C C . GLN A 1 194 ? 11.117 -13.415 -0.462 1.00 90.94 194 GLN A C 1
ATOM 1522 O O . GLN A 1 194 ? 11.222 -13.734 0.721 1.00 90.94 194 GLN A O 1
ATOM 1527 N N . ASP A 1 195 ? 12.029 -12.696 -1.109 1.00 92.19 195 ASP A N 1
ATOM 1528 C CA . ASP A 1 195 ? 13.313 -12.279 -0.554 1.00 92.19 195 ASP A CA 1
ATOM 1529 C C . ASP A 1 195 ? 13.563 -10.770 -0.726 1.00 92.19 195 ASP A C 1
ATOM 1531 O O . ASP A 1 195 ? 12.709 -10.012 -1.207 1.00 92.19 195 ASP A O 1
ATOM 1535 N N . ARG A 1 196 ? 14.751 -10.323 -0.307 1.00 93.31 196 ARG A N 1
ATOM 1536 C CA . ARG A 1 196 ? 15.216 -8.941 -0.462 1.00 93.31 196 ARG A CA 1
ATOM 1537 C C . ARG A 1 196 ? 15.131 -8.432 -1.898 1.00 93.31 196 ARG A C 1
ATOM 1539 O O . ARG A 1 196 ? 14.782 -7.269 -2.093 1.00 93.31 196 ARG A O 1
ATOM 1546 N N . VAL A 1 197 ? 15.443 -9.272 -2.884 1.00 93.88 197 VAL A N 1
ATOM 1547 C CA . VAL A 1 197 ? 15.492 -8.871 -4.296 1.00 93.88 197 VAL A CA 1
ATOM 1548 C C . VAL A 1 197 ? 14.090 -8.509 -4.771 1.00 93.88 197 VAL A C 1
ATOM 1550 O O . VAL A 1 197 ? 13.866 -7.404 -5.273 1.00 93.88 197 VAL A O 1
ATOM 1553 N N . LEU A 1 198 ? 13.110 -9.375 -4.500 1.00 94.62 198 LEU A N 1
ATOM 1554 C CA . LEU A 1 198 ? 11.713 -9.070 -4.794 1.00 94.62 198 LEU A CA 1
ATOM 1555 C C . LEU A 1 198 ? 11.226 -7.822 -4.043 1.00 94.62 198 LEU A C 1
ATOM 1557 O O . LEU A 1 198 ? 10.553 -6.973 -4.633 1.00 94.62 198 LEU A O 1
ATOM 1561 N N . TRP A 1 199 ? 11.575 -7.678 -2.761 1.00 94.19 199 TRP A N 1
ATOM 1562 C CA . TRP A 1 199 ? 11.185 -6.505 -1.975 1.00 94.19 199 TRP A CA 1
ATOM 1563 C C . TRP A 1 199 ? 11.707 -5.202 -2.591 1.00 94.19 199 TRP A C 1
ATOM 1565 O O . TRP A 1 199 ? 10.951 -4.240 -2.709 1.00 94.19 199 TRP A O 1
ATOM 1575 N N . GLN A 1 200 ? 12.964 -5.173 -3.041 1.00 92.75 200 GLN A N 1
ATOM 1576 C CA . GLN A 1 200 ? 13.572 -4.008 -3.694 1.00 92.75 200 GLN A CA 1
ATOM 1577 C C . GLN A 1 200 ? 12.896 -3.662 -5.027 1.00 92.75 200 GLN A C 1
ATOM 1579 O O . GLN A 1 200 ? 12.612 -2.489 -5.277 1.00 92.75 200 GLN A O 1
ATOM 1584 N N . VAL A 1 201 ? 12.567 -4.663 -5.852 1.00 93.69 201 VAL A N 1
ATOM 1585 C CA . VAL A 1 201 ? 11.821 -4.444 -7.104 1.00 93.69 201 VAL A CA 1
ATOM 1586 C C . VAL A 1 201 ? 10.439 -3.844 -6.812 1.00 93.69 201 VAL A C 1
ATOM 1588 O O . VAL A 1 201 ? 10.036 -2.863 -7.439 1.00 93.69 201 VAL A O 1
ATOM 1591 N N . LEU A 1 202 ? 9.730 -4.366 -5.807 1.00 94.00 202 LEU A N 1
ATOM 1592 C CA . LEU A 1 202 ? 8.421 -3.846 -5.401 1.00 94.00 202 LEU A CA 1
ATOM 1593 C C . LEU A 1 202 ? 8.496 -2.463 -4.754 1.00 94.00 202 LEU A C 1
ATOM 1595 O O . LEU A 1 202 ? 7.565 -1.670 -4.896 1.00 94.00 202 LEU A O 1
ATOM 1599 N N . LYS A 1 203 ? 9.596 -2.151 -4.063 1.00 93.44 203 LYS A N 1
ATOM 1600 C CA . LYS A 1 203 ? 9.813 -0.864 -3.391 1.00 93.44 203 LYS A CA 1
ATOM 1601 C C . LYS A 1 203 ? 9.758 0.304 -4.368 1.00 93.44 203 LYS A C 1
ATOM 1603 O O . LYS A 1 203 ? 9.254 1.367 -4.013 1.00 93.44 203 LYS A O 1
ATOM 1608 N N . ARG A 1 204 ? 10.226 0.086 -5.599 1.00 91.88 204 ARG A N 1
ATOM 1609 C CA . ARG A 1 204 ? 10.166 1.061 -6.691 1.00 91.88 204 ARG A CA 1
ATOM 1610 C C . ARG A 1 204 ? 8.733 1.342 -7.156 1.00 91.88 204 ARG A C 1
ATOM 1612 O O . ARG A 1 204 ? 8.421 2.457 -7.568 1.00 91.88 204 ARG A O 1
ATOM 1619 N N . GLY A 1 205 ? 7.851 0.344 -7.078 1.00 92.56 205 GLY A N 1
ATOM 1620 C CA . GLY A 1 205 ? 6.431 0.437 -7.436 1.00 92.56 205 GLY A CA 1
ATOM 1621 C C . GLY A 1 205 ? 6.128 0.445 -8.940 1.00 92.56 205 GLY A C 1
ATOM 1622 O O . GLY A 1 205 ? 4.961 0.437 -9.332 1.00 92.56 205 GLY A O 1
ATOM 1623 N N . TYR A 1 206 ? 7.148 0.441 -9.801 1.00 93.69 206 TYR A N 1
ATOM 1624 C CA . TYR A 1 206 ? 7.017 0.260 -11.247 1.00 93.69 206 TYR A CA 1
ATOM 1625 C C . TYR A 1 206 ? 8.279 -0.385 -11.833 1.00 93.69 206 TYR A C 1
ATOM 1627 O O . TYR A 1 206 ? 9.360 -0.284 -11.249 1.00 93.69 206 TYR A O 1
ATOM 1635 N N . ILE A 1 207 ? 8.140 -0.996 -13.008 1.00 94.75 207 ILE A N 1
ATOM 1636 C CA . ILE A 1 207 ? 9.248 -1.429 -13.858 1.00 94.75 207 ILE A CA 1
ATOM 1637 C C . ILE A 1 207 ? 9.245 -0.617 -15.163 1.00 94.75 207 ILE A C 1
ATOM 1639 O O . ILE A 1 207 ? 8.186 -0.434 -15.776 1.00 94.75 207 ILE A O 1
ATOM 1643 N N . PRO A 1 208 ? 10.397 -0.070 -15.583 1.00 93.12 208 PRO A N 1
ATOM 1644 C CA . PRO A 1 208 ? 10.531 0.567 -16.884 1.00 93.12 208 PRO A CA 1
ATOM 1645 C C . PRO A 1 208 ? 10.781 -0.490 -17.966 1.00 93.12 208 PRO A C 1
ATOM 1647 O O . PRO A 1 208 ? 11.736 -1.264 -17.878 1.00 93.12 208 PRO A O 1
ATOM 1650 N N . ILE A 1 209 ? 9.942 -0.493 -19.000 1.00 92.19 209 ILE A N 1
ATOM 1651 C CA . ILE A 1 209 ? 10.116 -1.306 -20.203 1.00 92.19 209 ILE A CA 1
ATOM 1652 C C . ILE A 1 209 ? 10.439 -0.367 -21.359 1.00 92.19 209 ILE A C 1
ATOM 1654 O O . ILE A 1 209 ? 9.625 0.479 -21.726 1.00 92.19 209 ILE A O 1
ATOM 1658 N N . SER A 1 210 ? 11.644 -0.501 -21.904 1.00 88.62 210 SER A N 1
ATOM 1659 C CA . SER A 1 210 ? 12.078 0.261 -23.072 1.00 88.62 210 SER A CA 1
ATOM 1660 C C . SER A 1 210 ? 11.682 -0.483 -24.342 1.00 88.62 210 SER A C 1
ATOM 1662 O O . SER A 1 210 ? 12.114 -1.617 -24.542 1.00 88.62 210 SER A O 1
ATOM 1664 N N . ILE A 1 211 ? 10.886 0.163 -25.190 1.00 83.25 211 ILE A N 1
ATOM 1665 C CA . ILE A 1 211 ? 10.542 -0.310 -26.532 1.00 83.25 211 ILE A CA 1
ATOM 1666 C C . ILE A 1 211 ? 10.884 0.812 -27.503 1.00 83.25 211 ILE A C 1
ATOM 1668 O O . ILE A 1 211 ? 10.305 1.897 -27.427 1.00 83.25 211 ILE A O 1
ATOM 1672 N N . ASP A 1 212 ? 11.842 0.548 -28.389 1.00 80.75 212 ASP A N 1
ATOM 1673 C CA . ASP A 1 212 ? 12.434 1.548 -29.278 1.00 80.75 212 ASP A CA 1
ATOM 1674 C C . ASP A 1 212 ? 12.844 2.815 -28.493 1.00 80.75 212 ASP A C 1
ATOM 1676 O O . ASP A 1 212 ? 13.590 2.727 -27.515 1.00 80.75 212 ASP A O 1
ATOM 1680 N N . ASP A 1 213 ? 12.323 3.983 -28.879 1.00 78.25 213 ASP A N 1
ATOM 1681 C CA . ASP A 1 213 ? 12.593 5.275 -28.233 1.00 78.25 213 ASP A CA 1
ATOM 1682 C C . ASP A 1 213 ? 11.594 5.618 -27.106 1.00 78.25 213 ASP A C 1
ATOM 1684 O O . ASP A 1 213 ? 11.597 6.735 -26.581 1.00 78.25 213 ASP A O 1
ATOM 1688 N N . THR A 1 214 ? 10.713 4.684 -26.725 1.00 79.00 214 THR A N 1
ATOM 1689 C CA . THR A 1 214 ? 9.663 4.906 -25.718 1.00 79.00 214 THR A CA 1
ATOM 1690 C C . THR A 1 214 ? 9.914 4.078 -24.461 1.00 79.00 214 THR A C 1
ATOM 1692 O O . THR A 1 214 ? 10.160 2.876 -24.517 1.00 79.00 214 THR A O 1
ATOM 1695 N N . VAL A 1 215 ? 9.796 4.712 -23.292 1.00 88.00 215 VAL A N 1
ATOM 1696 C CA . VAL A 1 215 ? 9.822 4.016 -21.998 1.00 88.00 215 VAL A CA 1
ATOM 1697 C C . VAL A 1 215 ? 8.406 3.919 -21.454 1.00 88.00 215 VAL A C 1
ATOM 1699 O O . VAL A 1 215 ? 7.786 4.926 -21.110 1.00 88.00 215 VAL A O 1
ATOM 1702 N N . VAL A 1 216 ? 7.911 2.693 -21.333 1.00 89.69 216 VAL A N 1
ATOM 1703 C CA . VAL A 1 216 ? 6.608 2.389 -20.745 1.00 89.69 216 VAL A CA 1
ATOM 1704 C C . VAL A 1 216 ? 6.800 2.014 -19.281 1.00 89.69 216 VAL A C 1
ATOM 1706 O O . VAL A 1 216 ? 7.636 1.178 -18.939 1.00 89.69 216 VAL A O 1
ATOM 1709 N N . ARG A 1 217 ? 6.031 2.641 -18.388 1.00 91.75 217 ARG A N 1
ATOM 1710 C CA . ARG A 1 217 ? 6.034 2.305 -16.959 1.00 91.75 217 ARG A CA 1
ATOM 1711 C C . ARG A 1 217 ? 4.929 1.295 -16.682 1.00 91.75 217 ARG A C 1
ATOM 1713 O O . ARG A 1 217 ? 3.752 1.644 -16.731 1.00 91.75 217 ARG A O 1
ATOM 1720 N N . ILE A 1 218 ? 5.314 0.070 -16.344 1.00 93.62 218 ILE A N 1
ATOM 1721 C CA . ILE A 1 218 ? 4.380 -0.942 -15.850 1.00 93.62 218 ILE A CA 1
ATOM 1722 C C . ILE A 1 218 ? 4.395 -0.894 -14.326 1.00 93.62 218 ILE A C 1
ATOM 1724 O O . ILE A 1 218 ? 5.438 -1.060 -13.700 1.00 93.62 218 ILE A O 1
ATOM 1728 N N . TRP A 1 219 ? 3.244 -0.653 -13.708 1.00 93.19 219 TRP A N 1
ATOM 1729 C CA . TRP A 1 219 ? 3.118 -0.623 -12.252 1.00 93.19 219 TRP A CA 1
ATOM 1730 C C . TRP A 1 219 ? 3.283 -2.027 -11.691 1.00 93.19 219 TRP A C 1
ATOM 1732 O O . TRP A 1 219 ? 2.651 -2.946 -12.204 1.00 93.19 219 TRP A O 1
ATOM 1742 N N . ILE A 1 220 ? 4.066 -2.179 -10.623 1.00 93.38 220 ILE A N 1
ATOM 1743 C CA . ILE A 1 220 ? 4.263 -3.449 -9.916 1.00 93.38 220 ILE A CA 1
ATOM 1744 C C . ILE A 1 220 ? 3.940 -3.257 -8.435 1.00 93.38 220 ILE A C 1
ATOM 1746 O O . ILE A 1 220 ? 4.365 -2.288 -7.810 1.00 93.38 220 ILE A O 1
ATOM 1750 N N . GLN A 1 221 ? 3.158 -4.163 -7.860 1.00 90.62 221 GLN A N 1
ATOM 1751 C CA . GLN A 1 221 ? 2.777 -4.099 -6.450 1.00 90.62 221 GLN A CA 1
ATOM 1752 C C . GLN A 1 221 ? 2.372 -5.479 -5.925 1.00 90.62 221 GLN A C 1
ATOM 1754 O O . GLN A 1 221 ? 1.993 -6.343 -6.719 1.00 90.62 221 GLN A O 1
ATOM 1759 N N . PRO A 1 222 ? 2.349 -5.687 -4.597 1.00 89.12 222 PRO A N 1
ATOM 1760 C CA . PRO A 1 222 ? 1.619 -6.804 -4.013 1.00 89.12 222 PRO A CA 1
ATOM 1761 C C . PRO A 1 222 ? 0.182 -6.844 -4.549 1.00 89.12 222 PRO A C 1
ATOM 1763 O O . PRO A 1 222 ? -0.482 -5.806 -4.703 1.00 89.12 222 PRO A O 1
ATOM 1766 N N . ALA A 1 223 ? -0.294 -8.040 -4.881 1.00 79.38 223 ALA A N 1
ATOM 1767 C CA . ALA A 1 223 ? -1.634 -8.227 -5.400 1.00 79.38 223 ALA A CA 1
ATOM 1768 C C . ALA A 1 223 ? -2.660 -7.727 -4.385 1.00 79.38 223 ALA A C 1
ATOM 1770 O O . ALA A 1 223 ? -2.635 -8.101 -3.213 1.00 79.38 223 ALA A O 1
ATOM 1771 N N . TYR A 1 224 ? -3.571 -6.866 -4.844 1.00 64.31 224 TYR A N 1
ATOM 1772 C CA . TYR A 1 224 ? -4.578 -6.285 -3.969 1.00 64.31 224 TYR A CA 1
ATOM 1773 C C . TYR A 1 224 ? -5.494 -7.370 -3.402 1.00 64.31 224 TYR A C 1
ATOM 1775 O O . TYR A 1 224 ? -6.075 -8.170 -4.138 1.00 64.31 224 TYR A O 1
ATOM 1783 N N . THR A 1 225 ? -5.690 -7.348 -2.087 1.00 52.38 225 THR A N 1
ATOM 1784 C CA . THR A 1 225 ? -6.510 -8.339 -1.385 1.00 52.38 225 THR A CA 1
ATOM 1785 C C . THR A 1 225 ? -7.784 -7.732 -0.820 1.00 52.38 225 THR A C 1
ATOM 1787 O O . THR A 1 225 ? -8.012 -7.660 0.382 1.00 52.38 225 THR A O 1
ATOM 1790 N N . GLY A 1 226 ? -8.670 -7.333 -1.730 1.00 50.41 226 GLY A N 1
ATOM 1791 C CA . GLY A 1 226 ? -10.087 -7.099 -1.427 1.00 50.41 226 GLY A CA 1
ATOM 1792 C C . GLY A 1 226 ? -10.971 -8.341 -1.612 1.00 50.41 226 GLY A C 1
ATOM 1793 O O . GLY A 1 226 ? -12.140 -8.321 -1.235 1.00 50.41 226 GLY A O 1
ATOM 1794 N N . ILE A 1 227 ? -10.431 -9.423 -2.187 1.00 49.97 227 ILE A N 1
ATOM 1795 C CA . ILE A 1 227 ? -11.167 -10.655 -2.499 1.00 49.97 227 ILE A CA 1
ATOM 1796 C C . ILE A 1 227 ? -11.076 -11.612 -1.301 1.00 49.97 227 ILE A C 1
ATOM 1798 O O . ILE A 1 227 ? -9.990 -11.867 -0.774 1.00 49.97 227 ILE A O 1
ATOM 1802 N N . GLN A 1 228 ? -12.227 -12.130 -0.858 1.00 44.91 228 GLN A N 1
ATOM 1803 C CA . GLN A 1 228 ? -12.317 -13.182 0.158 1.00 44.91 228 GLN A CA 1
ATOM 1804 C C . GLN A 1 228 ? -11.454 -14.375 -0.283 1.00 44.91 228 GLN A C 1
ATOM 1806 O O . GLN A 1 228 ? -11.828 -15.094 -1.201 1.00 44.91 228 GLN A O 1
ATOM 1811 N N . GLY A 1 229 ? -10.277 -14.549 0.319 1.00 46.84 229 GLY A N 1
ATOM 1812 C CA . GLY A 1 229 ? -9.377 -15.653 -0.030 1.00 46.84 229 GLY A CA 1
ATOM 1813 C C . GLY A 1 229 ? -7.893 -15.400 0.213 1.00 46.84 229 GLY A C 1
ATOM 1814 O O . GLY A 1 229 ? -7.135 -16.358 0.280 1.00 46.84 229 GLY A O 1
ATOM 1815 N N . SER A 1 230 ? -7.465 -14.146 0.395 1.00 57.81 230 SER A N 1
ATOM 1816 C CA . SER A 1 230 ? -6.053 -13.850 0.669 1.00 57.81 230 SER A CA 1
ATOM 1817 C C . SER A 1 230 ? -5.856 -12.992 1.917 1.00 57.81 230 SER A C 1
ATOM 1819 O O . SER A 1 230 ? -6.635 -12.067 2.162 1.00 57.81 230 SER A O 1
ATOM 1821 N N . ASN A 1 231 ? -4.834 -13.310 2.714 1.00 58.22 231 ASN A N 1
ATOM 1822 C CA . ASN A 1 231 ? -4.537 -12.666 3.997 1.00 58.22 231 ASN A CA 1
ATOM 1823 C C . ASN A 1 231 ? -3.721 -11.375 3.857 1.00 58.22 231 ASN A C 1
ATOM 1825 O O . ASN A 1 231 ? -3.460 -10.733 4.869 1.00 58.22 231 ASN A O 1
ATOM 1829 N N . LEU A 1 232 ? -3.354 -10.960 2.638 1.00 71.38 232 LEU A N 1
ATOM 1830 C CA . LEU A 1 232 ? -2.432 -9.832 2.466 1.00 71.38 232 LEU A CA 1
ATOM 1831 C C . LEU A 1 232 ? -3.015 -8.497 2.966 1.00 71.38 232 LEU A C 1
ATOM 1833 O O . LEU A 1 232 ? -2.262 -7.611 3.336 1.00 71.38 232 LEU A O 1
ATOM 1837 N N . SER A 1 233 ? -4.339 -8.361 3.115 1.00 75.44 233 SER A N 1
ATOM 1838 C CA . SER A 1 233 ? -4.933 -7.133 3.667 1.00 75.44 233 SER A CA 1
ATOM 1839 C C . SER A 1 233 ? -4.651 -6.986 5.160 1.00 75.44 233 SER A C 1
ATOM 1841 O O . SER A 1 233 ? -4.884 -5.924 5.725 1.00 75.44 233 SER A O 1
ATOM 1843 N N . LEU A 1 234 ? -4.221 -8.065 5.822 1.00 86.56 234 LEU A N 1
ATOM 1844 C CA . LEU A 1 234 ? -3.751 -8.039 7.205 1.00 86.56 234 LEU A CA 1
ATOM 1845 C C . LEU A 1 234 ? -2.319 -7.492 7.295 1.00 86.56 234 LEU A C 1
ATOM 1847 O O . LEU A 1 234 ? -1.897 -7.093 8.374 1.00 86.56 234 LEU A O 1
ATOM 1851 N N . ASN A 1 235 ? -1.602 -7.431 6.169 1.00 90.06 235 ASN A N 1
ATOM 1852 C CA . ASN A 1 235 ? -0.297 -6.793 6.033 1.00 90.06 235 ASN A CA 1
ATOM 1853 C C . ASN A 1 235 ? -0.419 -5.317 5.632 1.00 90.06 235 ASN A C 1
ATOM 1855 O O . ASN A 1 235 ? 0.599 -4.668 5.421 1.00 90.06 235 ASN A O 1
ATOM 1859 N N . GLU A 1 236 ? -1.630 -4.781 5.469 1.00 90.50 236 GLU A N 1
ATOM 1860 C CA . GLU A 1 236 ? -1.838 -3.448 4.911 1.00 90.50 236 GLU A CA 1
ATOM 1861 C C . GLU A 1 236 ? -2.400 -2.465 5.942 1.00 90.50 236 GLU A C 1
ATOM 1863 O O . GLU A 1 236 ? -3.349 -2.756 6.673 1.00 90.50 236 GLU A O 1
ATOM 1868 N N . LEU A 1 237 ? -1.859 -1.247 5.930 1.00 92.56 237 LEU A N 1
ATOM 1869 C CA . LEU A 1 237 ? -2.434 -0.080 6.594 1.00 92.56 237 LEU A CA 1
ATOM 1870 C C . LEU A 1 237 ? -2.620 1.049 5.584 1.00 92.56 237 LEU A C 1
ATOM 1872 O O . LEU A 1 237 ? -1.880 1.170 4.615 1.00 92.56 237 LEU A O 1
ATOM 1876 N N . GLU A 1 238 ? -3.597 1.911 5.822 1.00 90.94 238 GLU A N 1
ATOM 1877 C CA . GLU A 1 238 ? -3.801 3.123 5.037 1.00 90.94 238 GLU A CA 1
ATOM 1878 C C . GLU A 1 238 ? -3.118 4.303 5.733 1.00 90.94 238 GLU A C 1
ATOM 1880 O O . GLU A 1 238 ? -3.431 4.640 6.876 1.00 90.94 238 GLU A O 1
ATOM 1885 N N . TYR A 1 239 ? -2.196 4.954 5.036 1.00 90.88 239 TYR A N 1
ATOM 1886 C CA . TYR A 1 239 ? -1.685 6.260 5.414 1.00 90.88 239 TYR A CA 1
ATOM 1887 C C . TYR A 1 239 ? -2.722 7.325 5.052 1.00 90.88 239 TYR A C 1
ATOM 1889 O O . TYR A 1 239 ? -3.228 7.353 3.929 1.00 90.88 239 TYR A O 1
ATOM 1897 N N . TYR A 1 240 ? -3.030 8.222 5.988 1.00 86.31 240 TYR A N 1
ATOM 1898 C CA . TYR A 1 240 ? -3.890 9.375 5.735 1.00 86.31 240 TYR A CA 1
ATOM 1899 C C . TYR A 1 240 ? -3.415 10.577 6.547 1.00 86.31 240 TYR A C 1
ATOM 1901 O O . TYR A 1 240 ? -3.613 10.614 7.761 1.00 86.31 240 TYR A O 1
ATOM 1909 N N . ASN A 1 241 ? -2.835 11.592 5.911 1.00 82.75 241 ASN A N 1
ATOM 1910 C CA . ASN A 1 241 ? -2.345 12.775 6.623 1.00 82.75 241 ASN A CA 1
ATOM 1911 C C . ASN A 1 241 ? -2.526 14.055 5.803 1.00 82.75 241 ASN A C 1
ATOM 1913 O O . ASN A 1 241 ? -2.478 14.020 4.582 1.00 82.75 241 ASN A O 1
ATOM 1917 N N . GLY A 1 242 ? -2.718 15.191 6.475 1.00 76.88 242 GLY A N 1
ATOM 1918 C CA . GLY A 1 242 ? -2.754 16.505 5.824 1.00 76.88 242 GLY A CA 1
ATOM 1919 C C . GLY A 1 242 ? -1.364 17.045 5.476 1.00 76.88 242 GLY A C 1
ATOM 1920 O O . GLY A 1 242 ? -1.245 17.920 4.627 1.00 76.88 242 GLY A O 1
ATOM 1921 N N . ASN A 1 243 ? -0.318 16.515 6.115 1.00 78.75 243 ASN A N 1
ATOM 1922 C CA . ASN A 1 243 ? 1.057 16.961 5.920 1.00 78.75 243 ASN A CA 1
ATOM 1923 C C . ASN A 1 243 ? 1.836 16.014 5.008 1.00 78.75 243 ASN A C 1
ATOM 1925 O O . ASN A 1 243 ? 1.685 14.795 5.097 1.00 78.75 243 ASN A O 1
ATOM 1929 N N . TYR A 1 244 ? 2.718 16.607 4.206 1.00 81.94 244 TYR A N 1
ATOM 1930 C CA . TYR A 1 244 ? 3.747 15.904 3.450 1.00 81.94 244 TYR A CA 1
ATOM 1931 C C . TYR A 1 244 ? 4.665 15.093 4.378 1.00 81.94 244 TYR A C 1
ATOM 1933 O O . TYR A 1 244 ? 4.954 15.511 5.505 1.00 81.94 244 TYR A O 1
ATOM 1941 N N . VAL A 1 245 ? 5.158 13.959 3.877 1.00 83.75 245 VAL A N 1
ATOM 1942 C CA . VAL A 1 245 ? 6.183 13.138 4.528 1.00 83.75 245 VAL A CA 1
ATOM 1943 C C . VAL A 1 245 ? 7.228 12.720 3.494 1.00 83.75 245 VAL A C 1
ATOM 1945 O O . VAL A 1 245 ? 6.868 12.240 2.422 1.00 83.75 245 VAL A O 1
ATOM 1948 N N . SER A 1 246 ? 8.517 12.902 3.796 1.00 86.94 246 SER A N 1
ATOM 1949 C CA . SER A 1 246 ? 9.592 12.380 2.938 1.00 86.94 246 SER A CA 1
ATOM 1950 C C . SER A 1 246 ? 9.796 10.869 3.139 1.00 86.94 246 SER A C 1
ATOM 1952 O O . SER A 1 246 ? 9.418 10.341 4.193 1.00 86.94 246 SER A O 1
ATOM 1954 N N . PRO A 1 247 ? 10.450 10.162 2.196 1.00 90.00 247 PRO A N 1
ATOM 1955 C CA . PRO A 1 247 ? 10.801 8.752 2.365 1.00 90.00 247 PRO A CA 1
ATOM 1956 C C . PRO A 1 247 ? 11.541 8.445 3.682 1.00 90.00 247 PRO A C 1
ATOM 1958 O O . PRO A 1 247 ? 11.129 7.536 4.408 1.00 90.00 247 PRO A O 1
ATOM 1961 N N . ALA A 1 248 ? 12.573 9.213 4.070 1.00 88.38 248 ALA A N 1
ATOM 1962 C CA . ALA A 1 248 ? 13.266 8.984 5.344 1.00 88.38 248 ALA A CA 1
ATOM 1963 C C . ALA A 1 248 ? 12.393 9.287 6.564 1.00 88.38 248 ALA A C 1
ATOM 1965 O O . ALA A 1 248 ? 12.497 8.576 7.563 1.00 88.38 248 ALA A O 1
ATOM 1966 N N . GLN A 1 249 ? 11.531 10.308 6.506 1.00 88.25 249 GLN A N 1
ATOM 1967 C CA . GLN A 1 249 ? 10.608 10.609 7.605 1.00 88.25 249 GLN A CA 1
ATOM 1968 C C . GLN A 1 249 ? 9.594 9.481 7.805 1.00 88.25 249 GLN A C 1
ATOM 1970 O O . GLN A 1 249 ? 9.333 9.092 8.944 1.00 88.25 249 GLN A O 1
ATOM 1975 N N . LEU A 1 250 ? 9.055 8.932 6.711 1.00 90.38 250 LEU A N 1
ATOM 1976 C CA . LEU A 1 250 ? 8.157 7.785 6.761 1.00 90.38 250 LEU A CA 1
ATOM 1977 C C . LEU A 1 250 ? 8.881 6.577 7.361 1.00 90.38 250 LEU A C 1
ATOM 1979 O O . LEU A 1 250 ? 8.394 6.011 8.335 1.00 90.38 250 LEU A O 1
ATOM 1983 N N . ARG A 1 251 ? 10.070 6.233 6.850 1.00 90.38 251 ARG A N 1
ATOM 1984 C CA . ARG A 1 251 ? 10.884 5.123 7.368 1.00 90.38 251 ARG A CA 1
ATOM 1985 C C . ARG A 1 251 ? 11.205 5.285 8.855 1.00 90.38 251 ARG A C 1
ATOM 1987 O O . ARG A 1 251 ? 10.995 4.351 9.620 1.00 90.38 251 ARG A O 1
ATOM 1994 N N . SER A 1 252 ? 11.645 6.470 9.286 1.00 88.44 252 SER A N 1
ATOM 1995 C CA . SER A 1 252 ? 11.921 6.754 10.704 1.00 88.44 252 SER A CA 1
ATOM 1996 C C . SER A 1 252 ? 10.691 6.508 11.570 1.00 88.44 252 SER A C 1
ATOM 1998 O O . SER A 1 252 ? 10.780 5.830 12.588 1.00 88.44 252 SER A O 1
ATOM 2000 N N . ALA A 1 253 ? 9.526 6.994 11.142 1.00 89.50 253 ALA A N 1
ATOM 2001 C CA . ALA A 1 253 ? 8.296 6.810 11.897 1.00 89.50 253 ALA A CA 1
ATOM 2002 C C . ALA A 1 253 ? 7.842 5.344 11.947 1.00 89.50 253 ALA A C 1
ATOM 2004 O O . ALA A 1 253 ? 7.378 4.883 12.988 1.00 89.50 253 ALA A O 1
ATOM 2005 N N . ILE A 1 254 ? 7.980 4.595 10.848 1.00 92.75 254 ILE A N 1
ATOM 2006 C CA . ILE A 1 254 ? 7.705 3.151 10.833 1.00 92.75 254 ILE A CA 1
ATOM 2007 C C . ILE A 1 254 ? 8.627 2.417 11.808 1.00 92.75 254 ILE A C 1
ATOM 2009 O O . ILE A 1 254 ? 8.138 1.619 12.611 1.00 92.75 254 ILE A O 1
ATOM 2013 N N . ASN A 1 255 ? 9.915 2.756 11.816 1.00 91.56 255 ASN A N 1
ATOM 2014 C CA . ASN A 1 255 ? 10.898 2.167 12.722 1.00 91.56 255 ASN A CA 1
ATOM 2015 C C . ASN A 1 255 ? 10.602 2.497 14.190 1.00 91.56 255 ASN A C 1
ATOM 2017 O O . ASN A 1 255 ? 10.638 1.614 15.045 1.00 91.56 255 ASN A O 1
ATOM 2021 N N . GLU A 1 256 ? 10.222 3.740 14.494 1.00 89.44 256 GLU A N 1
ATOM 2022 C CA . GLU A 1 256 ? 9.778 4.154 15.833 1.00 89.44 256 GLU A CA 1
ATOM 2023 C C . GLU A 1 256 ? 8.507 3.418 16.280 1.00 89.44 256 GLU A C 1
ATOM 2025 O O . GLU A 1 256 ? 8.345 3.095 17.458 1.00 89.44 256 GLU A O 1
ATOM 2030 N N . MET A 1 257 ? 7.613 3.098 15.341 1.00 91.38 257 MET A N 1
ATOM 2031 C CA . MET A 1 257 ? 6.440 2.254 15.586 1.00 91.38 257 MET A CA 1
ATOM 2032 C C . MET A 1 257 ? 6.777 0.755 15.616 1.00 91.38 257 MET A C 1
ATOM 2034 O O . MET A 1 257 ? 5.896 -0.069 15.868 1.00 91.38 257 MET A O 1
ATOM 2038 N N . GLY A 1 258 ? 8.045 0.386 15.445 1.00 92.00 258 GLY A N 1
ATOM 2039 C CA . GLY A 1 258 ? 8.551 -0.973 15.580 1.00 92.00 258 GLY A CA 1
ATOM 2040 C C . GLY A 1 258 ? 8.434 -1.836 14.325 1.00 92.00 258 GLY A C 1
ATOM 2041 O O . GLY A 1 258 ? 8.561 -3.056 14.460 1.00 92.00 258 GLY A O 1
ATOM 2042 N N . GLY A 1 259 ? 8.180 -1.236 13.161 1.00 93.19 259 GLY A N 1
ATOM 2043 C CA . GLY A 1 259 ? 8.357 -1.880 11.860 1.00 93.19 259 GLY A CA 1
ATOM 2044 C C . GLY A 1 259 ? 9.823 -1.857 11.413 1.00 93.19 259 GLY A C 1
ATOM 2045 O O . GLY A 1 259 ? 10.630 -1.108 11.953 1.00 93.19 259 GLY A O 1
ATOM 2046 N N . SER A 1 260 ? 10.152 -2.704 10.450 1.00 93.69 260 SER A N 1
ATOM 2047 C CA . SER A 1 260 ? 11.454 -2.820 9.794 1.00 93.69 260 SER A CA 1
ATOM 2048 C C . SER A 1 260 ? 11.481 -2.020 8.492 1.00 93.69 260 SER A C 1
ATOM 2050 O O . SER A 1 260 ? 12.411 -1.250 8.256 1.00 93.69 260 SER A O 1
ATOM 2052 N N . ASP A 1 261 ? 10.436 -2.168 7.672 1.00 93.75 261 ASP A N 1
ATOM 2053 C CA . ASP A 1 261 ? 10.198 -1.403 6.453 1.00 93.75 261 ASP A CA 1
ATOM 2054 C C . ASP A 1 261 ? 8.744 -1.574 5.962 1.00 93.75 261 ASP A C 1
ATOM 2056 O O . ASP A 1 261 ? 7.974 -2.383 6.483 1.00 93.75 261 ASP A O 1
ATOM 2060 N N . CYS A 1 262 ? 8.342 -0.808 4.945 1.00 94.19 262 CYS A N 1
ATOM 2061 C CA . CYS A 1 262 ? 7.059 -0.987 4.261 1.00 94.19 262 CYS A CA 1
ATOM 2062 C C . CYS A 1 262 ? 7.115 -0.584 2.782 1.00 94.19 262 CYS A C 1
ATOM 2064 O O . CYS A 1 262 ? 7.837 0.340 2.407 1.00 94.19 262 CYS A O 1
ATOM 2066 N N . LEU A 1 263 ? 6.315 -1.221 1.928 1.00 94.38 263 LEU A N 1
ATOM 2067 C CA . LEU A 1 263 ? 6.108 -0.766 0.552 1.00 94.38 263 LEU A CA 1
ATOM 2068 C C . LEU A 1 263 ? 5.018 0.309 0.529 1.00 94.38 263 LEU A C 1
ATOM 2070 O O . LEU A 1 263 ? 3.966 0.145 1.150 1.00 94.38 263 LEU A O 1
ATOM 2074 N N . VAL A 1 264 ? 5.247 1.389 -0.215 1.00 93.62 264 VAL A N 1
ATOM 2075 C CA . VAL A 1 264 ? 4.226 2.411 -0.469 1.00 93.62 264 VAL A CA 1
ATOM 2076 C C . VAL A 1 264 ? 3.458 2.010 -1.721 1.00 93.62 264 VAL A C 1
ATOM 2078 O O . VAL A 1 264 ? 4.027 1.919 -2.804 1.00 93.62 264 VAL A O 1
ATOM 2081 N N . VAL A 1 265 ? 2.158 1.771 -1.573 1.00 89.69 265 VAL A N 1
ATOM 2082 C CA . VAL A 1 265 ? 1.291 1.290 -2.649 1.00 89.69 265 VAL A CA 1
ATOM 2083 C C . VAL A 1 265 ? 0.238 2.344 -2.965 1.00 89.69 265 VAL A C 1
ATOM 2085 O O . VAL A 1 265 ? -0.532 2.776 -2.102 1.00 89.69 265 VAL A O 1
ATOM 2088 N N . SER A 1 266 ? 0.180 2.751 -4.230 1.00 84.44 266 SER A N 1
ATOM 2089 C CA . SER A 1 266 ? -0.821 3.695 -4.719 1.00 84.44 266 SER A CA 1
ATOM 2090 C C . SER A 1 266 ? -2.232 3.109 -4.613 1.00 84.44 266 SER A C 1
ATOM 2092 O O . SER A 1 266 ? -2.471 1.953 -4.968 1.00 84.44 266 SER A O 1
ATOM 2094 N N . HIS A 1 267 ? -3.193 3.904 -4.147 1.00 74.31 267 HIS A N 1
ATOM 2095 C CA . HIS A 1 267 ? -4.607 3.549 -4.256 1.00 74.31 267 HIS A CA 1
ATOM 2096 C C . HIS A 1 267 ? -5.074 3.748 -5.698 1.00 74.31 267 HIS A C 1
ATOM 2098 O O . HIS A 1 267 ? -4.586 4.620 -6.402 1.00 74.31 267 HIS A O 1
ATOM 2104 N N . SER A 1 268 ? -6.054 2.967 -6.142 1.00 56.72 268 SER A N 1
ATOM 2105 C CA . SER A 1 268 ? -6.538 2.984 -7.526 1.00 56.72 268 SER A CA 1
ATOM 2106 C C . SER A 1 268 ? -7.339 4.233 -7.914 1.00 56.72 268 SER A C 1
ATOM 2108 O O . SER A 1 268 ? -8.005 4.180 -8.937 1.00 56.72 268 SER A O 1
ATOM 2110 N N . THR A 1 269 ? -7.371 5.299 -7.105 1.00 56.81 269 THR A N 1
ATOM 2111 C CA . THR A 1 269 ? -8.164 6.512 -7.366 1.00 56.81 269 THR A CA 1
ATOM 2112 C C . THR A 1 269 ? -7.479 7.767 -6.824 1.00 56.81 269 THR A C 1
ATOM 2114 O O . THR A 1 269 ? -7.273 7.871 -5.614 1.00 56.81 269 THR A O 1
ATOM 2117 N N . TYR A 1 270 ? -7.218 8.735 -7.700 1.00 53.03 270 TYR A N 1
ATOM 2118 C CA . TYR A 1 270 ? -6.699 10.068 -7.402 1.00 53.03 270 TYR A CA 1
ATOM 2119 C C . TYR A 1 270 ? -7.655 11.122 -7.968 1.00 53.03 270 TYR A C 1
ATOM 2121 O O . TYR A 1 270 ? -8.014 11.034 -9.134 1.00 53.03 270 TYR A O 1
ATOM 2129 N N . MET A 1 271 ? -8.119 12.094 -7.169 1.00 52.41 271 MET A N 1
ATOM 2130 C CA . MET A 1 271 ? -9.102 13.108 -7.621 1.00 52.41 271 MET A CA 1
ATOM 2131 C C . MET A 1 271 ? -10.334 12.526 -8.357 1.00 52.41 271 MET A C 1
ATOM 2133 O O . MET A 1 271 ? -10.908 13.161 -9.235 1.00 52.41 271 MET A O 1
ATOM 2137 N N . ASN A 1 272 ? -10.776 11.326 -7.958 1.00 55.38 272 ASN A N 1
ATOM 2138 C CA . ASN A 1 272 ? -11.844 10.529 -8.589 1.00 55.38 272 ASN A CA 1
ATOM 2139 C C . ASN A 1 272 ? -11.513 9.907 -9.961 1.00 55.38 272 ASN A C 1
ATOM 2141 O O . ASN A 1 272 ? -12.378 9.257 -10.545 1.00 55.38 272 ASN A O 1
ATOM 2145 N N . GLU A 1 273 ? -10.277 10.014 -10.443 1.00 58.47 273 GLU A N 1
ATOM 2146 C CA . GLU A 1 273 ? -9.783 9.299 -11.620 1.00 58.47 273 GLU A CA 1
ATOM 2147 C C . GLU A 1 273 ? -9.014 8.047 -11.206 1.00 58.47 273 GLU A C 1
ATOM 2149 O O . GLU A 1 273 ? -8.244 8.057 -10.242 1.00 58.47 273 GLU A O 1
ATOM 2154 N N . LYS A 1 274 ? -9.223 6.936 -11.921 1.00 66.75 274 LYS A N 1
ATOM 2155 C CA . LYS A 1 274 ? -8.489 5.700 -11.649 1.00 66.75 274 LYS A CA 1
ATOM 2156 C C . LYS A 1 274 ? -7.070 5.790 -12.208 1.00 66.75 274 LYS A C 1
ATOM 2158 O O . LYS A 1 274 ? -6.832 5.356 -13.327 1.00 66.75 274 LYS A O 1
ATOM 2163 N N . GLN A 1 275 ? -6.139 6.329 -11.427 1.00 74.31 275 GLN A N 1
ATOM 2164 C CA . GLN A 1 275 ? -4.729 6.431 -11.800 1.00 74.31 275 GLN A CA 1
ATOM 2165 C C . GLN A 1 275 ? -3.832 5.856 -10.699 1.00 74.31 275 GLN A C 1
ATOM 2167 O O . GLN A 1 275 ? -4.083 6.050 -9.511 1.00 74.31 275 GLN A O 1
ATOM 2172 N N . ARG A 1 276 ? -2.784 5.141 -11.108 1.00 81.56 276 ARG A N 1
ATOM 2173 C CA . ARG A 1 276 ? -1.678 4.676 -10.270 1.00 81.56 276 ARG A CA 1
ATOM 2174 C C . ARG A 1 276 ? -0.511 5.642 -10.363 1.00 81.56 276 ARG A C 1
ATOM 2176 O O . ARG A 1 276 ? -0.224 6.184 -11.432 1.00 81.56 276 ARG A O 1
ATOM 2183 N N . TRP A 1 277 ? 0.163 5.808 -9.235 1.00 84.31 277 TRP A N 1
ATOM 2184 C CA . TRP A 1 277 ? 1.303 6.696 -9.055 1.00 84.31 277 TRP A CA 1
ATOM 2185 C C . TRP A 1 277 ? 2.502 5.952 -8.488 1.00 84.31 277 TRP A C 1
ATOM 2187 O O . TRP A 1 277 ? 2.352 4.919 -7.832 1.00 84.31 277 TRP A O 1
ATOM 2197 N N . THR A 1 278 ? 3.690 6.519 -8.698 1.00 88.38 278 THR A N 1
ATOM 2198 C CA . THR A 1 278 ? 4.900 6.029 -8.038 1.00 88.38 278 THR A CA 1
ATOM 2199 C C . THR A 1 278 ? 4.782 6.226 -6.522 1.00 88.38 278 THR A C 1
ATOM 2201 O O . THR A 1 278 ? 4.099 7.151 -6.067 1.00 88.38 278 THR A O 1
ATOM 2204 N N . PRO A 1 279 ? 5.482 5.412 -5.718 1.00 91.00 279 PRO A N 1
ATOM 2205 C CA . PRO A 1 279 ? 5.647 5.636 -4.285 1.00 91.00 279 PRO A CA 1
ATOM 2206 C C . PRO A 1 279 ? 5.992 7.086 -3.916 1.00 91.00 279 PRO A C 1
ATOM 2208 O O . PRO A 1 279 ? 5.374 7.673 -3.027 1.00 91.00 279 PRO A O 1
ATOM 2211 N N . VAL A 1 280 ? 6.943 7.685 -4.640 1.00 89.00 280 VAL A N 1
ATOM 2212 C CA . VAL A 1 280 ? 7.372 9.077 -4.450 1.00 89.00 280 VAL A CA 1
ATOM 2213 C C . VAL A 1 280 ? 6.227 10.046 -4.740 1.00 89.00 280 VAL A C 1
ATOM 2215 O O . VAL A 1 280 ? 5.934 10.905 -3.911 1.00 89.00 280 VAL A O 1
ATOM 2218 N N . ALA A 1 281 ? 5.513 9.871 -5.855 1.00 86.56 281 ALA A N 1
ATOM 2219 C CA . ALA A 1 281 ? 4.369 10.711 -6.196 1.00 86.56 281 ALA A CA 1
ATOM 2220 C C . ALA A 1 281 ? 3.233 10.599 -5.161 1.00 86.56 281 ALA A C 1
ATOM 2222 O O . ALA A 1 281 ? 2.652 11.619 -4.790 1.00 86.56 281 ALA A O 1
ATOM 2223 N N . CYS A 1 282 ? 2.967 9.404 -4.617 1.00 87.12 282 CYS A N 1
ATOM 2224 C CA . CYS A 1 282 ? 2.006 9.210 -3.523 1.00 87.12 282 CYS A CA 1
ATOM 2225 C C . CYS A 1 282 ? 2.354 10.009 -2.259 1.00 87.12 282 CYS A C 1
ATOM 2227 O O . CYS A 1 282 ? 1.455 10.494 -1.570 1.00 87.12 282 CYS A O 1
ATOM 2229 N N . MET A 1 283 ? 3.643 10.145 -1.948 1.00 86.88 283 MET A N 1
ATOM 2230 C CA . MET A 1 283 ? 4.110 10.930 -0.804 1.00 86.88 283 MET A CA 1
ATOM 2231 C C . MET A 1 283 ? 4.161 12.430 -1.112 1.00 86.88 283 MET A C 1
ATOM 2233 O O . MET A 1 283 ? 3.941 13.243 -0.218 1.00 86.88 283 MET A O 1
ATOM 2237 N N . ARG A 1 284 ? 4.422 12.804 -2.370 1.00 83.44 284 ARG A N 1
ATOM 2238 C CA . ARG A 1 284 ? 4.639 14.188 -2.811 1.00 83.44 284 ARG A CA 1
ATOM 2239 C C . ARG A 1 284 ? 3.359 14.959 -3.100 1.00 83.44 284 ARG A C 1
ATOM 2241 O O . ARG A 1 284 ? 3.278 16.146 -2.777 1.00 83.44 284 ARG A O 1
ATOM 2248 N N . TYR A 1 285 ? 2.345 14.291 -3.639 1.00 81.44 285 TYR A N 1
ATOM 2249 C CA . TYR A 1 285 ? 1.097 14.921 -4.053 1.00 81.44 285 TYR A CA 1
ATOM 2250 C C . TYR A 1 285 ? -0.084 14.428 -3.214 1.00 81.44 285 TYR A C 1
ATOM 2252 O O . TYR A 1 285 ? -0.277 13.233 -2.993 1.00 81.44 285 TYR A O 1
ATOM 2260 N N . ALA A 1 286 ? -0.904 15.366 -2.739 1.00 70.62 286 ALA A N 1
ATOM 2261 C CA . ALA A 1 286 ? -2.059 15.043 -1.913 1.00 70.62 286 ALA A CA 1
ATOM 2262 C C . ALA A 1 286 ? -3.137 14.338 -2.750 1.00 70.62 286 ALA A C 1
ATOM 2264 O O . ALA A 1 286 ? -3.616 14.908 -3.731 1.00 70.62 286 ALA A O 1
ATOM 2265 N N . ALA A 1 287 ? -3.523 13.121 -2.339 1.00 64.19 287 ALA A N 1
ATOM 2266 C CA . ALA A 1 287 ? -4.549 12.266 -2.959 1.00 64.19 287 ALA A CA 1
ATOM 2267 C C . ALA A 1 287 ? -5.912 12.960 -3.134 1.00 64.19 287 ALA A C 1
ATOM 2269 O O . ALA A 1 287 ? -6.690 12.660 -4.042 1.00 64.19 287 ALA A O 1
ATOM 2270 N N . THR A 1 288 ? -6.199 13.884 -2.222 1.00 65.12 288 THR A N 1
ATOM 2271 C CA . THR A 1 288 ? -7.383 14.742 -2.202 1.00 65.12 288 THR A CA 1
ATOM 2272 C C . THR A 1 288 ? -6.945 16.179 -1.940 1.00 65.12 288 THR A C 1
ATOM 2274 O O . THR A 1 288 ? -5.803 16.423 -1.557 1.00 65.12 288 THR A O 1
ATOM 2277 N N . SER A 1 289 ? -7.865 17.140 -2.028 1.00 65.06 289 SER A N 1
ATOM 2278 C CA . SER A 1 289 ? -7.583 18.534 -1.652 1.00 65.06 289 SER A CA 1
ATOM 2279 C C . SER A 1 289 ? -7.164 18.729 -0.186 1.00 65.06 289 SER A C 1
ATOM 2281 O O . SER A 1 289 ? -6.714 19.814 0.169 1.00 65.06 289 SER A O 1
ATOM 2283 N N . LEU A 1 290 ? -7.322 17.714 0.673 1.00 70.50 290 LEU A N 1
ATOM 2284 C CA . LEU A 1 290 ? -7.142 17.834 2.122 1.00 70.50 290 LEU A CA 1
ATOM 2285 C C . LEU A 1 290 ? -6.128 16.852 2.718 1.00 70.50 290 LEU A C 1
ATOM 2287 O O . LEU A 1 290 ? -5.796 16.988 3.896 1.00 70.50 290 LEU A O 1
ATOM 2291 N N . ALA A 1 291 ? -5.691 15.836 1.968 1.00 80.44 291 ALA A N 1
ATOM 2292 C CA . ALA A 1 291 ? -4.837 14.791 2.520 1.00 80.44 291 ALA A CA 1
ATOM 2293 C C . ALA A 1 291 ? -4.066 13.988 1.470 1.00 80.44 291 ALA A C 1
ATOM 2295 O O . ALA A 1 291 ? -4.589 13.643 0.407 1.00 80.44 291 ALA A O 1
ATOM 2296 N N . TYR A 1 292 ? -2.855 13.611 1.864 1.00 84.88 292 TYR A N 1
ATOM 2297 C CA . TYR A 1 292 ? -2.058 12.516 1.331 1.00 84.88 292 TYR A CA 1
ATOM 2298 C C . TYR A 1 292 ? -2.671 11.189 1.767 1.00 84.88 292 TYR A C 1
ATOM 2300 O O . TYR A 1 292 ? -2.984 11.008 2.949 1.00 84.88 292 TYR A O 1
ATOM 2308 N N . SER A 1 293 ? -2.851 10.269 0.820 1.00 86.12 293 SER A N 1
ATOM 2309 C CA . SER A 1 293 ? -3.435 8.960 1.092 1.00 86.12 293 SER A CA 1
ATOM 2310 C C . SER A 1 293 ? -2.850 7.890 0.181 1.00 86.12 293 SER A C 1
ATOM 2312 O O . SER A 1 293 ? -2.838 8.041 -1.039 1.00 86.12 293 SER A O 1
ATOM 2314 N N . PHE A 1 294 ? -2.343 6.826 0.795 1.00 88.69 294 PHE A N 1
ATOM 2315 C CA . PHE A 1 294 ? -1.752 5.668 0.129 1.00 88.69 294 PHE A CA 1
ATOM 2316 C C . PHE A 1 294 ? -1.727 4.477 1.089 1.00 88.69 294 PHE A C 1
ATOM 2318 O O . PHE A 1 294 ? -1.959 4.624 2.290 1.00 88.69 294 PHE A O 1
ATOM 2325 N N . ARG A 1 295 ? -1.436 3.288 0.570 1.00 90.12 295 ARG A N 1
ATOM 2326 C CA . ARG A 1 295 ? -1.297 2.066 1.361 1.00 90.12 295 ARG A CA 1
ATOM 2327 C C . ARG A 1 295 ? 0.149 1.863 1.762 1.00 90.12 295 ARG A C 1
ATOM 2329 O O . ARG A 1 295 ? 1.067 2.167 1.006 1.00 90.12 295 ARG A O 1
ATOM 2336 N N . LEU A 1 296 ? 0.318 1.296 2.940 1.00 93.81 296 LEU A N 1
ATOM 2337 C CA . LEU A 1 296 ? 1.562 0.753 3.442 1.00 93.81 296 LEU A CA 1
ATOM 2338 C C . LEU A 1 296 ? 1.404 -0.755 3.515 1.00 93.81 296 LEU A C 1
ATOM 2340 O O . LEU A 1 296 ? 0.494 -1.237 4.187 1.00 93.81 296 LEU A O 1
ATOM 2344 N N . TYR A 1 297 ? 2.277 -1.474 2.826 1.00 93.06 297 TYR A N 1
ATOM 2345 C CA . TYR A 1 297 ? 2.330 -2.927 2.858 1.00 93.06 297 TYR A CA 1
ATOM 2346 C C . TYR A 1 297 ? 3.529 -3.380 3.689 1.00 93.06 297 TYR A C 1
ATOM 2348 O O . TYR A 1 297 ? 4.660 -2.979 3.412 1.00 93.06 297 TYR A O 1
ATOM 2356 N N . PHE A 1 298 ? 3.286 -4.210 4.696 1.00 94.19 298 PHE A N 1
ATOM 2357 C CA . PHE A 1 298 ? 4.304 -4.715 5.613 1.00 94.19 298 PHE A CA 1
ATOM 2358 C C . PHE A 1 298 ? 4.714 -6.157 5.270 1.00 94.19 298 PHE A C 1
ATOM 2360 O O . PHE A 1 298 ? 3.911 -6.911 4.711 1.00 94.19 298 PHE A O 1
ATOM 2367 N N . PRO A 1 299 ? 5.932 -6.583 5.648 1.00 92.44 299 PRO A N 1
ATOM 2368 C CA . PRO A 1 299 ? 6.416 -7.938 5.383 1.00 92.44 299 PRO A CA 1
ATOM 2369 C C . PRO A 1 299 ? 5.509 -9.035 5.949 1.00 92.44 299 PRO A C 1
ATOM 2371 O O . PRO A 1 299 ? 5.369 -10.091 5.343 1.00 92.44 299 PRO A O 1
ATOM 2374 N N . SER A 1 300 ? 4.853 -8.790 7.090 1.00 91.31 300 SER A N 1
ATOM 2375 C CA . SER A 1 300 ? 3.971 -9.766 7.738 1.00 91.31 300 SER A CA 1
ATOM 2376 C C . SER A 1 300 ? 2.765 -9.124 8.442 1.00 91.31 300 SER A C 1
ATOM 2378 O O . SER A 1 300 ? 2.830 -7.953 8.838 1.00 91.31 300 SER A O 1
ATOM 2380 N N . PRO A 1 301 ? 1.688 -9.895 8.709 1.00 91.19 301 PRO A N 1
ATOM 2381 C CA . PRO A 1 301 ? 0.582 -9.432 9.548 1.00 91.19 301 PRO A CA 1
ATOM 2382 C C . PRO A 1 301 ? 1.031 -9.030 10.958 1.00 91.19 301 PRO A C 1
ATOM 2384 O O . PRO A 1 301 ? 0.517 -8.076 11.535 1.00 91.19 301 PRO A O 1
ATOM 2387 N N . ASN A 1 302 ? 2.002 -9.751 11.530 1.00 92.38 302 ASN A N 1
ATOM 2388 C CA . ASN A 1 302 ? 2.508 -9.470 12.874 1.00 92.38 302 ASN A CA 1
ATOM 2389 C C . ASN A 1 302 ? 3.159 -8.083 12.950 1.00 92.38 302 ASN A C 1
ATOM 2391 O O . ASN A 1 302 ? 2.960 -7.336 13.908 1.00 92.38 302 ASN A O 1
ATOM 2395 N N . GLU A 1 303 ? 3.902 -7.718 11.912 1.00 94.12 303 GLU A N 1
ATOM 2396 C CA . GLU A 1 303 ? 4.544 -6.415 11.824 1.00 94.12 303 GLU A CA 1
ATOM 2397 C C . GLU A 1 303 ? 3.531 -5.286 11.619 1.00 94.12 303 GLU A C 1
ATOM 2399 O O . GLU A 1 303 ? 3.580 -4.288 12.341 1.00 94.12 303 GLU A O 1
ATOM 2404 N N . ALA A 1 304 ? 2.542 -5.483 10.741 1.00 94.44 304 ALA A N 1
ATOM 2405 C CA . ALA A 1 304 ? 1.429 -4.547 10.583 1.00 94.44 304 ALA A CA 1
ATOM 2406 C C . ALA A 1 304 ? 0.669 -4.330 11.908 1.00 94.44 304 ALA A C 1
ATOM 2408 O O . ALA A 1 304 ? 0.385 -3.189 12.284 1.00 94.44 304 ALA A O 1
ATOM 2409 N N . ASN A 1 305 ? 0.405 -5.402 12.667 1.00 95.12 305 ASN A N 1
ATOM 2410 C CA . ASN A 1 305 ? -0.229 -5.331 13.988 1.00 95.12 305 ASN A CA 1
ATOM 2411 C C . ASN A 1 305 ? 0.603 -4.517 14.981 1.00 95.12 305 ASN A C 1
ATOM 2413 O O . ASN A 1 305 ? 0.066 -3.654 15.680 1.00 95.12 305 ASN A O 1
ATOM 2417 N N . LYS A 1 306 ? 1.917 -4.767 15.033 1.00 95.38 306 LYS A N 1
ATOM 2418 C CA . LYS A 1 306 ? 2.853 -4.058 15.914 1.00 95.38 306 LYS A CA 1
ATOM 2419 C C . LYS A 1 306 ? 2.890 -2.562 15.598 1.00 95.38 306 LYS A C 1
ATOM 2421 O O . LYS A 1 306 ? 2.711 -1.746 16.506 1.00 95.38 306 LYS A O 1
ATOM 2426 N N . VAL A 1 307 ? 3.037 -2.208 14.320 1.00 95.44 307 VAL A N 1
ATOM 2427 C CA . VAL A 1 307 ? 3.037 -0.813 13.855 1.00 95.44 307 VAL A CA 1
ATOM 2428 C C . VAL A 1 307 ? 1.709 -0.135 14.184 1.00 95.44 307 VAL A C 1
ATOM 2430 O O . VAL A 1 307 ? 1.695 0.956 14.758 1.00 95.44 307 VAL A O 1
ATOM 2433 N N . TYR A 1 308 ? 0.577 -0.783 13.893 1.00 95.00 308 TYR A N 1
ATOM 2434 C CA . TYR A 1 308 ? -0.737 -0.200 14.155 1.00 95.00 308 TYR A CA 1
ATOM 2435 C C . TYR A 1 308 ? -1.014 -0.017 15.651 1.00 95.00 308 TYR A C 1
ATOM 2437 O O . TYR A 1 308 ? -1.484 1.045 16.067 1.00 95.00 308 TYR A O 1
ATOM 2445 N N . ARG A 1 309 ? -0.668 -1.004 16.484 1.00 93.38 309 ARG A N 1
ATOM 2446 C CA . ARG A 1 309 ? -0.768 -0.903 17.945 1.00 93.38 309 ARG A CA 1
ATOM 2447 C C . ARG A 1 309 ? 0.010 0.299 18.471 1.00 93.38 309 ARG A C 1
ATOM 2449 O O . ARG A 1 309 ? -0.533 1.104 19.229 1.00 93.38 309 ARG A O 1
ATOM 2456 N N . ASN A 1 310 ? 1.262 0.444 18.050 1.00 91.75 310 ASN A N 1
ATOM 2457 C CA . ASN A 1 310 ? 2.116 1.539 18.497 1.00 91.75 310 ASN A CA 1
ATOM 2458 C C . ASN A 1 310 ? 1.621 2.891 17.968 1.00 91.75 310 ASN A C 1
ATOM 2460 O O . ASN A 1 310 ? 1.596 3.866 18.716 1.00 91.75 310 ASN A O 1
ATOM 2464 N N . ASN A 1 311 ? 1.090 2.947 16.744 1.00 89.38 311 ASN A N 1
ATOM 2465 C CA . ASN A 1 311 ? 0.391 4.122 16.224 1.00 89.38 311 ASN A CA 1
ATOM 2466 C C . ASN A 1 311 ? -0.804 4.532 17.112 1.00 89.38 311 ASN A C 1
ATOM 2468 O O . ASN A 1 311 ? -0.987 5.727 17.386 1.00 89.38 311 ASN A O 1
ATOM 2472 N N . LEU A 1 312 ? -1.608 3.575 17.595 1.00 86.62 312 LEU A N 1
ATOM 2473 C CA . LEU A 1 312 ? -2.730 3.843 18.504 1.00 86.62 312 LEU A CA 1
ATOM 2474 C C . LEU A 1 312 ? -2.254 4.385 19.860 1.00 86.62 312 LEU A C 1
ATOM 2476 O O . LEU A 1 312 ? -2.795 5.386 20.337 1.00 86.62 312 LEU A O 1
ATOM 2480 N N . LEU A 1 313 ? -1.218 3.777 20.448 1.00 83.19 313 LEU A N 1
ATOM 2481 C CA . LEU A 1 313 ? -0.618 4.232 21.708 1.00 83.19 313 LEU A CA 1
ATOM 2482 C C . LEU A 1 313 ? -0.038 5.647 21.573 1.00 83.19 313 LEU A C 1
ATOM 2484 O O . LEU A 1 313 ? -0.349 6.534 22.372 1.00 83.19 313 LEU A O 1
ATOM 2488 N N . SER A 1 314 ? 0.715 5.902 20.505 1.00 75.25 314 SER A N 1
ATOM 2489 C CA . SER A 1 314 ? 1.301 7.212 20.221 1.00 75.25 314 SER A CA 1
ATOM 2490 C C . SER A 1 314 ? 0.239 8.258 19.882 1.00 75.25 314 SER A C 1
ATOM 2492 O O . SER A 1 314 ? 0.420 9.433 20.186 1.00 75.25 314 SER A O 1
ATOM 2494 N N . SER A 1 315 ? -0.905 7.889 19.292 1.00 66.75 315 SER A N 1
ATOM 2495 C CA . SER A 1 315 ? -2.009 8.832 19.018 1.00 66.75 315 SER A CA 1
ATOM 2496 C C . SER A 1 315 ? -2.560 9.489 20.288 1.00 66.75 315 SER A C 1
ATOM 2498 O O . SER A 1 315 ? -3.020 10.633 20.248 1.00 66.75 315 SER A O 1
ATOM 2500 N N . LEU A 1 316 ? -2.501 8.793 21.429 1.00 60.16 316 LEU A N 1
ATOM 2501 C CA . LEU A 1 316 ? -2.892 9.353 22.724 1.00 60.16 316 LEU A CA 1
ATOM 2502 C C . LEU A 1 316 ? -1.901 10.429 23.198 1.00 60.16 316 LEU A C 1
ATOM 2504 O O . LEU A 1 316 ? -2.314 11.416 23.808 1.00 60.16 316 LEU A O 1
ATOM 2508 N N . GLN A 1 317 ? -0.617 10.276 22.870 1.00 58.53 317 GLN A N 1
ATOM 2509 C CA . GLN A 1 317 ? 0.466 11.177 23.277 1.00 58.53 317 GLN A CA 1
ATOM 2510 C C . GLN A 1 317 ? 0.647 12.366 22.313 1.00 58.53 317 GLN A C 1
ATOM 2512 O O . GLN A 1 317 ? 0.891 13.492 22.749 1.00 58.53 317 GLN A O 1
ATOM 2517 N N . ARG A 1 318 ? 0.430 12.156 21.008 1.00 59.25 318 ARG A N 1
ATOM 2518 C CA . ARG A 1 318 ? 0.592 13.154 19.932 1.00 59.25 318 ARG A CA 1
ATOM 2519 C C . ARG A 1 318 ? -0.372 14.334 19.987 1.00 59.25 318 ARG A C 1
ATOM 2521 O O . ARG A 1 318 ? -0.079 15.396 19.449 1.00 59.25 318 ARG A O 1
ATOM 2528 N N . ARG A 1 319 ? -1.467 14.228 20.750 1.00 51.81 319 ARG A N 1
ATOM 2529 C CA . ARG A 1 319 ? -2.324 15.385 21.083 1.00 51.81 319 ARG A CA 1
ATOM 2530 C C . ARG A 1 319 ? -1.563 16.528 21.778 1.00 51.81 319 ARG A C 1
ATOM 2532 O O . ARG A 1 319 ? -2.123 17.611 21.899 1.00 51.81 319 ARG A O 1
ATOM 2539 N N . ARG A 1 320 ? -0.319 16.297 22.224 1.00 47.88 320 ARG A N 1
ATOM 2540 C CA . ARG A 1 320 ? 0.519 17.257 22.953 1.00 47.88 320 ARG A CA 1
ATOM 2541 C C . ARG A 1 320 ? 1.742 17.782 22.180 1.00 47.88 320 ARG A C 1
ATOM 2543 O O . ARG A 1 320 ? 2.449 18.611 22.739 1.00 47.88 320 ARG A O 1
ATOM 2550 N N . ARG A 1 321 ? 2.021 17.328 20.948 1.00 51.09 321 ARG A N 1
ATOM 2551 C CA . ARG A 1 321 ? 3.223 17.720 20.175 1.00 51.09 321 ARG A CA 1
ATOM 2552 C C . ARG A 1 321 ? 2.867 17.917 18.698 1.00 51.09 321 ARG A C 1
ATOM 2554 O O . ARG A 1 321 ? 2.707 16.942 17.977 1.00 51.09 321 ARG A O 1
ATOM 2561 N N . ARG A 1 322 ? 2.669 19.168 18.266 1.00 55.06 322 ARG A N 1
ATOM 2562 C CA . ARG A 1 322 ? 2.294 19.514 16.876 1.00 55.06 322 ARG A CA 1
ATOM 2563 C C . ARG A 1 322 ? 3.480 19.920 15.993 1.00 55.06 322 ARG A C 1
ATOM 2565 O O . ARG A 1 322 ? 3.280 20.146 14.806 1.00 55.06 322 ARG A O 1
ATOM 2572 N N . ASP A 1 323 ? 4.690 19.969 16.542 1.00 56.16 323 ASP A N 1
ATOM 2573 C CA . ASP A 1 323 ? 5.809 20.666 15.894 1.00 56.16 323 ASP A CA 1
ATOM 2574 C C . ASP A 1 323 ? 6.689 19.755 15.014 1.00 56.16 323 ASP A C 1
ATOM 2576 O O . ASP A 1 323 ? 7.611 20.236 14.359 1.00 56.16 323 ASP A O 1
ATOM 2580 N N . LYS A 1 324 ? 6.414 18.440 14.954 1.00 60.50 324 LYS A N 1
ATOM 2581 C CA . LYS A 1 324 ? 7.126 17.481 14.090 1.00 60.50 324 LYS A CA 1
ATOM 2582 C C . LYS A 1 324 ? 6.161 16.790 13.113 1.00 60.50 324 LYS A C 1
ATOM 2584 O O . LYS A 1 324 ? 5.234 16.124 13.566 1.00 60.50 324 LYS A O 1
ATOM 2589 N N . PRO A 1 325 ? 6.381 16.857 11.786 1.00 57.66 325 PRO A N 1
ATOM 2590 C CA . PRO A 1 325 ? 5.531 16.180 10.799 1.00 57.66 325 PRO A CA 1
ATOM 2591 C C . PRO A 1 325 ? 5.410 14.660 11.000 1.00 57.66 325 PRO A C 1
ATOM 2593 O O . PRO A 1 325 ? 4.322 14.112 10.826 1.00 57.66 325 PRO A O 1
ATOM 2596 N N . ALA A 1 326 ? 6.473 13.983 11.450 1.00 60.94 326 ALA A N 1
ATOM 2597 C CA . ALA A 1 326 ? 6.434 12.559 11.811 1.00 60.94 326 ALA A CA 1
ATOM 2598 C C . ALA A 1 326 ? 5.420 12.265 12.940 1.00 60.94 326 ALA A C 1
ATOM 2600 O O . ALA A 1 326 ? 4.695 11.271 12.891 1.00 60.94 326 ALA A O 1
ATOM 2601 N N . ASP A 1 327 ? 5.243 13.210 13.870 1.00 66.62 327 ASP A N 1
ATOM 2602 C CA . ASP A 1 327 ? 4.244 13.143 14.942 1.00 66.62 327 ASP A CA 1
ATOM 2603 C C . ASP A 1 327 ? 2.812 13.382 14.423 1.00 66.62 327 ASP A C 1
ATOM 2605 O O . ASP A 1 327 ? 1.861 13.370 15.198 1.00 66.62 327 ASP A O 1
ATOM 2609 N N . THR A 1 328 ? 2.604 13.581 13.118 1.00 73.75 328 THR A N 1
ATOM 2610 C CA . THR A 1 328 ? 1.265 13.769 12.528 1.00 73.75 328 THR A CA 1
ATOM 2611 C C . THR A 1 328 ? 0.773 12.568 11.721 1.00 73.75 328 THR A C 1
ATOM 2613 O O . THR A 1 328 ? -0.397 12.538 11.344 1.00 73.75 328 THR A O 1
ATOM 2616 N N . ILE A 1 329 ? 1.620 11.549 11.511 1.00 81.69 329 ILE A N 1
ATOM 2617 C CA . ILE A 1 329 ? 1.310 10.373 10.680 1.00 81.69 329 ILE A CA 1
ATOM 2618 C C . ILE A 1 329 ? 0.101 9.616 11.221 1.00 81.69 329 ILE A C 1
ATOM 2620 O O . ILE A 1 329 ? 0.162 9.005 12.279 1.00 81.69 329 ILE A O 1
ATOM 2624 N N . ASN A 1 330 ? -1.005 9.592 10.495 1.00 85.44 330 ASN A N 1
ATOM 2625 C CA . ASN A 1 330 ? -2.194 8.879 10.937 1.00 85.44 330 ASN A CA 1
ATOM 2626 C C . ASN A 1 330 ? -2.415 7.644 10.064 1.00 85.44 330 ASN A C 1
ATOM 2628 O O . ASN A 1 330 ? -2.651 7.758 8.861 1.00 85.44 330 ASN A O 1
ATOM 2632 N N . LEU A 1 331 ? -2.321 6.470 10.693 1.00 90.44 331 LEU A N 1
ATOM 2633 C CA . LEU A 1 331 ? -2.589 5.189 10.049 1.00 90.44 331 LEU A CA 1
ATOM 2634 C C . LEU A 1 331 ? -4.013 4.719 10.350 1.00 90.44 331 LEU A C 1
ATOM 2636 O O . LEU A 1 331 ? -4.476 4.759 11.496 1.00 90.44 331 LEU A O 1
ATOM 2640 N N . ARG A 1 332 ? -4.686 4.231 9.315 1.00 89.44 332 ARG A N 1
ATOM 2641 C CA . ARG A 1 332 ? -6.019 3.633 9.345 1.00 89.44 332 ARG A CA 1
ATOM 2642 C C . ARG A 1 332 ? -5.947 2.185 8.881 1.00 89.44 332 ARG A C 1
ATOM 2644 O O . ARG A 1 332 ? -4.975 1.756 8.268 1.00 89.44 332 ARG A O 1
ATOM 2651 N N . LEU A 1 333 ? -6.989 1.433 9.198 1.00 89.06 333 LEU A N 1
ATOM 2652 C CA . LEU A 1 333 ? -7.165 0.089 8.666 1.00 89.06 333 LEU A CA 1
ATOM 2653 C C . LEU A 1 333 ? -7.675 0.185 7.232 1.00 89.06 333 LEU A C 1
ATOM 2655 O O . LEU A 1 333 ? -8.491 1.058 6.928 1.00 89.06 333 LEU A O 1
ATOM 2659 N N . VAL A 1 334 ? -7.213 -0.718 6.371 1.00 84.19 334 VAL A N 1
ATOM 2660 C CA . VAL A 1 334 ? -7.750 -0.845 5.015 1.00 84.19 334 VAL A CA 1
ATOM 2661 C C . VAL A 1 334 ? -9.210 -1.315 5.030 1.00 84.19 334 VAL A C 1
ATOM 2663 O O . VAL A 1 334 ? -9.732 -1.812 6.028 1.00 84.19 334 VAL A O 1
ATOM 2666 N N . GLN A 1 335 ? -9.907 -1.153 3.904 1.00 76.06 335 GLN A N 1
ATOM 2667 C CA . GLN A 1 335 ? -11.293 -1.607 3.789 1.00 76.06 335 GLN A CA 1
ATOM 2668 C C . GLN A 1 335 ? -11.416 -3.107 4.091 1.00 76.06 335 GLN A C 1
ATOM 2670 O O . GLN A 1 335 ? -10.570 -3.908 3.700 1.00 76.06 335 GLN A O 1
ATOM 2675 N N . ASN A 1 336 ? -12.519 -3.485 4.741 1.00 74.69 336 ASN A N 1
ATOM 2676 C CA . ASN A 1 336 ? -12.833 -4.856 5.154 1.00 74.69 336 ASN A CA 1
ATOM 2677 C C . ASN A 1 336 ? -11.939 -5.450 6.259 1.00 74.69 336 ASN A C 1
ATOM 2679 O O . ASN A 1 336 ? -12.099 -6.635 6.555 1.00 74.69 336 ASN A O 1
ATOM 2683 N N . THR A 1 337 ? -11.065 -4.668 6.902 1.00 84.75 337 THR A N 1
ATOM 2684 C CA . THR A 1 337 ? -10.355 -5.089 8.120 1.00 84.75 337 THR A CA 1
ATOM 2685 C C . THR A 1 337 ? -10.770 -4.271 9.341 1.00 84.75 337 THR A C 1
ATOM 2687 O O . THR A 1 337 ? -11.251 -3.142 9.244 1.00 84.75 337 THR A O 1
ATOM 2690 N N . GLU A 1 338 ? -10.627 -4.878 10.516 1.00 86.50 338 GLU A N 1
ATOM 2691 C CA . GLU A 1 338 ? -10.958 -4.289 11.811 1.00 86.50 338 GLU A CA 1
ATOM 2692 C C . GLU A 1 338 ? -9.835 -4.549 12.817 1.00 86.50 338 GLU A C 1
ATOM 2694 O O . GLU A 1 338 ? -9.091 -5.518 12.695 1.00 86.50 338 GLU A O 1
ATOM 2699 N N . TRP A 1 339 ? -9.718 -3.689 13.829 1.00 90.25 339 TRP A N 1
ATOM 2700 C CA . TRP A 1 339 ? -8.803 -3.905 14.945 1.00 90.25 339 TRP A CA 1
ATOM 2701 C C . TRP A 1 339 ? -9.528 -4.665 16.048 1.00 90.25 339 TRP A C 1
ATOM 2703 O O . TRP A 1 339 ? -10.489 -4.159 16.634 1.00 90.25 339 TRP A O 1
ATOM 2713 N N . ASP A 1 340 ? -9.065 -5.873 16.340 1.00 86.94 340 ASP A N 1
ATOM 2714 C CA . ASP A 1 340 ? -9.495 -6.622 17.509 1.00 86.94 340 ASP A CA 1
ATOM 2715 C C . ASP A 1 340 ? -8.682 -6.164 18.722 1.00 86.94 340 ASP A C 1
ATOM 2717 O O . ASP A 1 340 ? -7.487 -6.429 18.828 1.00 86.94 340 ASP A O 1
ATOM 2721 N N . THR A 1 341 ? -9.333 -5.471 19.656 1.00 83.12 341 THR A N 1
ATOM 2722 C CA . THR A 1 341 ? -8.682 -4.961 20.868 1.00 83.12 341 THR A CA 1
ATOM 2723 C C . THR A 1 341 ? -8.271 -6.053 21.849 1.00 83.12 341 THR A C 1
ATOM 2725 O O . THR A 1 341 ? -7.392 -5.805 22.662 1.00 83.12 341 THR A O 1
ATOM 2728 N N . GLN A 1 342 ? -8.914 -7.225 21.821 1.00 79.94 342 GLN A N 1
ATOM 2729 C CA . GLN A 1 342 ? -8.575 -8.331 22.721 1.00 79.94 342 GLN A CA 1
ATOM 2730 C C . GLN A 1 342 ? -7.360 -9.096 22.210 1.00 79.94 342 GLN A C 1
ATOM 2732 O O . GLN A 1 342 ? -6.488 -9.468 22.988 1.00 79.94 342 GLN A O 1
ATOM 2737 N N . ARG A 1 343 ? -7.312 -9.326 20.896 1.00 84.81 343 ARG A N 1
ATOM 2738 C CA . ARG A 1 343 ? -6.193 -10.014 20.239 1.00 84.81 343 ARG A CA 1
ATOM 2739 C C . ARG A 1 343 ? -5.036 -9.081 19.898 1.00 84.81 343 ARG A C 1
ATOM 2741 O O . ARG A 1 343 ? -3.962 -9.561 19.564 1.00 84.81 343 ARG A O 1
ATOM 2748 N N . GLU A 1 344 ? -5.281 -7.774 19.946 1.00 90.06 344 GLU A N 1
ATOM 2749 C CA . GLU A 1 344 ? -4.364 -6.724 19.498 1.00 90.06 344 GLU A CA 1
ATOM 2750 C C . GLU A 1 344 ? -3.845 -7.010 18.085 1.00 90.06 344 GLU A C 1
ATOM 2752 O O . GLU A 1 344 ? -2.645 -6.973 17.807 1.00 90.06 344 GLU A O 1
ATOM 2757 N N . ALA A 1 345 ? -4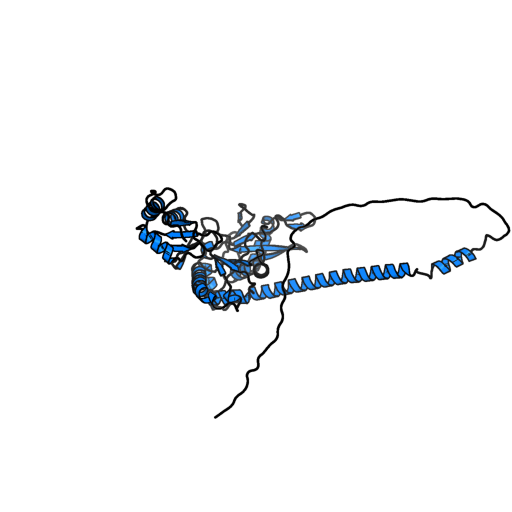.793 -7.328 17.202 1.00 91.81 345 ALA A N 1
ATOM 2758 C CA . ALA A 1 345 ? -4.527 -7.770 15.847 1.00 91.81 345 ALA A CA 1
ATOM 2759 C C . ALA A 1 345 ? -5.545 -7.202 14.856 1.00 91.81 345 ALA A C 1
ATOM 2761 O O . ALA A 1 345 ? -6.729 -7.034 15.161 1.00 91.81 345 ALA A O 1
ATOM 2762 N N . ILE A 1 346 ? -5.075 -6.952 13.638 1.00 91.19 346 ILE A N 1
ATOM 2763 C CA . ILE A 1 346 ? -5.899 -6.688 12.470 1.00 91.19 346 ILE A CA 1
ATOM 2764 C C . ILE A 1 346 ? -6.575 -8.006 12.095 1.00 91.19 346 ILE A C 1
ATOM 2766 O O . ILE A 1 346 ? -5.925 -9.036 11.917 1.00 91.19 346 ILE A O 1
ATOM 2770 N N . VAL A 1 347 ? -7.897 -7.973 11.988 1.00 87.81 347 VAL A N 1
ATOM 2771 C CA . VAL A 1 347 ? -8.720 -9.128 11.643 1.00 87.81 347 VAL A CA 1
ATOM 2772 C C . VAL A 1 347 ? -9.610 -8.803 10.457 1.00 87.81 347 VAL A C 1
ATOM 2774 O O . VAL A 1 347 ? -10.023 -7.661 10.248 1.00 87.81 347 VAL A O 1
ATOM 2777 N N . ARG A 1 348 ? -9.954 -9.835 9.691 1.00 82.69 348 ARG A N 1
ATOM 2778 C CA . ARG A 1 348 ? -11.017 -9.775 8.694 1.00 82.69 348 ARG A CA 1
ATOM 2779 C C . ARG A 1 348 ? -12.180 -10.607 9.204 1.00 82.69 348 ARG A C 1
ATOM 2781 O O . ARG A 1 348 ? -12.092 -11.829 9.236 1.00 82.69 348 ARG A O 1
ATOM 2788 N N . LEU A 1 349 ? -13.262 -9.942 9.588 1.00 76.75 349 LEU A N 1
ATOM 2789 C CA . LEU A 1 349 ? -14.477 -10.641 9.987 1.00 76.75 349 LEU A CA 1
ATOM 2790 C C . LEU A 1 349 ? -15.185 -11.196 8.752 1.00 76.75 349 LEU A C 1
ATOM 2792 O O . LEU A 1 349 ? -15.381 -10.485 7.758 1.00 76.75 349 LEU A O 1
ATOM 2796 N N . THR A 1 350 ? -15.611 -12.453 8.835 1.00 77.06 350 THR A N 1
ATOM 2797 C CA . THR A 1 350 ? -16.596 -13.018 7.911 1.00 77.06 350 THR A CA 1
ATOM 2798 C C . THR A 1 350 ? -17.902 -12.227 7.995 1.00 77.06 350 THR A C 1
ATOM 2800 O O . THR A 1 350 ? -18.166 -11.525 8.974 1.00 77.06 350 THR A O 1
ATOM 2803 N N . LYS A 1 351 ? -18.758 -12.346 6.972 1.00 74.81 351 LYS A N 1
ATOM 2804 C CA . LYS A 1 351 ? -20.087 -11.717 7.002 1.00 74.81 351 LYS A CA 1
ATOM 2805 C C . LYS A 1 351 ? -20.859 -12.131 8.261 1.00 74.81 351 LYS A C 1
ATOM 2807 O O . LYS A 1 351 ? -21.367 -11.270 8.963 1.00 74.81 351 LYS A O 1
ATOM 2812 N N . THR A 1 352 ? -20.845 -13.421 8.592 1.00 78.56 352 THR A N 1
ATOM 2813 C CA . THR A 1 352 ? -21.505 -13.971 9.782 1.00 78.56 352 THR A CA 1
ATOM 2814 C C . THR A 1 352 ? -20.956 -13.386 11.082 1.00 78.56 352 THR A C 1
ATOM 2816 O O . THR A 1 352 ? -21.731 -12.996 11.948 1.00 78.56 352 THR A O 1
ATOM 2819 N N . GLU A 1 353 ? -19.633 -13.283 11.233 1.00 79.06 353 GLU A N 1
ATOM 2820 C CA . GLU A 1 353 ? -19.022 -12.685 12.430 1.00 79.06 353 GLU A CA 1
ATOM 2821 C C . GLU A 1 353 ? -19.320 -11.190 12.540 1.00 79.06 353 GLU A C 1
ATOM 2823 O O . GLU A 1 353 ? -19.574 -10.688 13.636 1.00 79.06 353 GLU A O 1
ATOM 2828 N N . ARG A 1 354 ? -19.323 -10.478 11.408 1.00 75.38 354 ARG A N 1
ATOM 2829 C CA . ARG A 1 354 ? -19.684 -9.062 11.353 1.00 75.38 354 ARG A CA 1
ATOM 2830 C C . ARG A 1 354 ? -21.143 -8.859 11.744 1.00 75.38 354 ARG A C 1
ATOM 2832 O O . ARG A 1 354 ? -21.421 -8.007 12.580 1.00 75.38 354 ARG A O 1
ATOM 2839 N N . ASP A 1 355 ? -22.051 -9.664 11.203 1.00 76.81 355 ASP A N 1
ATOM 2840 C CA . ASP A 1 355 ? -23.477 -9.613 11.524 1.00 76.81 355 ASP A CA 1
ATOM 2841 C C . ASP A 1 355 ? -23.715 -9.955 13.004 1.00 76.81 355 ASP A C 1
ATOM 2843 O O . ASP A 1 355 ? -24.447 -9.241 13.684 1.00 76.81 355 ASP A O 1
ATOM 2847 N N . ALA A 1 356 ? -23.021 -10.963 13.544 1.00 78.50 356 ALA A N 1
ATOM 2848 C CA . ALA A 1 356 ? -23.095 -11.342 14.958 1.00 78.50 356 ALA A CA 1
ATOM 2849 C C . ALA A 1 356 ? -22.483 -10.301 15.916 1.00 78.50 356 ALA A C 1
ATOM 2851 O O . ALA A 1 356 ? -22.901 -10.188 17.070 1.00 78.50 356 ALA A O 1
ATOM 2852 N N . ARG A 1 357 ? -21.473 -9.541 15.476 1.00 75.06 357 ARG A N 1
ATOM 2853 C CA . ARG A 1 357 ? -20.911 -8.416 16.241 1.00 75.06 357 ARG A CA 1
ATOM 2854 C C . ARG A 1 357 ? -21.847 -7.210 16.180 1.00 75.06 357 ARG A C 1
ATOM 2856 O O . ARG A 1 357 ? -22.153 -6.625 17.217 1.00 75.06 357 ARG A O 1
ATOM 2863 N N . ASN A 1 358 ? -22.339 -6.874 14.989 1.00 78.19 358 ASN A N 1
ATOM 2864 C CA . ASN A 1 358 ? -23.269 -5.769 14.769 1.00 78.19 358 ASN A CA 1
ATOM 2865 C C . ASN A 1 358 ? -24.607 -6.001 15.472 1.00 78.19 358 ASN A C 1
ATOM 2867 O O . ASN A 1 358 ? -25.185 -5.051 15.983 1.00 78.19 358 ASN A O 1
ATOM 2871 N N . SER A 1 359 ? -25.066 -7.250 15.590 1.00 82.44 359 SER A N 1
ATOM 2872 C CA . SER A 1 359 ? -26.299 -7.584 16.309 1.00 82.44 359 SER A CA 1
ATOM 2873 C C . SER A 1 359 ? -26.226 -7.309 17.814 1.00 82.44 359 SER A C 1
ATOM 2875 O O . SER A 1 359 ? -27.253 -7.322 18.485 1.00 82.44 359 SER A O 1
ATOM 2877 N N . LYS A 1 360 ? -25.028 -7.069 18.359 1.00 87.19 360 LYS A N 1
ATOM 2878 C CA . LYS A 1 360 ? -24.808 -6.669 19.756 1.00 87.19 360 LYS A CA 1
ATOM 2879 C C . LYS A 1 360 ? -24.640 -5.157 19.923 1.00 87.19 360 LYS A C 1
ATOM 2881 O O . LYS A 1 360 ? -24.519 -4.688 21.052 1.00 87.19 360 LYS A O 1
ATOM 2886 N N . GLY A 1 361 ? -24.562 -4.404 18.828 1.00 86.62 361 GLY A N 1
ATOM 2887 C CA . GLY A 1 361 ? -24.368 -2.959 18.828 1.00 86.62 361 GLY A CA 1
ATOM 2888 C C . GLY A 1 361 ? -25.657 -2.217 18.500 1.00 86.62 361 G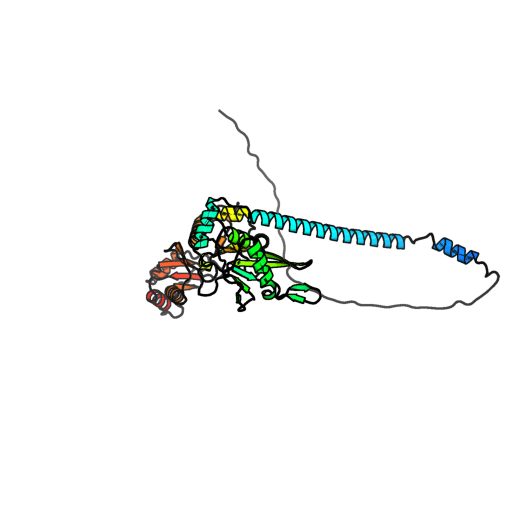LY A C 1
ATOM 2889 O O . GLY A 1 361 ? -26.411 -2.630 17.626 1.00 86.62 361 GLY A O 1
ATOM 2890 N N . ILE A 1 362 ? -25.886 -1.091 19.167 1.00 87.88 362 ILE A N 1
ATOM 2891 C CA . ILE A 1 362 ? -26.981 -0.172 18.848 1.00 87.88 362 ILE A CA 1
ATOM 2892 C C . ILE A 1 362 ? -26.402 1.191 18.475 1.00 87.88 362 ILE A C 1
ATOM 2894 O O . ILE A 1 362 ? -25.469 1.682 19.120 1.00 87.88 362 ILE A O 1
ATOM 2898 N N . ASN A 1 363 ? -26.950 1.803 17.427 1.00 86.50 363 ASN A N 1
ATOM 2899 C CA . ASN A 1 363 ? -26.602 3.164 17.040 1.00 86.50 363 ASN A CA 1
ATOM 2900 C C . ASN A 1 363 ? -27.488 4.149 17.804 1.00 86.50 363 ASN A C 1
ATOM 2902 O O . ASN A 1 363 ? -28.711 4.092 17.720 1.00 86.50 363 ASN A O 1
ATOM 2906 N N . VAL A 1 364 ? -26.856 5.076 18.514 1.00 85.94 364 VAL A N 1
ATOM 2907 C CA . VAL A 1 364 ? -27.503 6.204 19.179 1.00 85.94 364 VAL A CA 1
ATOM 2908 C C . VAL A 1 364 ? -27.288 7.434 18.307 1.00 85.94 364 VAL A C 1
ATOM 2910 O O . VAL A 1 364 ? -26.152 7.873 18.111 1.00 85.94 364 VAL A O 1
ATOM 2913 N N . TYR A 1 365 ? -28.370 7.977 17.760 1.00 83.06 365 TYR A N 1
ATOM 2914 C CA . TYR A 1 365 ? -28.354 9.176 16.920 1.00 83.06 365 TYR A CA 1
ATOM 2915 C C . TYR A 1 365 ? -28.757 10.419 17.724 1.00 83.06 365 TYR A C 1
ATOM 2917 O O . TYR A 1 365 ? -29.278 10.312 18.829 1.00 83.06 365 TYR A O 1
ATOM 2925 N N . GLY A 1 366 ? -28.489 11.609 17.180 1.00 75.44 366 GLY A N 1
ATOM 2926 C CA . GLY A 1 366 ? -28.867 12.879 17.818 1.00 75.44 366 GLY A CA 1
ATOM 2927 C C . GLY A 1 366 ? -27.949 13.307 18.965 1.00 75.44 366 GLY A C 1
ATOM 2928 O O . GLY A 1 366 ? -28.268 14.232 19.704 1.00 75.44 366 GLY A O 1
ATOM 2929 N N . VAL A 1 367 ? -26.790 12.666 19.107 1.00 78.50 367 VAL A N 1
ATOM 2930 C CA . VAL A 1 367 ? -25.851 12.939 20.195 1.00 78.50 367 VAL A CA 1
ATOM 2931 C C . VAL A 1 367 ? -25.098 14.241 19.916 1.00 78.50 367 VAL A C 1
ATOM 2933 O O . VAL A 1 367 ? -24.285 14.304 18.990 1.00 78.50 367 VAL A O 1
ATOM 2936 N N . THR A 1 368 ? -25.373 15.296 20.684 1.00 75.12 368 THR A N 1
ATOM 2937 C CA . THR A 1 368 ? -24.739 16.605 20.475 1.00 75.12 368 THR A CA 1
ATOM 2938 C C . THR A 1 368 ? -23.260 16.599 20.873 1.00 75.12 368 THR A C 1
ATOM 2940 O O . THR A 1 368 ? -22.773 15.690 21.547 1.00 75.12 368 THR A O 1
ATOM 2943 N N . SER A 1 369 ? -22.517 17.616 20.426 1.00 70.06 369 SER A N 1
ATOM 2944 C CA . SER A 1 369 ? -21.081 17.771 20.699 1.00 70.06 369 SER A CA 1
ATOM 2945 C C . SER A 1 369 ? -20.747 17.893 22.187 1.00 70.06 369 SER A C 1
ATOM 2947 O O . SER A 1 369 ? -19.619 17.603 22.583 1.00 70.06 369 SER A O 1
ATOM 2949 N N . GLU A 1 370 ? -21.709 18.322 23.001 1.00 76.88 370 GLU A N 1
ATOM 2950 C CA . GLU A 1 370 ? -21.539 18.574 24.432 1.00 76.88 370 GLU A CA 1
ATOM 2951 C C . GLU A 1 370 ? -21.725 17.303 25.278 1.00 76.88 370 GLU A C 1
ATOM 2953 O O . GLU A 1 370 ? -21.254 17.240 26.419 1.00 76.88 370 GLU A O 1
ATOM 2958 N N . VAL A 1 371 ? -22.371 16.266 24.727 1.00 78.38 371 VAL A N 1
ATOM 2959 C CA . VAL A 1 371 ? -22.652 15.025 25.454 1.00 78.38 371 VAL A CA 1
ATOM 2960 C C . VAL A 1 371 ? -21.358 14.250 25.686 1.00 78.38 371 VAL A C 1
ATOM 2962 O O . VAL A 1 371 ? -20.727 13.722 24.771 1.00 78.38 371 VAL A O 1
ATOM 2965 N N . LYS A 1 372 ? -20.970 14.138 26.957 1.00 80.50 372 LYS A N 1
ATOM 2966 C CA . LYS A 1 372 ? -19.861 13.285 27.396 1.00 80.50 372 LYS A CA 1
ATOM 2967 C C . LYS A 1 372 ? -20.302 11.824 27.474 1.00 80.50 372 LYS A C 1
ATOM 2969 O O . LYS A 1 372 ? -21.450 11.519 27.780 1.00 80.50 372 LYS A O 1
ATOM 2974 N N . MET A 1 373 ? -19.345 10.911 27.285 1.00 81.62 373 MET A N 1
ATOM 2975 C CA . MET A 1 373 ? -19.572 9.456 27.341 1.00 81.62 373 MET A CA 1
ATOM 2976 C C . MET A 1 373 ? -20.272 9.007 28.629 1.00 81.62 373 MET A C 1
ATOM 2978 O O . MET A 1 373 ? -21.092 8.095 28.597 1.00 81.62 373 MET A O 1
ATOM 2982 N N . ILE A 1 374 ? -19.940 9.656 29.749 1.00 84.00 374 ILE A N 1
ATOM 2983 C CA . ILE A 1 374 ? -20.479 9.324 31.068 1.00 84.00 374 ILE A CA 1
ATOM 2984 C C . ILE A 1 374 ? -22.001 9.488 31.120 1.00 84.00 374 ILE A C 1
ATOM 2986 O O . ILE A 1 374 ? -22.678 8.598 31.612 1.00 84.00 374 ILE A O 1
ATOM 2990 N N . PHE A 1 375 ? -22.548 10.531 30.489 1.00 85.75 375 PHE A N 1
ATOM 2991 C CA . PHE A 1 375 ? -23.988 10.790 30.488 1.00 85.75 375 PHE A CA 1
ATOM 2992 C C . PHE A 1 375 ? -24.765 9.772 29.652 1.00 85.75 375 PHE A C 1
ATOM 2994 O O . PHE A 1 375 ? -25.859 9.367 30.032 1.00 85.75 375 PHE A O 1
ATOM 3001 N N . LEU A 1 376 ? -24.194 9.316 28.531 1.00 85.81 376 LEU A N 1
ATOM 3002 C CA . LEU A 1 376 ? -24.774 8.216 27.753 1.00 85.81 376 LEU A CA 1
ATOM 3003 C C . LEU A 1 376 ? -24.774 6.917 28.557 1.00 85.81 376 LEU A C 1
ATOM 3005 O O . LEU A 1 376 ? -25.767 6.197 28.555 1.00 85.81 376 LEU A O 1
ATOM 3009 N N . LYS A 1 377 ? -23.678 6.634 29.268 1.00 87.69 377 LYS A N 1
ATOM 3010 C CA . LYS A 1 377 ? -23.581 5.452 30.124 1.00 87.69 377 LYS A CA 1
ATOM 3011 C C . LYS A 1 377 ? -24.625 5.488 31.245 1.00 87.69 377 LYS A C 1
ATOM 3013 O O . LYS A 1 377 ? -25.377 4.532 31.390 1.00 87.69 377 LYS A O 1
ATOM 3018 N N . GLU A 1 378 ? -24.739 6.611 31.948 1.00 87.00 378 GLU A N 1
ATOM 3019 C CA . GLU A 1 378 ? -25.749 6.831 32.992 1.00 87.00 378 GLU A CA 1
ATOM 3020 C C . GLU A 1 378 ? -27.184 6.749 32.448 1.00 87.00 378 GLU A C 1
ATOM 3022 O O . GLU A 1 378 ? -28.088 6.280 33.135 1.00 87.00 378 GLU A O 1
ATOM 3027 N N . ALA A 1 379 ? -27.431 7.201 31.214 1.00 85.62 379 ALA A N 1
ATOM 3028 C CA . ALA A 1 379 ? -28.741 7.076 30.578 1.00 85.62 379 ALA A CA 1
ATOM 3029 C C . ALA A 1 379 ? -29.113 5.607 30.322 1.00 85.62 379 ALA A C 1
ATOM 3031 O O . ALA A 1 379 ? -30.230 5.202 30.644 1.00 85.62 379 ALA A O 1
ATOM 3032 N N . PHE A 1 380 ? -28.176 4.798 29.816 1.00 90.00 380 PHE A N 1
ATOM 3033 C CA . PHE A 1 380 ? -28.388 3.356 29.686 1.00 90.00 380 PHE A CA 1
ATOM 3034 C C . PHE A 1 380 ? -28.611 2.693 31.045 1.00 90.00 380 PHE A C 1
ATOM 3036 O O . PHE A 1 380 ? -29.568 1.934 31.194 1.00 90.00 380 PHE A O 1
ATOM 3043 N N . GLU A 1 381 ? -27.790 3.026 32.043 1.00 88.75 381 GLU A N 1
ATOM 3044 C CA . GLU A 1 381 ? -27.898 2.463 33.393 1.00 88.75 381 GLU A CA 1
ATOM 3045 C C . GLU A 1 381 ? -29.255 2.791 34.033 1.00 88.75 381 GLU A C 1
ATOM 3047 O O . GLU A 1 381 ? -29.906 1.896 34.574 1.00 88.75 381 GLU A O 1
ATOM 3052 N N . ARG A 1 382 ? -29.748 4.032 33.891 1.00 86.81 382 ARG A N 1
ATOM 3053 C CA . ARG A 1 382 ? -31.096 4.433 34.343 1.00 86.81 382 ARG A CA 1
ATOM 3054 C C . ARG A 1 382 ? -32.218 3.683 33.630 1.00 86.81 382 ARG A C 1
ATOM 3056 O O . ARG A 1 382 ? -33.242 3.401 34.243 1.00 86.81 382 ARG A O 1
ATOM 3063 N N . ALA A 1 383 ? -32.026 3.336 32.362 1.00 85.19 383 ALA A N 1
ATOM 3064 C CA . ALA A 1 383 ? -32.964 2.519 31.599 1.00 85.19 383 ALA A CA 1
ATOM 3065 C C . ALA A 1 383 ? -32.864 1.009 31.911 1.00 85.19 383 ALA A C 1
ATOM 3067 O O . ALA A 1 383 ? -33.614 0.214 31.342 1.00 85.19 383 ALA A O 1
ATOM 3068 N N . GLY A 1 384 ? -31.969 0.607 32.821 1.00 90.12 384 GLY A N 1
ATOM 3069 C CA . GLY A 1 384 ? -31.760 -0.787 33.214 1.00 90.12 384 GLY A CA 1
ATOM 3070 C C . GLY A 1 384 ? -30.821 -1.564 32.290 1.00 90.12 384 GLY A C 1
ATOM 3071 O O . GLY A 1 384 ? -30.806 -2.792 32.327 1.00 90.12 384 GLY A O 1
ATOM 3072 N N . PHE A 1 385 ? -30.033 -0.874 31.466 1.00 90.81 385 PHE A N 1
ATOM 3073 C CA . PHE A 1 385 ? -29.109 -1.481 30.515 1.00 90.81 385 PHE A CA 1
ATOM 3074 C C . PHE A 1 385 ? -27.657 -1.143 30.859 1.00 90.81 385 PHE A C 1
ATOM 3076 O O . PHE A 1 385 ? -27.331 -0.024 31.237 1.00 90.81 385 PHE A O 1
ATOM 3083 N N . GLN A 1 386 ? -26.753 -2.107 30.687 1.00 89.88 386 GLN A N 1
ATOM 3084 C CA . GLN A 1 386 ? -25.321 -1.908 30.920 1.00 89.88 386 GLN A CA 1
ATOM 3085 C C . GLN A 1 386 ? -24.530 -2.273 29.662 1.00 89.88 386 GLN A C 1
ATOM 3087 O O . GLN A 1 386 ? -24.148 -3.433 29.488 1.00 89.88 386 GLN A O 1
ATOM 3092 N N . PRO A 1 387 ? -24.305 -1.314 28.747 1.00 88.56 387 PRO A N 1
ATOM 3093 C CA . PRO A 1 387 ? -23.436 -1.547 27.607 1.00 88.56 387 PRO A CA 1
ATOM 3094 C C . PRO A 1 387 ? -21.998 -1.776 28.085 1.00 88.56 387 PRO A C 1
ATOM 3096 O O . PRO A 1 387 ? -21.489 -1.073 28.959 1.00 88.56 387 PRO A O 1
ATOM 3099 N N . GLN A 1 388 ? -21.328 -2.749 27.474 1.00 86.81 388 GLN A N 1
ATOM 3100 C CA . GLN A 1 388 ? -19.935 -3.086 27.750 1.00 86.81 388 GLN A CA 1
ATOM 3101 C C . GLN A 1 388 ? -18.996 -1.950 27.327 1.00 86.81 388 GLN A C 1
ATOM 3103 O O . GLN A 1 388 ? -18.014 -1.653 28.005 1.00 86.81 388 GLN A O 1
ATOM 3108 N N . HIS A 1 389 ? -19.299 -1.307 26.197 1.00 85.06 389 HIS A N 1
ATOM 3109 C CA . HIS A 1 389 ? -18.518 -0.198 25.666 1.00 85.06 389 HIS A CA 1
ATOM 3110 C C . HIS A 1 389 ? -19.419 0.798 24.927 1.00 85.06 389 HIS A C 1
ATOM 3112 O O . HIS A 1 389 ? -20.359 0.400 24.239 1.00 85.06 389 HIS A O 1
ATOM 3118 N N . ILE A 1 390 ? -19.100 2.093 25.024 1.00 86.50 390 ILE A N 1
ATOM 3119 C CA . ILE A 1 390 ? -19.741 3.163 24.250 1.00 86.50 390 ILE A CA 1
ATOM 3120 C C . ILE A 1 390 ? -18.661 3.915 23.478 1.00 86.50 390 ILE A C 1
ATOM 3122 O O . ILE A 1 390 ? -17.671 4.364 24.051 1.00 86.50 390 ILE A O 1
ATOM 3126 N N . ARG A 1 391 ? -18.839 4.064 22.164 1.00 83.44 391 ARG A N 1
ATOM 3127 C CA . ARG A 1 391 ? -17.898 4.780 21.296 1.00 83.44 391 ARG A CA 1
ATOM 3128 C C . ARG A 1 391 ? -18.615 5.869 20.512 1.00 83.44 391 ARG A C 1
ATOM 3130 O O . ARG A 1 391 ? -19.543 5.578 19.770 1.00 83.44 391 ARG A O 1
ATOM 3137 N N . PHE A 1 392 ? -18.136 7.108 20.596 1.00 80.75 392 PHE A N 1
ATOM 3138 C CA . PHE A 1 392 ? -18.588 8.164 19.687 1.00 80.75 392 PHE A CA 1
ATOM 3139 C C . PHE A 1 392 ? -18.032 7.946 18.283 1.00 80.75 392 PHE A C 1
ATOM 3141 O O . PHE A 1 392 ? -16.832 7.700 18.105 1.00 80.75 392 PHE A O 1
ATOM 3148 N N . ASN A 1 393 ? -18.886 8.110 17.280 1.00 72.62 393 ASN A N 1
ATOM 3149 C CA . ASN A 1 393 ? -18.444 8.163 15.900 1.00 72.62 393 ASN A CA 1
ATOM 3150 C C . ASN A 1 393 ? -17.796 9.526 15.651 1.00 72.62 393 ASN A C 1
ATOM 3152 O O . ASN A 1 393 ? -18.428 10.573 15.761 1.00 72.62 393 ASN A O 1
ATOM 3156 N N . ARG A 1 394 ? -16.496 9.523 15.341 1.00 57.50 394 ARG A N 1
ATOM 3157 C CA . ARG A 1 394 ? -15.772 10.742 14.965 1.00 57.50 394 ARG A CA 1
ATOM 3158 C C . ARG A 1 394 ? -16.064 11.036 13.492 1.00 57.50 394 ARG A C 1
ATOM 3160 O O . ARG A 1 394 ? -15.438 10.452 12.615 1.00 57.50 394 ARG A O 1
ATOM 3167 N N . GLY A 1 395 ? -17.038 11.905 13.238 1.00 55.81 395 GLY A N 1
ATOM 3168 C CA . GLY A 1 395 ? -17.472 12.333 11.906 1.00 55.81 395 GLY A CA 1
ATOM 3169 C C . GLY A 1 395 ? -18.565 13.403 11.994 1.00 55.81 395 GLY A C 1
ATOM 3170 O O . GLY A 1 395 ? -18.928 13.828 13.088 1.00 55.81 395 GLY A O 1
ATOM 3171 N N . ARG A 1 396 ? -19.111 13.845 10.851 1.00 51.25 396 ARG A N 1
ATOM 3172 C CA . ARG A 1 396 ? -20.259 14.781 10.828 1.00 51.25 396 ARG A CA 1
ATOM 3173 C C . ARG A 1 396 ? -21.536 14.167 11.420 1.00 51.25 396 ARG A C 1
ATOM 3175 O O . ARG A 1 396 ? -22.432 14.897 11.831 1.00 51.25 396 ARG A O 1
ATOM 3182 N N . SER A 1 397 ? -21.617 12.838 11.472 1.00 55.34 397 SER A N 1
ATOM 3183 C CA . SER A 1 397 ? -22.716 12.103 12.087 1.00 55.34 397 SER A CA 1
ATOM 3184 C C . SER A 1 397 ? -22.598 12.144 13.613 1.00 55.34 397 SER A C 1
ATOM 3186 O O . SER A 1 397 ? -21.876 11.358 14.224 1.00 55.34 397 SER A O 1
ATOM 3188 N N . ARG A 1 398 ? -23.348 13.067 14.220 1.00 73.38 398 ARG A N 1
ATOM 3189 C CA . ARG A 1 398 ? -23.626 13.200 15.661 1.00 73.38 398 ARG A CA 1
ATOM 3190 C C . ARG A 1 398 ? -24.236 11.915 16.243 1.00 73.38 398 ARG A C 1
ATOM 3192 O O . ARG A 1 398 ? -25.451 11.796 16.396 1.00 73.38 398 ARG A O 1
ATOM 3199 N N . SER A 1 399 ? -23.392 10.909 16.468 1.00 82.69 399 SER A N 1
ATOM 3200 C CA . SER A 1 399 ? -23.814 9.551 16.812 1.00 82.69 399 SER A CA 1
ATOM 3201 C C . SER A 1 399 ? -22.799 8.819 17.687 1.00 82.69 399 SER A C 1
ATOM 3203 O O . SER A 1 399 ? -21.598 9.107 17.670 1.00 82.69 399 SER A O 1
ATOM 3205 N N . ALA A 1 400 ? -23.291 7.840 18.434 1.00 84.75 400 ALA A N 1
ATOM 3206 C CA . ALA A 1 400 ? -22.496 6.909 19.218 1.00 84.75 400 ALA A CA 1
ATOM 3207 C C . ALA A 1 400 ? -22.958 5.470 18.966 1.00 84.75 400 ALA A C 1
ATOM 3209 O O . ALA A 1 400 ? -24.087 5.240 18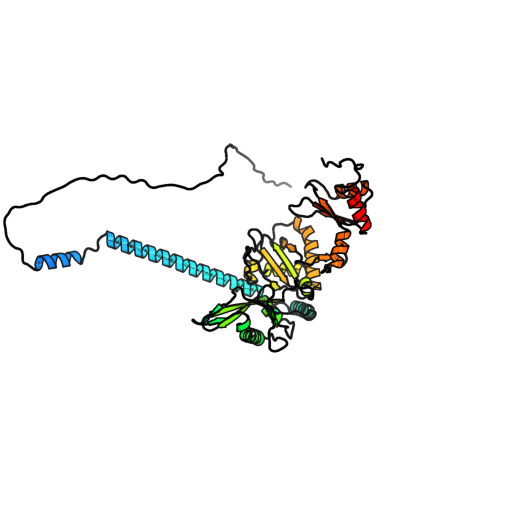.548 1.00 84.75 400 ALA A O 1
ATOM 3210 N N . VAL A 1 401 ? -22.085 4.504 19.231 1.00 87.69 401 VAL A N 1
ATOM 3211 C CA . VAL A 1 401 ? -22.408 3.075 19.213 1.00 87.69 401 VAL A CA 1
ATOM 3212 C C . VAL A 1 401 ? -22.256 2.537 20.627 1.00 87.69 401 VAL A C 1
ATOM 3214 O O . VAL A 1 401 ? -21.192 2.706 21.230 1.00 87.69 401 VAL A O 1
ATOM 3217 N N . ALA A 1 402 ? -23.305 1.909 21.150 1.00 88.75 402 ALA A N 1
ATOM 3218 C CA . ALA A 1 402 ? -23.276 1.188 22.418 1.00 88.75 402 ALA A CA 1
ATOM 3219 C C . ALA A 1 402 ? -23.300 -0.321 22.143 1.00 88.75 402 ALA A C 1
ATOM 3221 O O . ALA A 1 402 ? -24.174 -0.806 21.428 1.00 88.75 402 ALA A O 1
ATOM 3222 N N . THR A 1 403 ? -22.331 -1.056 22.687 1.00 89.19 403 THR A N 1
ATOM 3223 C CA . THR A 1 403 ? -22.172 -2.501 22.463 1.00 89.19 403 THR A CA 1
ATOM 3224 C C . THR A 1 403 ? -22.519 -3.278 23.727 1.00 89.19 403 THR A C 1
ATOM 3226 O O . THR A 1 403 ? -22.018 -2.957 24.804 1.00 89.19 403 THR A O 1
ATOM 3229 N N . PHE A 1 404 ? -23.341 -4.316 23.593 1.00 89.88 404 PHE A N 1
ATOM 3230 C CA . PHE A 1 404 ? -23.795 -5.201 24.668 1.00 89.88 404 PHE A CA 1
ATOM 3231 C C . PHE A 1 404 ? -23.103 -6.569 24.628 1.00 89.88 404 PHE A C 1
ATOM 3233 O O . PHE A 1 404 ? -22.465 -6.937 23.641 1.00 89.88 404 PHE A O 1
ATOM 3240 N N . ASN A 1 405 ? -23.253 -7.354 25.699 1.00 86.75 405 ASN A N 1
ATOM 3241 C CA . ASN A 1 405 ? -22.667 -8.696 25.769 1.00 86.75 405 ASN A CA 1
ATOM 3242 C C . ASN A 1 405 ? -23.402 -9.684 24.849 1.00 86.75 405 ASN A C 1
ATOM 3244 O O . ASN A 1 405 ? -22.776 -10.543 24.209 1.00 86.75 405 ASN A O 1
ATOM 3248 N N . THR A 1 406 ? -24.729 -9.548 24.759 1.00 87.50 406 THR A N 1
ATOM 3249 C CA . THR A 1 406 ? -25.598 -10.432 23.976 1.00 87.50 406 THR A CA 1
ATOM 3250 C C . THR A 1 406 ? -26.476 -9.656 23.000 1.00 87.50 406 THR A C 1
ATOM 3252 O O . THR A 1 406 ? -26.790 -8.482 23.197 1.00 87.50 406 THR A O 1
ATOM 3255 N N . THR A 1 407 ? -26.890 -10.344 21.936 1.00 87.56 407 THR A N 1
ATOM 3256 C CA . THR A 1 407 ? -27.848 -9.817 20.958 1.00 87.56 407 THR A CA 1
ATOM 3257 C C . THR A 1 407 ? -29.199 -9.520 21.609 1.00 87.56 407 THR A C 1
ATOM 3259 O O . THR A 1 407 ? -29.835 -8.533 21.260 1.00 87.56 407 THR A O 1
ATOM 3262 N N . ASP A 1 408 ? -29.617 -10.318 22.593 1.00 88.19 408 ASP A N 1
ATOM 3263 C CA . ASP A 1 408 ? -30.899 -10.125 23.281 1.00 88.19 408 ASP A CA 1
ATOM 3264 C C . ASP A 1 408 ? -30.908 -8.854 24.136 1.00 88.19 408 ASP A C 1
ATOM 3266 O O . ASP A 1 408 ? -31.897 -8.129 24.145 1.00 88.19 408 ASP A O 1
ATOM 3270 N N . GLN A 1 409 ? -29.785 -8.520 24.783 1.00 89.44 409 GLN A N 1
ATOM 3271 C CA . GLN A 1 409 ? -29.637 -7.249 25.499 1.00 89.44 409 GLN A CA 1
ATOM 3272 C C . GLN A 1 409 ? -29.725 -6.051 24.550 1.00 89.44 409 GLN A C 1
ATOM 3274 O O . GLN A 1 409 ? -30.402 -5.073 24.860 1.00 89.44 409 GLN A O 1
ATOM 3279 N N . ALA A 1 410 ? -29.065 -6.134 23.391 1.00 86.75 410 ALA A N 1
ATOM 3280 C CA . ALA A 1 410 ? -29.130 -5.086 22.378 1.00 86.75 410 ALA A CA 1
ATOM 3281 C C . ALA A 1 410 ? -30.555 -4.924 21.826 1.00 86.75 410 ALA A C 1
ATOM 3283 O O . ALA A 1 410 ? -31.043 -3.801 21.728 1.00 86.75 410 ALA A O 1
ATOM 3284 N N . LYS A 1 411 ? -31.248 -6.033 21.529 1.00 87.00 411 LYS A N 1
ATOM 3285 C CA . LYS A 1 411 ? -32.649 -6.022 21.082 1.00 87.00 411 LYS A CA 1
ATOM 3286 C C . LYS A 1 411 ? -33.580 -5.413 22.126 1.00 87.00 411 LYS A C 1
ATOM 3288 O O . LYS A 1 411 ? -34.297 -4.480 21.791 1.00 87.00 411 LYS A O 1
ATOM 3293 N N . ALA A 1 412 ? -33.498 -5.852 23.382 1.00 88.44 412 ALA A N 1
ATOM 3294 C CA . ALA A 1 412 ? -34.305 -5.302 24.471 1.00 88.44 412 ALA A CA 1
ATOM 3295 C C . ALA A 1 412 ? -34.058 -3.795 24.672 1.00 88.44 412 ALA A C 1
ATOM 3297 O O . ALA A 1 412 ? -34.990 -3.036 24.934 1.00 88.44 412 ALA A O 1
ATOM 3298 N N . ALA A 1 413 ? -32.810 -3.340 24.508 1.00 87.56 413 ALA A N 1
ATOM 3299 C CA . ALA A 1 413 ? -32.480 -1.920 24.558 1.00 87.56 413 ALA A CA 1
ATOM 3300 C C . ALA A 1 413 ? -33.115 -1.135 23.401 1.00 87.56 413 ALA A C 1
ATOM 3302 O O . ALA A 1 413 ? -33.666 -0.065 23.639 1.00 87.56 413 ALA A O 1
ATOM 3303 N N . VAL A 1 414 ? -33.085 -1.657 22.168 1.00 86.38 414 VAL A N 1
ATOM 3304 C CA . VAL A 1 414 ? -33.752 -1.025 21.013 1.00 86.38 414 VAL A CA 1
ATOM 3305 C C . VAL A 1 414 ? -35.270 -1.020 21.176 1.00 86.38 414 VAL A C 1
ATOM 3307 O O . VAL A 1 414 ? -35.898 -0.009 20.889 1.00 86.38 414 VAL A O 1
ATOM 3310 N N . GLU A 1 415 ? -35.860 -2.113 21.653 1.00 85.12 415 GLU A N 1
ATOM 3311 C CA . GLU A 1 415 ? -37.305 -2.210 21.885 1.00 85.12 415 GLU A CA 1
ATOM 3312 C C . GLU A 1 415 ? -37.777 -1.210 22.938 1.00 85.12 415 GLU A C 1
ATOM 3314 O O . GLU A 1 415 ? -38.839 -0.625 22.782 1.00 85.12 415 GLU A O 1
ATOM 3319 N N . ARG A 1 416 ? -36.983 -0.964 23.985 1.00 83.50 416 ARG A N 1
ATOM 3320 C CA . ARG A 1 416 ? -37.364 -0.050 25.067 1.00 83.50 416 ARG A CA 1
ATOM 3321 C C . ARG A 1 416 ? -37.016 1.415 24.796 1.00 83.50 416 ARG A C 1
ATOM 3323 O O . ARG A 1 416 ? -37.749 2.295 25.230 1.00 83.50 416 ARG A O 1
ATOM 3330 N N . LEU A 1 417 ? -35.892 1.683 24.130 1.00 82.69 417 LEU A N 1
ATOM 3331 C CA . LEU A 1 417 ? -35.347 3.037 23.938 1.00 82.69 417 LEU A CA 1
ATOM 3332 C C . LEU A 1 417 ? -35.475 3.568 22.503 1.00 82.69 417 LEU A C 1
ATOM 3334 O O . LEU A 1 417 ? -35.197 4.743 22.268 1.00 82.69 417 LEU A O 1
ATOM 3338 N N . GLY A 1 418 ? -35.825 2.720 21.535 1.00 74.00 418 GLY A N 1
ATOM 3339 C CA . GLY A 1 418 ? -36.002 3.111 20.138 1.00 74.00 418 GLY A CA 1
ATOM 3340 C C . GLY A 1 418 ? -37.270 3.934 19.911 1.00 74.00 418 GLY A C 1
ATOM 3341 O O . GLY A 1 418 ? -38.126 4.039 20.783 1.00 74.00 418 GLY A O 1
ATOM 3342 N N . GLU A 1 419 ? -37.423 4.487 18.704 1.00 63.47 419 GLU A N 1
ATOM 3343 C CA . GLU A 1 419 ? -38.542 5.379 18.333 1.00 63.47 419 GLU A CA 1
ATOM 3344 C C . GLU A 1 419 ? -39.945 4.762 18.526 1.00 63.47 419 GLU A C 1
ATOM 3346 O O . GLU A 1 419 ? -40.929 5.496 18.601 1.00 63.47 419 GLU A O 1
ATOM 3351 N N . ASN A 1 420 ? -40.033 3.433 18.660 1.00 48.50 420 ASN A N 1
ATOM 3352 C CA . ASN A 1 420 ? -41.269 2.679 18.896 1.00 48.50 420 ASN A CA 1
ATOM 3353 C C . ASN A 1 420 ? -41.368 2.058 20.304 1.00 48.50 420 ASN A C 1
ATOM 3355 O O . ASN A 1 420 ? -42.269 1.253 20.538 1.00 48.50 420 ASN A O 1
ATOM 3359 N N . GLY A 1 421 ? -40.451 2.381 21.220 1.00 44.53 421 GLY A N 1
ATOM 3360 C CA . GLY A 1 421 ? -40.506 1.881 22.592 1.00 44.53 421 GLY A CA 1
ATOM 3361 C C . GLY A 1 421 ? -41.699 2.429 23.362 1.00 44.53 421 GLY A C 1
ATOM 3362 O O . GLY A 1 421 ? -42.204 3.512 23.056 1.00 44.53 421 GLY A O 1
ATOM 3363 N N . GLU A 1 422 ? -42.185 1.649 24.333 1.00 38.94 422 GLU A N 1
ATOM 3364 C CA . GLU A 1 422 ? -43.344 2.007 25.152 1.00 38.94 422 GLU A CA 1
ATOM 3365 C C . GLU A 1 422 ? -43.220 3.456 25.642 1.00 38.94 422 GLU A C 1
ATOM 3367 O O . GLU A 1 422 ? -42.223 3.855 26.251 1.00 38.94 422 GLU A O 1
ATOM 3372 N N . ARG A 1 423 ? -44.257 4.254 25.352 1.00 34.97 423 ARG A N 1
ATOM 3373 C CA . ARG A 1 423 ? -44.383 5.698 25.632 1.00 34.97 423 ARG A CA 1
ATOM 3374 C C . ARG A 1 423 ? -44.301 6.078 27.125 1.00 34.97 423 ARG A C 1
ATOM 3376 O O . ARG A 1 423 ? -44.687 7.186 27.486 1.00 34.97 423 ARG A O 1
ATOM 3383 N N . GLU A 1 424 ? -43.812 5.200 27.995 1.00 32.16 424 GLU A N 1
ATOM 3384 C CA . GLU A 1 424 ? -43.679 5.432 29.435 1.00 32.16 424 GLU A CA 1
ATOM 3385 C C . GLU A 1 424 ? -42.297 5.937 29.872 1.00 32.16 424 GLU A C 1
ATOM 3387 O O . GLU A 1 424 ? -42.171 6.484 30.967 1.00 32.16 424 GLU A O 1
ATOM 3392 N N . SER A 1 425 ? -41.267 5.888 29.022 1.00 31.38 425 SER A N 1
ATOM 3393 C CA . SER A 1 425 ? -40.040 6.661 29.271 1.00 31.38 425 SER A CA 1
ATOM 3394 C C . SER A 1 425 ? -40.223 8.088 28.764 1.00 31.38 425 SER A C 1
ATOM 3396 O O . SER A 1 425 ? -40.024 8.383 27.588 1.00 31.38 425 SER A O 1
ATOM 3398 N N . GLN A 1 426 ? -40.634 8.974 29.672 1.00 27.09 426 GLN A N 1
ATOM 3399 C CA . GLN A 1 426 ? -40.618 10.423 29.487 1.00 27.09 426 GLN A CA 1
ATOM 3400 C C . GLN A 1 426 ? -39.358 10.869 28.733 1.00 27.09 426 GLN A C 1
ATOM 3402 O O . GLN A 1 426 ? -38.242 10.498 29.095 1.00 27.09 426 GLN A O 1
ATOM 3407 N N . LEU A 1 427 ? -39.581 11.676 27.692 1.00 29.22 427 LEU A N 1
ATOM 3408 C CA . LEU A 1 427 ? -38.605 12.508 26.996 1.00 29.22 427 LEU A CA 1
ATOM 3409 C C . LEU A 1 427 ? -37.356 12.806 27.842 1.00 29.22 427 LEU A C 1
ATOM 3411 O O . LEU A 1 427 ? -37.372 13.692 28.695 1.00 29.22 427 LEU A O 1
ATOM 3415 N N . VAL A 1 428 ? -36.238 12.146 27.539 1.00 31.64 428 VAL A N 1
ATOM 3416 C CA . VAL A 1 428 ? -34.924 12.704 27.871 1.00 31.64 428 VAL A CA 1
ATOM 3417 C C . VAL A 1 428 ? -34.612 13.731 26.788 1.00 31.64 428 VAL A C 1
ATOM 3419 O O . VAL A 1 428 ? -33.922 13.455 25.809 1.00 31.64 428 VAL A O 1
ATOM 3422 N N . GLN A 1 429 ? -35.199 14.921 26.930 1.00 24.86 429 GLN A N 1
ATOM 3423 C CA . GLN A 1 429 ? -34.690 16.110 26.259 1.00 24.86 429 GLN A CA 1
ATOM 3424 C C . GLN A 1 429 ? -33.331 16.434 26.882 1.00 24.86 429 GLN A C 1
ATOM 3426 O O . GLN A 1 429 ? -33.234 16.725 28.074 1.00 24.86 429 GLN A O 1
ATOM 3431 N N . PHE A 1 430 ? -32.277 16.338 26.078 1.00 30.58 430 PHE A N 1
ATOM 3432 C CA . PHE A 1 430 ? -30.970 16.875 26.430 1.00 30.58 430 PHE A CA 1
ATOM 3433 C C . PHE A 1 430 ? -31.042 18.400 26.280 1.00 30.58 430 PHE A C 1
ATOM 3435 O O . PHE A 1 430 ? -31.044 18.895 25.153 1.00 30.58 430 PHE A O 1
ATOM 3442 N N . ASN A 1 431 ? -31.153 19.112 27.405 1.00 28.31 431 ASN A N 1
ATOM 3443 C CA . ASN A 1 431 ? -30.850 20.544 27.497 1.00 28.31 431 ASN A CA 1
ATOM 3444 C C . ASN A 1 431 ? -29.392 20.746 27.901 1.00 28.31 431 ASN A C 1
ATOM 3446 O O . ASN A 1 431 ? -28.927 19.988 28.787 1.00 28.31 431 ASN A O 1
#

Radius of gyration: 36.34 Å; chains: 1; bounding box: 69×93×117 Å

Organism: NCBI:txid53985

Secondary structure (DSSP, 8-state):
------------------------------------------------------HHHHHHHHHHHSS---HHHHHHHHHHHHHHHHHHHHHHHHHHHHHHHHHHHHHHHHHHTPPPPHHHHHHHHHHHTTS---EEEE-SSS-EEEETTEEE-GGGGHHHHHHHHHHTT--BSSS-PEEE-SSS-EEEE-BS--SHHHHHHHHH-EEEEEETTEEEEEEEEEPP--STT-GGGGGEEEEEESS---HHHHHHHHHHTT-S--EEE--S-BTTB-----HHHHHHS-SBTTBEEEEEE-SSHHHHHHHHHHHHHHHHHHTT--S-GGGG--EEEPTT-EEETTTTEEE---HHHHHHHHTTEEEEE---TT--HHHHHHHHHHTT---SEEEE--SSS-EEEEE-SSHHHHHHHHHHHSTTS-TTS------

Sequence (431 aa):
METHDEERSPPSGGGRAGDEGRDQAPMRRAVQWHDHAPGGQNWAPNGDDPGRGSMAWLERMEERGGQTQSRWDRQDQAIGSKRMRALSSQEGDRERMSAKAEREDNEAEQELLVDLSNEAWAQIEQGFSQTNMQVCFSMNETSVPVSSSCSWQLVDFTPEIITHCSNNGVDFEGEELLLETKDQQYLKGNPVKQDRVLWQVLKRGYIPISIDDTVVRIWIQPAYTGIQGSNLSLNELEYYNGNYVSPAQLRSAINEMGGSDCLVVSHSTYMNEKQRWTPVACMRYAATSLAYSFRLYFPSPNEANKVYRNNLLSSLQRRRRRDKPADTINLRLVQNTEWDTQREAIVRLTKTERDARNSKGINVYGVTSEVKMIFLKEAFERAGFQPQHIRFNRGRSRSAVATFNTTDQAKAAVERLGENGERESQLVQFN

Foldseek 3Di:
DDDDDDDDDDDDDDDDDDDDDDDDDDDDDDDDDDDDDDDDDDDDDDDDDDDDDDCVVVVVVVVVVVPPPDPVNVVVVVVVVVVVVVVVVVVVVVVVVVVVVVVVLVVLLVLLLDDADPVLQVVLQVLQVVFQWKKKKAAQDQWDDLDPPDIDGPQNCFVVVQVQCVVLVWHFDDPAFDWDDDPHTITITRTPGRHPSVVSVQLFQWDWGDRPPDTGTIGMHTDDPPDPPGPQLLQKKKKKFQDADGSVLVCVLLVVLPASAWRWFADLAAPRRRDGDTSSCLRVDASDPRIRITMTGGSHSVSSLSSVLSLVVLVVVLVPPPPDPSSGTHIHRDPQWDQDPVVSGIDRDDPVRVVQQVLQKDKDAPADPPDDPVVVQVVCVVVVAHFPDKAADPDPGNMIMTGHPHSVSVVVCCCCPPPNHDPPPPDPPDD